Protein 6HJS (pdb70)

Sequence (472 aa):
PERITLYTAKICPFAQRAEIALAEAKAEFTPFQIDLSNKPEWYAPKVNPASKVPAIAYGGPEVPPDQPSPESVKLAESLVLVEFVADLFPNSGILSSDPVTRAQTRFFIEGVSSKLIPAWYAYFLRGASVDDLYTAAEYVQSLLPAEGFAVGKFSAADIAIAPFLARARVSLVNEIGKYPEGDGKKVWAALTSGKFARLGKYAEDLFARESFSSTFDEDYVTKAFSARFADLRSKHPERITLYTAKICPFAQRAEIALAEAKAEFTPFQIDLSNKPEWYAPKVNPASKVPAIAYGGPEVPPDQPSPESVKLAESLVLVEFVADLFPNSGILSSDPVTRAQTRFFIEGVSSKLIPAWYAYFLRGASVDDLYTAAEYVQSLLPAEGFAVGKFSAADIAIAPFLARARVSLVNEIGKYPEGDGKKVWAALTSGKFARLGKYAEDLFARESFSSTFDEDYVTKAFSARFADLRSKH

Nearest PDB structures (foldseek):
  6hjs-assembly1_B  TM=9.969E-01  e=1.569E-36  Trametes versicolor FP-101664 SS1
  6sr8-assembly1_A  TM=9.795E-01  e=1.216E-26  Trametes versicolor FP-101664 SS1
  6sr8-assembly2_B-3  TM=9.660E-01  e=4.775E-26  Trametes versicolor FP-101664 SS1
  6gib-assembly1_A  TM=9.598E-01  e=1.912E-20  Trametes versicolor
  6ht6-assembly1_B  TM=9.623E-01  e=3.789E-20  Trametes versicolor

Secondary structure (DSSP, 8-state):
---EEEEE-TT-HHHHHHHHHHHHHT---EEEE--TTS--TTHHHHT-TT--S-EEEESSS---TTS--TTSEEEE-HHHHHHHHHHH-TTS-SS-SSHHHHHHHHHHHHHIIIIIHHHHHHHHHH---THHHHHHHHHHHHHS-SSSBTTBS--HHHHHHHHHHHHHHHHHHTT-SSSPTTHHHHHHHHTTSGGGHHHHHHHHHHHHSHHHHTT--HHHHHHHHHHHHTTTTT--/---EEEEE-TT-HHHHHHHHHHHHHT---EEEE--TTS--TTHHHHT-TT--S-EEEESSS---TTS--TTSEEEE-HHHHHHHHHHH-TTSSSS-SSHHHHHHHHHHHHHIIIIIHHHHHHHHHH---HHHHHHHHHHHHHTS-SSSBTTBS--HHHHHHHHHHHHHHHHHHTT-SSSPTT-HHHHHHHHTSGGGHHHHHHHHHHHTSHHHHTT--HHHHHHHHHHHTTTSS---

Organism: Trametes versicolor (strain FP-101664) (NCBI:txid717944)

Structure (mmCIF, N/CA/C/O backbone):
data_6HJS
#
_entry.id   6HJS
#
_cell.length_a   62.685
_cell.length_b   86.442
_cell.length_c   92.099
_cell.angle_alpha   90.00
_cell.angle_beta   90.00
_cell.angle_gamma   90.00
#
_symmetry.space_group_name_H-M   'P 21 21 21'
#
loop_
_entity.id
_entity.type
_entity.pdbx_description
1 polymer 'Uncharacterized protein'
2 non-polymer GLUTATHIONE
3 non-polymer '4-(2-HYDROXYETHYL)-1-PIPERAZINE ETHANESULFONIC ACID'
4 water water
#
loop_
_atom_site.group_PDB
_atom_site.id
_atom_site.type_symbol
_atom_site.label_atom_id
_atom_site.label_alt_id
_atom_site.label_comp_id
_atom_site.label_asym_id
_atom_site.label_entity_id
_atom_site.label_seq_id
_atom_site.pdbx_PDB_ins_code
_atom_site.Cartn_x
_atom_site.Cartn_y
_atom_site.Cartn_z
_atom_site.occupancy
_atom_site.B_iso_or_equiv
_atom_site.auth_seq_id
_atom_site.auth_comp_id
_atom_site.auth_asym_id
_atom_site.auth_atom_id
_atom_site.pdbx_PDB_model_num
ATOM 1 N N . PRO A 1 2 ? -3.821 -28.881 44.009 1.00 24.83 2 PRO A N 1
ATOM 2 C CA . PRO A 1 2 ? -4.523 -27.670 43.578 1.00 23.92 2 PRO A CA 1
ATOM 3 C C . PRO A 1 2 ? -5.133 -26.896 44.733 1.00 24.66 2 PRO A C 1
ATOM 4 O O . PRO A 1 2 ? -5.362 -27.451 45.810 1.00 25.01 2 PRO A O 1
ATOM 8 N N . GLU A 1 3 ? -5.395 -25.615 44.497 1.00 22.04 3 GLU A N 1
ATOM 9 C CA . GLU A 1 3 ? -6.091 -24.793 45.472 1.00 23.70 3 GLU A CA 1
ATOM 10 C C . GLU A 1 3 ? -7.573 -25.173 45.495 1.00 21.68 3 GLU A C 1
ATOM 11 O O . GLU A 1 3 ? -8.044 -26.014 44.720 1.00 21.18 3 GLU A O 1
ATOM 17 N N . ARG A 1 4 ? -8.325 -24.560 46.407 1.00 19.62 4 ARG A N 1
ATOM 18 C CA . ARG A 1 4 ? -9.726 -24.917 46.554 1.00 21.38 4 ARG A CA 1
ATOM 19 C C . ARG A 1 4 ? -10.542 -24.447 45.348 1.00 21.24 4 ARG A C 1
ATOM 20 O O . ARG A 1 4 ? -10.184 -23.482 44.661 1.00 21.16 4 ARG A O 1
ATOM 28 N N . ILE A 1 5 ? -11.642 -25.158 45.098 1.00 17.24 5 ILE A N 1
ATOM 29 C CA . ILE A 1 5 ? -12.507 -24.945 43.944 1.00 16.90 5 ILE A CA 1
ATOM 30 C C . ILE A 1 5 ? -13.948 -24.819 44.409 1.00 20.07 5 ILE A C 1
ATOM 31 O O . ILE A 1 5 ? -14.480 -25.717 45.077 1.00 20.07 5 ILE A O 1
ATOM 36 N N . THR A 1 6 ? -14.594 -23.727 44.019 1.00 18.06 6 THR A N 1
ATOM 37 C CA . THR A 1 6 ? -16.034 -23.604 44.124 1.00 16.13 6 THR A CA 1
ATOM 38 C C . THR A 1 6 ? -16.597 -23.456 42.721 1.00 19.94 6 THR A C 1
ATOM 39 O O . THR A 1 6 ? -16.116 -22.624 41.940 1.00 19.94 6 THR A O 1
ATOM 43 N N . LEU A 1 7 ? -17.594 -24.273 42.403 1.00 17.43 7 LEU A N 1
ATOM 44 C CA . LEU A 1 7 ? -18.247 -24.262 41.103 1.00 18.87 7 LEU A CA 1
ATOM 45 C C . LEU A 1 7 ? -19.655 -23.701 41.249 1.00 19.32 7 LEU A C 1
ATOM 46 O O . LEU A 1 7 ? -20.470 -24.244 42.004 1.00 20.91 7 LEU A O 1
ATOM 51 N N . TYR A 1 8 ? -19.941 -22.633 40.509 1.00 15.83 8 TYR A N 1
ATOM 52 C CA . TYR A 1 8 ? -21.289 -22.095 40.390 1.00 18.61 8 TYR A CA 1
ATOM 53 C C . TYR A 1 8 ? -21.921 -22.695 39.140 1.00 19.04 8 TYR A C 1
ATOM 54 O O . TYR A 1 8 ? -21.374 -22.561 38.031 1.00 16.10 8 TYR A O 1
ATOM 63 N N . THR A 1 9 ? -23.054 -23.377 39.319 1.00 17.72 9 THR A N 1
ATOM 64 C CA . THR A 1 9 ? -23.592 -24.255 38.289 1.00 16.74 9 THR A CA 1
ATOM 65 C C . THR A 1 9 ? -25.117 -24.219 38.313 1.00 20.03 9 THR A C 1
ATOM 66 O O . THR A 1 9 ? -25.736 -23.490 39.101 1.00 20.48 9 THR A O 1
ATOM 70 N N . ALA A 1 10 ? -25.722 -25.001 37.414 1.00 15.87 10 ALA A N 1
ATOM 71 C CA . ALA A 1 10 ? -27.175 -25.140 37.316 1.00 18.36 10 ALA A CA 1
ATOM 72 C C . ALA A 1 10 ? -27.492 -26.465 36.636 1.00 17.65 10 ALA A C 1
ATOM 73 O O . ALA A 1 10 ? -26.893 -26.792 35.604 1.00 18.92 10 ALA A O 1
ATOM 75 N N . LYS A 1 11 ? -28.423 -27.233 37.222 1.00 18.64 11 LYS A N 1
ATOM 76 C CA . LYS A 1 11 ? -28.734 -28.560 36.692 1.00 19.49 11 LYS A CA 1
ATOM 77 C C . LYS A 1 11 ? -29.270 -28.500 35.267 1.00 17.17 11 LYS A C 1
ATOM 78 O O . LYS A 1 11 ? -29.005 -29.405 34.460 1.00 18.54 11 LYS A O 1
ATOM 84 N N . ILE A 1 12 ? -30.014 -27.442 34.935 1.00 15.81 12 ILE A N 1
ATOM 85 C CA . ILE A 1 12 ? -30.635 -27.368 33.625 1.00 15.42 12 ILE A CA 1
ATOM 86 C C . ILE A 1 12 ? -29.600 -27.140 32.523 1.00 16.17 12 ILE A C 1
ATOM 87 O O . ILE A 1 12 ? -29.873 -27.432 31.361 1.00 16.26 12 ILE A O 1
ATOM 92 N N . CYS A 1 13 ? -28.421 -26.618 32.861 1.00 17.29 13 CYS A N 1
ATOM 93 C CA . CYS A 1 13 ? -27.567 -25.975 31.872 1.00 15.77 13 CYS A CA 1
ATOM 94 C C . CYS A 1 13 ? -26.501 -26.923 31.325 1.00 15.12 13 CYS A C 1
ATOM 95 O O . CYS A 1 13 ? -25.617 -27.355 32.081 1.00 15.74 13 CYS A O 1
ATOM 98 N N . PRO A 1 14 ? -26.510 -27.229 30.022 1.00 17.37 14 PRO A N 1
ATOM 99 C CA . PRO A 1 14 ? -25.516 -28.183 29.492 1.00 13.75 14 PRO A CA 1
ATOM 100 C C . PRO A 1 14 ? -24.092 -27.660 29.547 1.00 15.41 14 PRO A C 1
ATOM 101 O O . PRO A 1 14 ? -23.152 -28.456 29.719 1.00 13.33 14 PRO A O 1
ATOM 105 N N . PHE A 1 15 ? -23.900 -26.349 29.356 1.00 15.38 15 PHE A N 1
ATOM 106 C CA . PHE A 1 15 ? -22.564 -25.776 29.471 1.00 14.64 15 PHE A CA 1
ATOM 107 C C . PHE A 1 15 ? -22.007 -25.998 30.866 1.00 12.03 15 PHE A C 1
ATOM 108 O O . PHE A 1 15 ? -20.814 -26.276 31.034 1.00 12.45 15 PHE A O 1
ATOM 116 N N . ALA A 1 16 ? -22.869 -25.900 31.886 1.00 15.29 16 ALA A N 1
ATOM 117 C CA . ALA A 1 16 ? -22.434 -26.150 33.256 1.00 13.99 16 ALA A CA 1
ATOM 118 C C . ALA A 1 16 ? -22.141 -27.628 33.491 1.00 13.46 16 ALA A C 1
ATOM 119 O O . ALA A 1 16 ? -21.193 -27.967 34.209 1.00 13.07 16 ALA A O 1
ATOM 121 N N . GLN A 1 17 ? -22.942 -28.520 32.907 1.00 12.37 17 GLN A N 1
ATOM 122 C CA . GLN A 1 17 ? -22.667 -29.938 33.103 1.00 12.62 17 GLN A CA 1
ATOM 123 C C . GLN A 1 17 ? -21.300 -30.312 32.559 1.00 12.86 17 GLN A C 1
ATOM 124 O O . GLN A 1 17 ? -20.685 -31.255 33.059 1.00 14.93 17 GLN A O 1
ATOM 130 N N . ARG A 1 18 ? -20.814 -29.613 31.525 1.00 11.96 18 ARG A N 1
ATOM 131 C CA . ARG A 1 18 ? -19.449 -29.883 31.063 1.00 12.92 18 ARG A CA 1
ATOM 132 C C . ARG A 1 18 ? -18.466 -29.795 32.219 1.00 14.82 18 ARG A C 1
ATOM 133 O O . ARG A 1 18 ? -17.597 -30.660 32.395 1.00 14.86 18 ARG A O 1
ATOM 141 N N . ALA A 1 19 ? -18.570 -28.715 32.990 1.00 12.07 19 ALA A N 1
ATOM 142 C CA . ALA A 1 19 ? -17.659 -28.489 34.103 1.00 12.88 19 ALA A CA 1
ATOM 143 C C . ALA A 1 19 ? -17.842 -29.551 35.175 1.00 13.38 19 ALA A C 1
ATOM 144 O O . ALA A 1 19 ? -16.857 -30.033 35.743 1.00 14.16 19 ALA A O 1
ATOM 146 N N . GLU A 1 20 ? -19.092 -29.937 35.450 1.00 13.91 20 GLU A N 1
ATOM 147 C CA . GLU A 1 20 ? -19.337 -31.000 36.425 1.00 15.19 20 GLU A CA 1
ATOM 148 C C . GLU A 1 20 ? -18.725 -32.327 35.980 1.00 16.43 20 GLU A C 1
ATOM 149 O O . GLU A 1 20 ? -18.109 -33.033 36.793 1.00 16.45 20 GLU A O 1
ATOM 155 N N . ILE A 1 21 ? -18.890 -32.690 34.698 1.00 14.20 21 ILE A N 1
ATOM 156 C CA . ILE A 1 21 ? -18.325 -33.948 34.202 1.00 13.51 21 ILE A CA 1
ATOM 157 C C . ILE A 1 21 ? -16.808 -33.935 34.341 1.00 13.92 21 ILE A C 1
ATOM 158 O O . ILE A 1 21 ? -16.196 -34.916 34.779 1.00 14.21 21 ILE A O 1
ATOM 163 N N . ALA A 1 22 ? -16.174 -32.825 33.969 1.00 12.80 22 ALA A N 1
ATOM 164 C CA . ALA A 1 22 ? -14.727 -32.725 34.098 1.00 13.31 22 ALA A CA 1
ATOM 165 C C . ALA A 1 22 ? -14.270 -32.929 35.546 1.00 14.99 22 ALA A C 1
ATOM 166 O O . ALA A 1 22 ? -13.338 -33.699 35.814 1.00 14.79 22 ALA A O 1
ATOM 168 N N . LEU A 1 23 ? -14.903 -32.233 36.493 1.00 15.96 23 LEU A N 1
ATOM 169 C CA . LEU A 1 23 ? -14.515 -32.370 37.894 1.00 15.45 23 LEU A CA 1
ATOM 170 C C . LEU A 1 23 ? -14.709 -33.799 38.386 1.00 17.81 23 LEU A C 1
ATOM 171 O O . LEU A 1 23 ? -13.896 -34.304 39.171 1.00 15.07 23 LEU A O 1
ATOM 176 N N . ALA A 1 24 ? -15.780 -34.461 37.939 1.00 15.03 24 ALA A N 1
ATOM 177 C CA . ALA A 1 24 ? -16.001 -35.862 38.299 1.00 15.33 24 ALA A CA 1
ATOM 178 C C . ALA A 1 24 ? -14.922 -36.769 37.719 1.00 17.30 24 ALA A C 1
ATOM 179 O O . ALA A 1 24 ? -14.416 -37.660 38.416 1.00 19.61 24 ALA A O 1
ATOM 181 N N . GLU A 1 25 ? -14.570 -36.582 36.435 1.00 17.42 25 GLU A N 1
ATOM 182 C CA . GLU A 1 25 ? -13.495 -37.382 35.845 1.00 14.98 25 GLU A CA 1
ATOM 183 C C . GLU A 1 25 ? -12.209 -37.220 36.636 1.00 18.55 25 GLU A C 1
ATOM 184 O O . GLU A 1 25 ? -11.452 -38.183 36.805 1.00 19.15 25 GLU A O 1
ATOM 190 N N . ALA A 1 26 ? -11.935 -36.003 37.116 1.00 15.06 26 ALA A N 1
ATOM 191 C CA . ALA A 1 26 ? -10.707 -35.732 37.852 1.00 16.63 26 ALA A CA 1
ATOM 192 C C . ALA A 1 26 ? -10.785 -36.139 39.317 1.00 16.46 26 ALA A C 1
ATOM 193 O O . ALA A 1 26 ? -9.761 -36.079 40.001 1.00 19.46 26 ALA A O 1
ATOM 195 N N . LYS A 1 27 ? -11.960 -36.557 39.797 1.00 17.66 27 LYS A N 1
ATOM 196 C CA . LYS A 1 27 ? -12.189 -36.816 41.222 1.00 17.05 27 LYS A CA 1
ATOM 197 C C . LYS A 1 27 ? -11.735 -35.633 42.069 1.00 21.28 27 LYS A C 1
ATOM 198 O O . LYS A 1 27 ? -11.111 -35.783 43.123 1.00 20.50 27 LYS A O 1
ATOM 204 N N . ALA A 1 28 ? -12.054 -34.433 41.601 1.00 17.02 28 ALA A N 1
ATOM 205 C CA . ALA A 1 28 ? -11.652 -33.223 42.303 1.00 20.18 28 ALA A CA 1
ATOM 206 C C . ALA A 1 28 ? -12.558 -32.964 43.500 1.00 19.48 28 ALA A C 1
ATOM 207 O O . ALA A 1 28 ? -13.769 -33.185 43.442 1.00 23.35 28 ALA A O 1
ATOM 209 N N . GLU A 1 29 ? -11.960 -32.469 44.580 1.00 23.71 29 GLU A N 1
ATOM 210 C CA . GLU A 1 29 ? -12.728 -31.914 45.683 1.00 23.59 29 GLU A CA 1
ATOM 211 C C . GLU A 1 29 ? -13.210 -30.527 45.297 1.00 20.85 29 GLU A C 1
ATOM 212 O O . GLU A 1 29 ? -12.398 -29.668 44.947 1.00 23.74 29 GLU A O 1
ATOM 218 N N . PHE A 1 30 ? -14.517 -30.296 45.369 1.00 20.65 30 PHE A N 1
ATOM 219 C CA . PHE A 1 30 ? -14.990 -28.945 45.101 1.00 19.07 30 PHE A CA 1
ATOM 220 C C . PHE A 1 30 ? -16.311 -28.700 45.817 1.00 25.21 30 PHE A C 1
ATOM 221 O O . PHE A 1 30 ? -17.032 -29.632 46.182 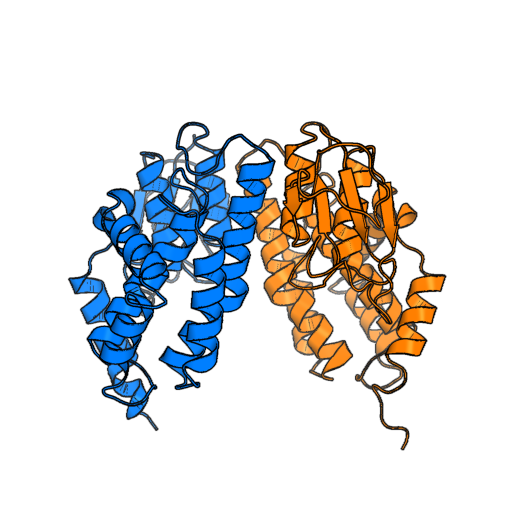1.00 22.72 30 PHE A O 1
ATOM 229 N N . THR A 1 31 ? -16.612 -27.417 46.023 1.00 20.45 31 THR A N 1
ATOM 230 C CA . THR A 1 31 ? -17.859 -26.997 46.634 1.00 23.31 31 THR A CA 1
ATOM 231 C C . THR A 1 31 ? -18.793 -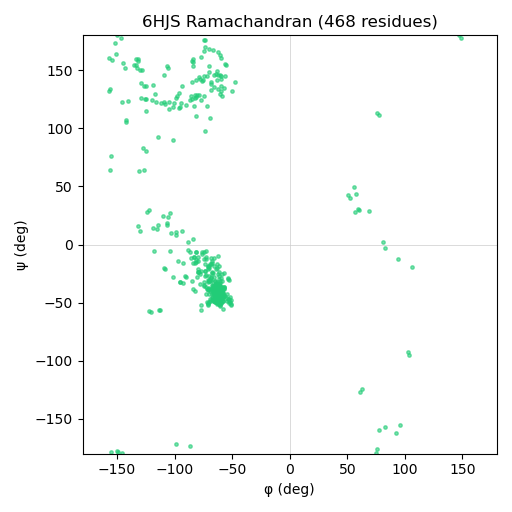26.519 45.541 1.00 24.68 31 THR A C 1
ATOM 232 O O . THR A 1 31 ? -18.462 -25.544 44.848 1.00 19.28 31 THR A O 1
ATOM 236 N N . PRO A 1 32 ? -19.940 -27.156 45.347 1.00 19.18 32 PRO A N 1
ATOM 237 C CA . PRO A 1 32 ? -20.914 -26.668 44.367 1.00 23.17 32 PRO A CA 1
ATOM 238 C C . PRO A 1 32 ? -21.813 -25.587 44.950 1.00 24.32 32 PRO A C 1
ATOM 239 O O . PRO A 1 32 ? -22.008 -25.481 46.161 1.00 22.83 32 PRO A O 1
ATOM 243 N N . PHE A 1 33 ? -22.365 -24.774 44.053 1.00 20.30 33 PHE A N 1
ATOM 244 C CA . PHE A 1 33 ? -23.415 -23.831 44.428 1.00 23.72 33 PHE A CA 1
ATOM 245 C C . PHE A 1 33 ? -24.377 -23.718 43.258 1.00 25.76 33 PHE A C 1
ATOM 246 O O . PHE A 1 33 ? -23.965 -23.360 42.151 1.00 23.03 33 PHE A O 1
ATOM 254 N N . GLN A 1 34 ? -25.648 -24.009 43.496 1.00 23.47 34 GLN A N 1
ATOM 255 C CA . GLN A 1 34 ? -26.644 -23.950 42.434 1.00 22.38 34 GLN A CA 1
ATOM 256 C C . GLN A 1 34 ? -27.128 -22.517 42.246 1.00 25.02 34 GLN A C 1
ATOM 257 O O . GLN A 1 34 ? -27.522 -21.853 43.210 1.00 25.93 34 GLN A O 1
ATOM 263 N N . ILE A 1 35 ? -27.091 -22.040 41.003 1.00 22.77 35 ILE A N 1
ATOM 264 C CA . ILE A 1 35 ? -27.661 -20.750 40.630 1.00 21.34 35 ILE A CA 1
ATOM 265 C C . ILE A 1 35 ? -29.030 -20.994 40.010 1.00 25.21 35 ILE A C 1
ATOM 266 O O . ILE A 1 35 ? -29.167 -21.794 39.077 1.00 24.22 35 ILE A O 1
ATOM 271 N N . ASP A 1 36 ? -30.054 -20.332 40.543 1.00 26.92 36 ASP A N 1
ATOM 272 C CA . ASP A 1 36 ? -31.370 -20.335 39.913 1.00 26.87 36 ASP A CA 1
ATOM 273 C C . ASP A 1 36 ? -31.330 -19.289 38.811 1.00 30.56 36 ASP A C 1
ATOM 274 O O . ASP A 1 36 ? -31.250 -18.091 39.091 1.00 28.27 36 ASP A O 1
ATOM 279 N N . LEU A 1 37 ? -31.368 -19.737 37.557 1.00 28.21 37 LEU A N 1
ATOM 280 C CA . LEU A 1 37 ? -31.225 -18.798 36.454 1.00 30.78 37 LEU A CA 1
ATOM 281 C C . LEU A 1 37 ? -32.433 -17.879 36.306 1.00 31.96 37 LEU A C 1
ATOM 282 O O . LEU A 1 37 ? -32.325 -16.849 35.635 1.00 29.19 37 LEU A O 1
ATOM 287 N N . SER A 1 38 ? -33.576 -18.223 36.909 1.00 32.09 38 SER A N 1
ATOM 288 C CA . SER A 1 38 ? -34.740 -17.345 36.926 1.00 32.55 38 SER A CA 1
ATOM 289 C C . SER A 1 38 ? -34.742 -16.385 38.107 1.00 34.50 38 SER A C 1
ATOM 290 O O . SER A 1 38 ? -35.626 -15.525 38.184 1.00 34.11 38 SER A O 1
ATOM 293 N N . ASN A 1 39 ? -33.777 -16.512 39.019 1.00 28.24 39 ASN A N 1
ATOM 294 C CA . ASN A 1 39 ? -33.751 -15.749 40.260 1.00 31.67 39 ASN A CA 1
ATOM 295 C C . ASN A 1 39 ? -32.312 -15.683 40.752 1.00 29.97 39 ASN A C 1
ATOM 296 O O . ASN A 1 39 ? -31.974 -16.242 41.800 1.00 31.42 39 ASN A O 1
ATOM 301 N N . LYS A 1 40 ? -31.449 -15.031 39.980 1.00 29.71 40 LYS A N 1
ATOM 302 C CA . LYS A 1 40 ? -30.035 -15.034 40.299 1.00 29.71 40 LYS A CA 1
ATOM 303 C C . LYS A 1 40 ? -29.756 -14.173 41.528 1.00 26.97 40 LYS A C 1
ATOM 304 O O . LYS A 1 40 ? -30.405 -13.145 41.740 1.00 28.57 40 LYS A O 1
ATOM 310 N N . PRO A 1 41 ? -28.795 -14.578 42.352 1.00 27.44 41 PRO A N 1
ATOM 311 C CA . PRO A 1 41 ? -28.405 -13.749 43.497 1.00 28.72 41 PRO A CA 1
ATOM 312 C C . PRO A 1 41 ? -27.826 -12.424 43.030 1.00 26.86 41 PRO A C 1
ATOM 313 O O . PRO A 1 41 ? -27.102 -12.362 42.034 1.00 26.43 41 PRO A O 1
ATOM 317 N N . GLU A 1 42 ? -28.149 -11.353 43.759 1.00 26.40 42 GLU A N 1
ATOM 318 C CA . GLU A 1 42 ? -27.635 -10.042 43.386 1.00 26.60 42 GLU A CA 1
ATOM 319 C C . GLU A 1 42 ? -26.115 -9.995 43.428 1.00 28.21 42 GLU A C 1
ATOM 320 O O . GLU A 1 42 ? -25.511 -9.158 42.745 1.00 27.86 42 GLU A O 1
ATOM 326 N N . TRP A 1 43 ? -25.482 -10.874 44.208 1.00 22.21 43 TRP A N 1
ATOM 327 C CA . TRP A 1 43 ? -24.035 -10.815 44.356 1.00 25.47 43 TRP A CA 1
ATOM 328 C C . TRP A 1 43 ? -23.297 -11.528 43.232 1.00 23.44 43 TRP A C 1
ATOM 329 O O . TRP A 1 43 ? -22.074 -11.365 43.112 1.00 25.59 43 TRP A O 1
ATOM 340 N N . TYR A 1 44 ? -24.008 -12.284 42.404 1.00 21.73 44 TYR A N 1
ATOM 341 C CA . TYR A 1 44 ? -23.340 -13.207 41.491 1.00 25.57 44 TYR A CA 1
ATOM 342 C C . TYR A 1 44 ? -22.595 -12.467 40.385 1.00 22.89 44 TYR A C 1
ATOM 343 O O . TYR A 1 44 ? -21.412 -12.729 40.142 1.00 23.15 44 TYR A O 1
ATOM 352 N N . ALA A 1 45 ? -23.260 -11.522 39.715 1.00 24.00 45 ALA A N 1
ATOM 353 C CA . ALA A 1 45 ? -22.585 -10.805 38.634 1.00 22.95 45 ALA A CA 1
ATOM 354 C C . ALA A 1 45 ? -21.440 -9.941 39.147 1.00 26.85 45 ALA A C 1
ATOM 355 O O . ALA A 1 45 ? -20.338 -10.012 38.574 1.00 25.86 45 ALA A O 1
ATOM 357 N N . PRO A 1 46 ? -21.602 -9.122 40.197 1.00 24.11 46 PRO A N 1
ATOM 358 C CA . PRO A 1 46 ? -20.479 -8.266 40.605 1.00 22.40 46 PRO A CA 1
ATOM 359 C C . PRO A 1 46 ? -19.341 -8.998 41.288 1.00 23.42 46 PRO A C 1
ATOM 360 O O . PRO A 1 46 ? -18.200 -8.514 41.238 1.00 26.71 46 PRO A O 1
ATOM 364 N N . LYS A 1 47 ? -19.598 -10.137 41.934 1.00 23.32 47 LYS A N 1
ATOM 365 C CA . LYS A 1 47 ? -18.574 -10.799 42.728 1.00 23.39 47 LYS A CA 1
ATOM 366 C C . LYS A 1 47 ? -17.944 -11.991 42.023 1.00 20.66 47 LYS A C 1
ATOM 367 O O . LYS A 1 47 ? -16.780 -12.301 42.299 1.00 23.16 47 LYS A O 1
ATOM 373 N N . VAL A 1 48 ? -18.677 -12.651 41.121 1.00 20.01 48 VAL A N 1
ATOM 374 C CA . VAL A 1 48 ? -18.219 -13.920 40.548 1.00 21.06 48 VAL A CA 1
ATOM 375 C C . VAL A 1 48 ? -18.071 -13.863 39.029 1.00 20.48 48 VAL A C 1
ATOM 376 O O . VAL A 1 48 ? -16.988 -14.139 38.498 1.00 21.77 48 VAL A O 1
ATOM 380 N N . ASN A 1 49 ? -19.145 -13.532 38.315 1.00 20.96 49 ASN A N 1
ATOM 381 C CA . ASN A 1 49 ? -19.138 -13.552 36.850 1.00 18.98 49 ASN A CA 1
ATOM 382 C C . ASN A 1 49 ? -19.948 -12.385 36.309 1.00 20.82 49 ASN A C 1
ATOM 383 O O . ASN A 1 49 ? -21.186 -12.440 36.289 1.00 19.74 49 ASN A O 1
ATOM 388 N N . PRO A 1 50 ? -19.288 -11.349 35.795 1.00 19.36 50 PRO A N 1
ATOM 389 C CA . PRO A 1 50 ? -20.034 -10.203 35.255 1.00 22.50 50 PRO A CA 1
ATOM 390 C C . PRO A 1 50 ? -20.907 -10.545 34.066 1.00 22.02 50 PRO A C 1
ATOM 391 O O . PRO A 1 50 ? -21.827 -9.780 33.763 1.00 25.20 50 PRO A O 1
ATOM 395 N N . ALA A 1 51 ? -20.644 -11.654 33.366 1.00 18.59 51 ALA A N 1
ATOM 396 C CA . ALA A 1 51 ? -21.548 -12.088 32.308 1.00 17.34 51 ALA A CA 1
ATOM 397 C C . ALA A 1 51 ? -22.850 -12.657 32.848 1.00 20.49 51 ALA A C 1
ATOM 398 O O . ALA A 1 51 ? -23.781 -12.899 32.064 1.00 19.52 51 ALA A O 1
ATOM 400 N N . SER A 1 52 ? -22.925 -12.903 34.154 1.00 19.72 52 SER A N 1
ATOM 401 C CA . SER A 1 52 ? -24.134 -13.417 34.797 1.00 21.51 52 SER A CA 1
ATOM 402 C C . SER A 1 52 ? -24.590 -14.747 34.191 1.00 22.88 52 SER A C 1
ATOM 403 O O . SER A 1 52 ? -25.779 -14.963 33.956 1.00 22.48 52 SER A O 1
ATOM 406 N N . LYS A 1 53 ? -23.642 -15.658 33.951 1.00 17.01 53 LYS A N 1
ATOM 407 C CA . LYS A 1 53 ? -23.956 -16.979 33.416 1.00 17.37 53 LYS A CA 1
ATOM 408 C C . LYS A 1 53 ? -23.254 -18.069 34.224 1.00 16.79 53 LYS A C 1
ATOM 409 O O . LYS A 1 53 ? -22.285 -17.817 34.948 1.00 17.17 53 LYS A O 1
ATOM 415 N N . VAL A 1 54 ? -23.774 -19.287 34.107 1.00 16.71 54 VAL A N 1
ATOM 416 C CA . VAL A 1 54 ? -23.056 -20.467 34.594 1.00 16.35 54 VAL A CA 1
ATOM 417 C C . VAL A 1 54 ? -22.527 -21.252 33.390 1.00 16.18 54 VAL A C 1
ATOM 418 O O . VAL A 1 54 ? -23.103 -21.186 32.294 1.00 15.64 54 VAL A O 1
ATOM 422 N N . PRO A 1 55 ? -21.434 -22.014 33.586 1.00 15.05 55 PRO A N 1
ATOM 423 C CA . PRO A 1 55 ? -20.686 -22.223 34.831 1.00 12.98 55 PRO A CA 1
ATOM 424 C C . PRO A 1 55 ? -19.653 -21.137 35.135 1.00 16.79 55 PRO A C 1
ATOM 425 O O . PRO A 1 55 ? -19.220 -20.410 34.227 1.00 16.08 55 PRO A O 1
ATOM 429 N N . ALA A 1 56 ? -19.253 -21.034 36.404 1.00 13.30 56 ALA A N 1
ATOM 430 C CA . ALA A 1 56 ? -18.084 -20.255 36.793 1.00 15.50 56 ALA A CA 1
ATOM 431 C C . ALA A 1 56 ? -17.389 -20.946 37.955 1.00 14.17 56 ALA A C 1
ATOM 432 O O . ALA A 1 56 ? -18.001 -21.719 38.704 1.00 15.57 56 ALA A O 1
ATOM 434 N N . ILE A 1 57 ? -16.098 -20.662 38.102 1.00 18.01 57 ILE A N 1
ATOM 435 C CA . ILE A 1 57 ? -15.299 -21.210 39.190 1.00 18.16 57 ILE A CA 1
ATOM 436 C C . ILE A 1 57 ? -14.637 -20.076 39.960 1.00 19.16 57 ILE A C 1
ATOM 437 O O . ILE A 1 57 ? -14.126 -19.123 39.364 1.00 16.74 57 ILE A O 1
ATOM 442 N N . ALA A 1 58 ? -14.655 -20.167 41.294 1.00 16.16 58 ALA A N 1
ATOM 443 C CA . ALA A 1 58 ? -13.747 -19.385 42.125 1.00 19.07 58 ALA A CA 1
ATOM 444 C C . ALA A 1 58 ? -12.599 -20.292 42.554 1.00 17.70 58 ALA A C 1
ATOM 445 O O . ALA A 1 58 ? -12.823 -21.325 43.191 1.00 19.53 58 ALA A O 1
ATOM 447 N N . TYR A 1 59 ? -11.374 -19.908 42.211 1.00 17.73 59 TYR A N 1
ATOM 448 C CA . TYR A 1 59 ? -10.214 -20.757 42.441 1.00 18.77 59 TYR A CA 1
ATOM 449 C C . TYR A 1 59 ? -9.324 -20.129 43.505 1.00 19.85 59 TYR A C 1
ATOM 450 O O . TYR A 1 59 ? -8.870 -18.994 43.347 1.00 20.08 59 TYR A O 1
ATOM 459 N N . GLY A 1 60 ? -9.083 -20.869 44.590 1.00 20.91 60 GLY A N 1
ATOM 460 C CA . GLY A 1 60 ? -8.183 -20.403 45.628 1.00 22.67 60 GLY A CA 1
ATOM 461 C C . GLY A 1 60 ? -8.855 -19.454 46.608 1.00 20.24 60 GLY A C 1
ATOM 462 O O . GLY A 1 60 ? -10.074 -19.443 46.790 1.00 21.35 60 GLY A O 1
ATOM 463 N N . GLY A 1 61 ? -8.017 -18.645 47.253 1.00 24.46 61 GLY A N 1
ATOM 464 C CA . GLY A 1 61 ? -8.472 -17.765 48.303 1.00 24.52 61 GLY A CA 1
ATOM 465 C C . GLY A 1 61 ? -8.735 -18.536 49.580 1.00 28.50 61 GLY A C 1
ATOM 466 O O . GLY A 1 61 ? -8.495 -19.745 49.669 1.00 25.34 61 GLY A O 1
ATOM 467 N N . PRO A 1 62 ? -9.233 -17.845 50.597 1.00 27.68 62 PRO A N 1
ATOM 468 C CA . PRO A 1 62 ? -9.558 -18.512 51.860 1.00 28.15 62 PRO A CA 1
ATOM 469 C C . PRO A 1 62 ? -10.859 -19.298 51.764 1.00 26.39 62 PRO A C 1
ATOM 470 O O . PRO A 1 62 ? -11.692 -19.074 50.884 1.00 27.48 62 PRO A O 1
ATOM 474 N N . GLU A 1 63 ? -11.024 -20.228 52.706 1.00 27.48 63 GLU A N 1
ATOM 475 C CA . GLU A 1 63 ? -12.234 -21.047 52.771 1.00 29.59 63 GLU A CA 1
ATOM 476 C C . GLU A 1 63 ? -13.419 -20.183 53.184 1.00 31.87 63 GLU A C 1
ATOM 477 O O . GLU A 1 63 ? -13.510 -19.747 54.336 1.00 32.28 63 GLU A O 1
ATOM 483 N N . VAL A 1 64 ? -14.329 -19.927 52.252 1.00 26.36 64 VAL A N 1
ATOM 484 C CA . VAL A 1 64 ? -15.483 -19.073 52.524 1.00 28.83 64 VAL A CA 1
ATOM 485 C C . VAL A 1 64 ? -16.728 -19.766 51.992 1.00 28.22 64 VAL A C 1
ATOM 486 O O . VAL A 1 64 ? -16.642 -20.656 51.130 1.00 28.29 64 VAL A O 1
ATOM 490 N N . PRO A 1 65 ? -17.906 -19.384 52.488 1.00 29.61 65 PRO A N 1
ATOM 491 C CA . PRO A 1 65 ? -19.140 -19.876 51.883 1.00 27.21 65 PRO A CA 1
ATOM 492 C C . PRO A 1 65 ? -19.256 -19.379 50.460 1.00 28.75 65 PRO A C 1
ATOM 493 O O . PRO A 1 65 ? -18.809 -18.261 50.136 1.00 25.98 65 PRO A O 1
ATOM 497 N N . PRO A 1 66 ? -19.845 -20.174 49.562 1.00 27.24 66 PRO A N 1
ATOM 498 C CA . PRO A 1 66 ? -19.900 -19.760 48.150 1.00 25.52 66 PRO A CA 1
ATOM 499 C C . PRO A 1 66 ? -20.681 -18.493 47.921 1.00 28.10 66 PRO A C 1
ATOM 500 O O . PRO A 1 66 ? -20.443 -17.809 46.918 1.00 28.30 66 PRO A O 1
ATOM 504 N N . ASP A 1 67 ? -21.621 -18.161 48.801 1.00 25.68 67 ASP A N 1
ATOM 505 C CA . ASP A 1 67 ? -22.365 -16.926 48.649 1.00 24.76 67 ASP A CA 1
ATOM 506 C C . ASP A 1 67 ? -21.669 -15.759 49.333 1.00 25.59 67 ASP A C 1
ATOM 507 O O . ASP A 1 67 ? -22.177 -14.634 49.291 1.00 26.04 67 ASP A O 1
ATOM 512 N N . GLN A 1 68 ? -20.498 -15.991 49.917 1.00 22.53 68 GLN A N 1
ATOM 513 C CA . GLN A 1 68 ? -19.628 -14.914 50.389 1.00 25.18 68 GLN A CA 1
ATOM 514 C C . GLN A 1 68 ? -18.232 -15.077 49.795 1.00 24.10 68 GLN A C 1
ATOM 515 O O . GLN A 1 68 ? -17.250 -15.271 50.517 1.00 26.43 68 GLN A O 1
ATOM 521 N N . PRO A 1 69 ? -18.107 -14.972 48.467 1.00 25.42 69 PRO A N 1
ATOM 522 C CA . PRO A 1 69 ? -16.797 -15.162 47.834 1.00 25.87 69 PRO A CA 1
ATOM 523 C C . PRO A 1 69 ? -15.795 -14.109 48.273 1.00 21.03 69 PRO A C 1
ATOM 524 O O . PRO A 1 69 ? -16.147 -12.968 48.586 1.00 24.88 69 PRO A O 1
ATOM 528 N N . SER A 1 70 ? -14.601 -14.493 48.301 1.00 23.62 70 SER A N 1
ATOM 529 C CA . SER A 1 70 ? -13.508 -13.588 48.621 1.00 23.57 70 SER A CA 1
ATOM 530 C C . SER A 1 70 ? -12.917 -12.996 47.344 1.00 25.59 70 SER A C 1
ATOM 531 O O . SER A 1 70 ? -12.697 -13.720 46.370 1.00 24.85 70 SER A O 1
ATOM 534 N N . PRO A 1 71 ? -12.628 -11.695 47.309 1.00 22.95 71 PRO A N 1
ATOM 535 C CA . PRO A 1 71 ? -11.943 -11.131 46.137 1.00 22.07 71 PRO A CA 1
ATOM 536 C C . PRO A 1 71 ? -10.559 -11.725 45.909 1.00 25.16 71 PRO A C 1
ATOM 537 O O . PRO A 1 71 ? -9.963 -11.468 44.853 1.00 23.64 71 PRO A O 1
ATOM 541 N N . GLU A 1 72 ? -10.035 -12.515 46.857 1.00 23.76 72 GLU A N 1
ATOM 542 C CA . GLU A 1 72 ? -8.726 -13.135 46.701 1.00 20.24 72 GLU A CA 1
ATOM 543 C C . GLU A 1 72 ? -8.761 -14.399 45.852 1.00 20.58 72 GLU A C 1
ATOM 544 O O . GLU A 1 72 ? -7.700 -14.864 45.416 1.00 24.21 72 GLU A O 1
ATOM 550 N N . SER A 1 73 ? -9.937 -14.968 45.614 1.00 17.83 73 SER A N 1
ATOM 551 C CA . SER A 1 73 ? -10.023 -16.106 44.699 1.00 20.59 73 SER A CA 1
ATOM 552 C C . SER A 1 73 ? -10.062 -15.622 43.255 1.00 21.93 73 SER A C 1
ATOM 553 O O . SER A 1 73 ? -10.679 -14.600 42.947 1.00 20.50 73 SER A O 1
ATOM 556 N N . VAL A 1 74 ? -9.377 -16.364 42.374 1.00 19.51 74 VAL A N 1
ATOM 557 C CA . VAL A 1 74 ? -9.418 -16.094 40.939 1.00 18.71 74 VAL A CA 1
ATOM 558 C C . VAL A 1 74 ? -10.761 -16.550 40.384 1.00 19.41 74 VAL A C 1
ATOM 559 O O . VAL A 1 74 ? -11.167 -17.699 40.587 1.00 18.10 74 VAL A O 1
ATOM 563 N N . LYS A 1 75 ? -11.461 -15.661 39.667 1.00 18.88 75 LYS A N 1
ATOM 564 C CA . LYS A 1 75 ? -12.753 -16.010 39.071 1.00 16.04 75 LYS A CA 1
ATOM 565 C C . LYS A 1 75 ? -12.562 -16.416 37.610 1.00 14.85 75 LYS A C 1
ATOM 566 O O . LYS A 1 75 ? -11.903 -15.703 36.848 1.00 16.27 75 LYS A O 1
ATOM 572 N N . LEU A 1 76 ? -13.140 -17.562 37.229 1.00 16.20 76 LEU A N 1
ATOM 573 C CA . LEU A 1 76 ? -13.009 -18.118 35.887 1.00 16.67 76 LEU A CA 1
ATOM 574 C C . LEU A 1 76 ? -14.384 -18.470 35.337 1.00 16.50 76 LEU A C 1
ATOM 575 O O . LEU A 1 76 ? -15.310 -18.805 36.085 1.00 18.28 76 LEU A O 1
ATOM 580 N N . ALA A 1 77 ? -14.519 -18.384 34.017 1.00 16.19 77 ALA A N 1
ATOM 581 C CA . ALA A 1 77 ? -15.759 -18.722 33.346 1.00 14.28 77 ALA A CA 1
ATOM 582 C C . ALA A 1 77 ? -15.435 -19.234 31.942 1.00 15.83 77 ALA A C 1
ATOM 583 O O . ALA A 1 77 ? -14.268 -19.314 31.542 1.00 14.67 77 ALA A O 1
ATOM 585 N N . GLU A 1 78 ? -16.501 -19.534 31.197 1.00 15.80 78 GLU A N 1
ATOM 586 C CA . GLU A 1 78 ? -16.539 -20.210 29.901 1.00 13.05 78 GLU A CA 1
ATOM 587 C C . GLU A 1 78 ? -16.314 -21.713 30.054 1.00 12.00 78 GLU A C 1
ATOM 588 O O . GLU A 1 78 ? -15.215 -22.164 30.400 1.00 11.27 78 GLU A O 1
ATOM 594 N N . SER A 1 79 ? -17.362 -22.484 29.752 1.00 11.68 79 SER A N 1
ATOM 595 C CA . SER A 1 79 ? -17.368 -23.926 30.011 1.00 10.82 79 SER A CA 1
ATOM 596 C C . SER A 1 79 ? -16.145 -24.641 29.415 1.00 12.22 79 SER A C 1
ATOM 597 O O . SER A 1 79 ? -15.531 -25.480 30.078 1.00 11.89 79 SER A O 1
ATOM 600 N N . LEU A 1 80 ? -15.795 -24.356 28.150 1.00 11.39 80 LEU A N 1
ATOM 601 C CA . LEU A 1 80 ? -14.670 -25.074 27.541 1.00 12.13 80 LEU A CA 1
ATOM 602 C C . LEU A 1 80 ? -13.341 -24.671 28.159 1.00 11.57 80 LEU A C 1
ATOM 603 O O . LEU A 1 80 ? -12.414 -25.493 28.214 1.00 12.75 80 LEU A O 1
ATOM 608 N N . VAL A 1 81 ? -13.228 -23.418 28.624 1.00 10.59 81 VAL A N 1
ATOM 609 C CA . VAL A 1 81 ? -12.054 -22.991 29.372 1.00 11.05 81 VAL A CA 1
ATOM 610 C C . VAL A 1 81 ? -11.972 -23.738 30.695 1.00 11.62 81 VAL A C 1
ATOM 611 O O . VAL A 1 81 ? -10.895 -24.181 31.105 1.00 12.09 81 VAL A O 1
ATOM 615 N N . LEU A 1 82 ? -13.111 -23.902 31.372 1.00 12.14 82 LEU A N 1
ATOM 616 C CA . LEU A 1 82 ? -13.115 -24.572 32.672 1.00 12.25 82 LEU A CA 1
ATOM 617 C C . LEU A 1 82 ? -12.729 -26.039 32.553 1.00 10.97 82 LEU A C 1
ATOM 618 O O . LEU A 1 82 ? -12.040 -26.562 33.434 1.00 12.35 82 LEU A O 1
ATOM 623 N N . VAL A 1 83 ? -13.189 -26.724 31.495 1.00 10.90 83 VAL A N 1
ATOM 624 C CA . VAL A 1 83 ? -12.859 -28.141 31.325 1.00 11.15 83 VAL A CA 1
ATOM 625 C C . VAL A 1 83 ? -11.358 -28.306 31.139 1.00 11.26 83 VAL A C 1
ATOM 626 O O . VAL A 1 83 ? -10.733 -29.169 31.765 1.00 12.00 83 VAL A O 1
ATOM 630 N N . GLU A 1 84 ? -10.748 -27.469 30.286 1.00 12.43 84 GLU A N 1
ATOM 631 C CA . GLU A 1 84 ? -9.297 -27.573 30.125 1.00 9.54 84 GLU A CA 1
ATOM 632 C C . GLU A 1 84 ? -8.564 -27.090 31.371 1.00 10.00 84 GLU A C 1
ATOM 633 O O . GLU A 1 84 ? -7.454 -27.546 31.644 1.00 12.30 84 GLU A O 1
ATOM 639 N N . PHE A 1 85 ? -9.166 -26.182 32.140 1.00 11.46 85 PHE A N 1
ATOM 640 C CA . PHE A 1 85 ? -8.586 -25.802 33.428 1.00 12.70 85 PHE A CA 1
ATOM 641 C C . PHE A 1 85 ? -8.527 -26.995 34.380 1.00 12.52 85 PHE A C 1
ATOM 642 O O . PHE A 1 85 ? -7.497 -27.244 35.015 1.00 13.05 85 PHE A O 1
ATOM 650 N N . VAL A 1 86 ? -9.619 -27.752 34.485 1.00 12.24 86 VAL A N 1
ATOM 651 C CA . VAL A 1 86 ? -9.576 -28.959 35.318 1.00 13.21 86 VAL A CA 1
ATOM 652 C C . VAL A 1 86 ? -8.550 -29.950 34.776 1.00 15.43 86 VAL A C 1
ATOM 653 O O . VAL A 1 86 ? -7.809 -30.575 35.544 1.00 13.55 86 VAL A O 1
ATOM 657 N N . ALA A 1 87 ? -8.478 -30.097 33.445 1.00 13.31 87 ALA A N 1
ATOM 658 C CA . ALA A 1 87 ? -7.477 -30.985 32.855 1.00 13.25 87 ALA A CA 1
ATOM 659 C C . ALA A 1 87 ? -6.058 -30.544 33.204 1.00 12.81 87 ALA A C 1
ATOM 660 O O . ALA A 1 87 ? -5.186 -31.381 33.458 1.00 15.65 87 ALA A O 1
ATOM 662 N N . ASP A 1 88 ? -5.805 -29.232 33.219 1.00 11.84 88 ASP A N 1
ATOM 663 C CA . ASP A 1 88 ? -4.465 -28.746 33.534 1.00 13.40 88 ASP A CA 1
ATOM 664 C C . ASP A 1 88 ? -4.154 -28.872 35.023 1.00 15.08 88 ASP A C 1
ATOM 665 O O . ASP A 1 88 ? -2.990 -29.064 35.391 1.00 14.79 88 ASP A O 1
ATOM 670 N N . LEU A 1 89 ? -5.165 -28.741 35.889 1.00 14.90 89 LEU A N 1
ATOM 671 C CA . LEU A 1 89 ? -4.940 -28.928 37.324 1.00 16.48 89 LEU A CA 1
ATOM 672 C C . LEU A 1 89 ? -4.657 -30.387 37.668 1.00 18.99 89 LEU A C 1
ATOM 673 O O . LEU A 1 89 ? -3.930 -30.665 38.635 1.00 21.84 89 LEU A O 1
ATOM 678 N N . PHE A 1 90 ? -5.232 -31.324 36.909 1.00 17.85 90 PHE A N 1
ATOM 679 C CA . PHE A 1 90 ? -5.181 -32.759 37.202 1.00 19.47 90 PHE A CA 1
ATOM 680 C C . PHE A 1 90 ? -4.611 -33.483 35.986 1.00 19.18 90 PHE A C 1
ATOM 681 O O . PHE A 1 90 ? -5.360 -34.046 35.171 1.00 20.65 90 PHE A O 1
ATOM 689 N N . PRO A 1 91 ? -3.289 -33.478 35.822 1.00 22.04 91 PRO A N 1
ATOM 690 C CA . PRO A 1 91 ? -2.693 -34.054 34.606 1.00 24.09 91 PRO A CA 1
ATOM 691 C C . PRO A 1 91 ? -2.854 -35.558 34.502 1.00 23.31 91 PRO A C 1
ATOM 692 O O . PRO A 1 91 ? -2.648 -36.105 33.408 1.00 28.54 91 PRO A O 1
ATOM 696 N N . ASN A 1 92 ? -3.223 -36.238 35.586 1.00 24.35 92 ASN A N 1
ATOM 697 C CA . ASN A 1 92 ? -3.506 -37.667 35.541 1.00 25.61 92 ASN A CA 1
ATOM 698 C C . ASN A 1 92 ? -4.991 -37.978 35.455 1.00 25.16 92 ASN A C 1
ATOM 699 O O . ASN A 1 92 ? -5.371 -39.140 35.611 1.00 25.95 92 ASN A O 1
ATOM 704 N N . SER A 1 93 ? -5.838 -36.970 35.216 1.00 19.35 93 SER A N 1
ATOM 705 C CA . SER A 1 93 ? -7.277 -37.190 35.133 1.00 17.35 93 SER A CA 1
ATOM 706 C C . SER A 1 93 ? -7.705 -37.886 33.847 1.00 17.38 93 SER A C 1
ATOM 707 O O . SER A 1 93 ? -8.794 -38.465 33.810 1.00 18.49 93 SER A O 1
ATOM 710 N N . GLY A 1 94 ? -6.910 -37.802 32.783 1.00 15.15 94 GLY A N 1
ATOM 711 C CA . GLY A 1 94 ? -7.328 -38.280 31.482 1.00 15.99 94 GLY A CA 1
ATOM 712 C C . GLY A 1 94 ? -8.220 -37.340 30.694 1.00 13.69 94 GLY A C 1
ATOM 713 O O . GLY A 1 94 ? -8.636 -37.695 29.584 1.00 14.13 94 GLY A O 1
ATOM 714 N N . ILE A 1 95 ? -8.522 -36.141 31.209 1.00 13.36 95 ILE A N 1
ATOM 715 C CA . ILE A 1 95 ? -9.401 -35.244 30.448 1.00 12.83 95 ILE A CA 1
ATOM 716 C C . ILE A 1 95 ? -8.759 -34.846 29.125 1.00 12.22 95 ILE A C 1
ATOM 717 O O . ILE A 1 95 ? -9.445 -34.709 28.101 1.00 12.43 95 ILE A O 1
ATOM 722 N N . LEU A 1 96 ? -7.440 -34.704 29.104 1.00 12.65 96 LEU A N 1
ATOM 723 C CA . LEU A 1 96 ? -6.718 -34.535 27.854 1.00 11.99 96 LEU A CA 1
ATOM 724 C C . LEU A 1 96 ? -5.565 -35.520 27.794 1.00 11.72 96 LEU A C 1
ATOM 725 O O . LEU A 1 96 ? -4.874 -35.732 28.793 1.00 13.14 96 LEU A O 1
ATOM 730 N N . SER A 1 97 ? -5.370 -36.097 26.608 1.00 10.72 97 SER A N 1
ATOM 731 C CA . SER A 1 97 ? -4.156 -36.842 26.306 1.00 10.91 97 SER A CA 1
ATOM 732 C C . SER A 1 97 ? -2.936 -35.963 26.543 1.00 13.66 97 SER A C 1
ATOM 733 O O . SER A 1 97 ? -2.997 -34.731 26.445 1.00 13.03 97 SER A O 1
ATOM 736 N N . SER A 1 98 ? -1.808 -36.606 26.829 1.00 10.71 98 SER A N 1
ATOM 737 C CA . SER A 1 98 ? -0.541 -35.888 26.847 1.00 14.33 98 SER A CA 1
ATOM 738 C C . SER A 1 98 ? 0.040 -35.673 25.451 1.00 14.81 98 SER A C 1
ATOM 739 O O . SER A 1 98 ? 1.011 -34.915 25.314 1.00 14.61 98 SER A O 1
ATOM 742 N N . ASP A 1 99 ? -0.521 -36.328 24.431 1.00 11.84 99 ASP A N 1
ATOM 743 C CA . ASP A 1 99 ? 0.055 -36.376 23.093 1.00 9.95 99 ASP A CA 1
ATOM 744 C C . ASP A 1 99 ? -0.394 -35.164 22.284 1.00 10.31 99 ASP A C 1
ATOM 745 O O . ASP A 1 99 ? -1.602 -34.960 22.118 1.00 10.87 99 ASP A O 1
ATOM 750 N N . PRO A 1 100 ? 0.527 -34.365 21.733 1.00 11.40 100 PRO A N 1
ATOM 751 C CA . PRO A 1 100 ? 0.104 -33.167 20.977 1.00 10.49 100 PRO A CA 1
ATOM 752 C C . PRO A 1 100 ? -0.898 -33.409 19.849 1.00 13.41 100 PRO A C 1
ATOM 753 O O . PRO A 1 100 ? -1.888 -32.671 19.764 1.00 10.48 100 PRO A O 1
ATOM 757 N N . VAL A 1 101 ? -0.682 -34.413 18.988 1.00 11.24 101 VAL A N 1
ATOM 758 C CA . VAL A 1 101 ? -1.630 -34.685 17.907 1.00 8.43 101 VAL A CA 1
ATOM 759 C C . VAL A 1 101 ? -3.002 -35.051 18.469 1.00 9.52 101 VAL A C 1
ATOM 760 O O . VAL A 1 101 ? -4.034 -34.560 17.995 1.00 10.59 101 VAL A O 1
ATOM 764 N N . THR A 1 102 ? -3.039 -35.906 19.500 1.00 8.00 102 THR A N 1
ATOM 765 C CA . THR A 1 102 ? -4.328 -36.311 20.050 1.00 10.14 102 THR A CA 1
ATOM 766 C C . THR A 1 102 ? -5.058 -35.113 20.664 1.00 9.63 102 THR A C 1
ATOM 767 O O . THR A 1 102 ? -6.276 -34.966 20.502 1.00 9.36 102 THR A O 1
ATOM 771 N N . ARG A 1 103 ? -4.320 -34.232 21.336 1.00 10.76 103 ARG A N 1
ATOM 772 C CA . ARG A 1 103 ? -4.929 -33.026 21.892 1.00 9.78 103 ARG A CA 1
ATOM 773 C C . ARG A 1 103 ? -5.508 -32.151 20.788 1.00 9.60 103 ARG A C 1
ATOM 774 O O . ARG A 1 103 ? -6.597 -31.577 20.941 1.00 8.92 103 ARG A O 1
ATOM 782 N N . ALA A 1 104 ? -4.805 -32.054 19.657 1.00 10.22 104 ALA A N 1
ATOM 783 C CA . ALA A 1 104 ? -5.338 -31.255 18.551 1.00 9.43 104 ALA A CA 1
ATOM 784 C C . ALA A 1 104 ? -6.598 -31.891 17.986 1.00 10.80 104 ALA A C 1
ATOM 785 O O . ALA A 1 104 ? -7.578 -31.199 17.713 1.00 9.38 104 ALA A O 1
ATOM 787 N N . GLN A 1 105 ? -6.602 -33.226 17.835 1.00 9.51 105 GLN A N 1
ATOM 788 C CA . GLN A 1 105 ? -7.796 -33.906 17.347 1.00 10.32 105 GLN A CA 1
ATOM 789 C C . GLN A 1 105 ? -8.949 -33.756 18.319 1.00 10.90 105 GLN A C 1
ATOM 790 O O . GLN A 1 105 ? -10.102 -33.626 17.882 1.00 8.98 105 GLN A O 1
ATOM 796 N N . THR A 1 106 ? -8.651 -33.731 19.632 1.00 9.34 106 THR A N 1
ATOM 797 C CA . THR A 1 106 ? -9.678 -33.482 20.645 1.00 9.30 106 THR A CA 1
ATOM 798 C C . THR A 1 106 ? -10.336 -32.125 20.435 1.00 9.46 106 THR A C 1
ATOM 799 O O . THR A 1 106 ? -11.565 -32.017 20.375 1.00 9.27 106 THR A O 1
ATOM 803 N N . ARG A 1 107 ? -9.524 -31.082 20.295 1.00 9.35 107 ARG A N 1
ATOM 804 C CA . ARG A 1 107 ? -10.060 -29.732 20.119 1.00 9.76 107 ARG A CA 1
ATOM 805 C C . ARG A 1 107 ? -10.726 -29.549 18.761 1.00 9.36 107 ARG A C 1
ATOM 806 O O . ARG A 1 107 ? -11.703 -28.789 18.642 1.00 9.49 107 ARG A O 1
ATOM 814 N N . PHE A 1 108 ? -10.238 -30.249 17.737 1.00 9.52 108 PHE A N 1
ATOM 815 C CA . PHE A 1 108 ? -10.879 -30.213 16.428 1.00 7.99 108 PHE A CA 1
ATOM 816 C C . PHE A 1 108 ? -12.292 -30.778 16.487 1.00 8.78 108 PHE A C 1
ATOM 817 O O . PHE A 1 108 ? -13.213 -30.246 15.852 1.00 10.57 108 PHE A O 1
ATOM 825 N N . PHE A 1 109 ? -12.480 -31.870 17.232 1.00 10.08 109 PHE A N 1
ATOM 826 C CA . PHE A 1 109 ? -13.821 -32.411 17.424 1.00 9.67 109 PHE A CA 1
ATOM 827 C C . PHE A 1 109 ? -14.717 -31.382 18.107 1.00 10.31 109 PHE A C 1
ATOM 828 O O . PHE A 1 109 ? -15.859 -31.155 17.687 1.00 10.30 109 PHE A O 1
ATOM 836 N N . ILE A 1 110 ? -14.196 -30.725 19.148 1.00 10.14 110 ILE A N 1
ATOM 837 C CA . ILE A 1 110 ? -14.981 -29.728 1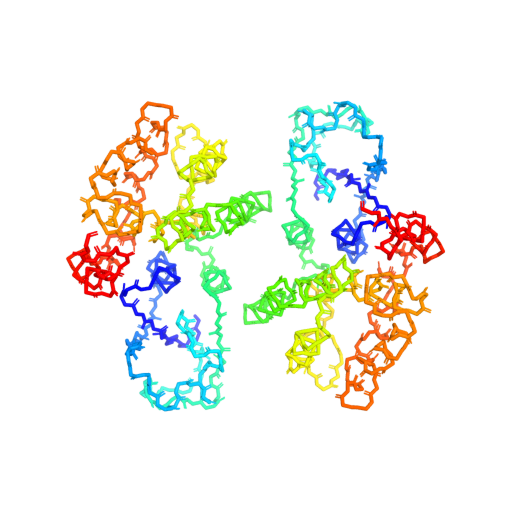9.878 1.00 10.70 110 ILE A CA 1
ATOM 838 C C . ILE A 1 110 ? -15.376 -28.584 18.953 1.00 11.20 110 ILE A C 1
ATOM 839 O O . ILE A 1 110 ? -16.476 -28.030 19.062 1.00 11.44 110 ILE A O 1
ATOM 844 N N . GLU A 1 111 ? -14.502 -28.229 18.009 1.00 11.47 111 GLU A N 1
ATOM 845 C CA . GLU A 1 111 ? -14.863 -27.178 17.062 1.00 10.43 111 GLU A CA 1
ATOM 846 C C . GLU A 1 111 ? -16.023 -27.604 16.167 1.00 12.13 111 GLU A C 1
ATOM 847 O O . GLU A 1 111 ? -16.886 -26.784 15.827 1.00 12.45 111 GLU A O 1
ATOM 853 N N . GLY A 1 112 ? -16.060 -28.875 15.753 1.00 11.33 112 GLY A N 1
ATOM 854 C CA . GLY A 1 112 ? -17.206 -29.336 14.982 1.00 14.27 112 GLY A CA 1
ATOM 855 C C . GLY A 1 112 ? -18.485 -29.271 15.793 1.00 13.35 112 GLY A C 1
ATOM 856 O O . GLY A 1 112 ? -19.542 -28.874 15.289 1.00 12.98 112 GLY A O 1
ATOM 857 N N . VAL A 1 113 ? -18.390 -29.611 17.077 1.00 12.13 113 VAL A N 1
ATOM 858 C CA . VAL A 1 113 ? -19.546 -29.590 17.959 1.00 12.05 113 VAL A CA 1
ATOM 859 C C . VAL A 1 113 ? -20.053 -28.170 18.144 1.00 13.73 113 VAL A C 1
ATOM 860 O O . VAL A 1 113 ? -21.260 -27.905 18.038 1.00 13.37 113 VAL A O 1
ATOM 864 N N . SER A 1 114 ? -19.134 -27.237 18.407 1.00 11.95 114 SER A N 1
ATOM 865 C CA . SER A 1 114 ? -19.526 -25.879 18.759 1.00 10.92 114 SER A CA 1
ATOM 866 C C . SER A 1 114 ? -19.947 -25.073 17.543 1.00 13.16 114 SER A C 1
ATOM 867 O O . SER A 1 114 ? -20.864 -24.245 17.649 1.00 14.73 114 SER A O 1
ATOM 870 N N . SER A 1 115 ? -19.326 -25.307 16.387 1.00 12.20 115 SER A N 1
ATOM 871 C CA . SER A 1 115 ? -19.618 -24.501 15.205 1.00 12.14 115 SER A CA 1
ATOM 872 C C . SER A 1 115 ? -20.731 -25.065 14.338 1.00 14.66 115 SER A C 1
ATOM 873 O O . SER A 1 115 ? -21.386 -24.294 13.629 1.00 14.65 115 SER A O 1
ATOM 876 N N . LYS A 1 116 ? -20.953 -26.384 14.344 1.00 12.89 116 LYS A N 1
ATOM 877 C CA . LYS A 1 116 ? -21.954 -26.996 13.483 1.00 15.20 116 LYS A CA 1
ATOM 878 C C . LYS A 1 116 ? -23.104 -27.582 14.290 1.00 13.12 116 LYS A C 1
ATOM 879 O O . LYS A 1 116 ? -24.253 -27.216 14.064 1.00 13.17 116 LYS A O 1
ATOM 885 N N . LEU A 1 117 ? -22.820 -28.491 15.228 1.00 12.77 117 LEU A N 1
ATOM 886 C CA . LEU A 1 117 ? -23.903 -29.254 15.838 1.00 12.40 117 LEU A CA 1
ATOM 887 C C . LEU A 1 117 ? -24.754 -28.395 16.763 1.00 13.12 117 LEU A C 1
ATOM 888 O O . LEU A 1 117 ? -25.988 -28.412 16.671 1.00 13.02 117 LEU A O 1
ATOM 893 N N . ILE A 1 118 ? -24.127 -27.668 17.689 1.00 11.96 118 ILE A N 1
ATOM 894 C CA . ILE A 1 118 ? -24.901 -26.899 18.661 1.00 12.16 118 ILE A CA 1
ATOM 895 C C . ILE A 1 118 ? -25.725 -25.819 17.975 1.00 13.00 118 ILE A C 1
ATOM 896 O O . ILE A 1 118 ? -26.927 -25.715 18.267 1.00 13.12 118 ILE A O 1
ATOM 901 N N . PRO A 1 119 ? -25.204 -25.034 17.020 1.00 12.81 119 PRO A N 1
ATOM 902 C CA . PRO A 1 119 ? -26.082 -24.034 16.385 1.00 13.08 119 PRO A CA 1
ATOM 903 C C . PRO A 1 119 ? -27.234 -24.658 15.617 1.00 14.99 119 PRO A C 1
ATOM 904 O O . PRO A 1 119 ? -28.344 -24.100 15.611 1.00 15.03 119 PRO A O 1
ATOM 908 N N . ALA A 1 120 ? -26.998 -25.800 14.961 1.00 13.51 120 ALA A N 1
ATOM 909 C CA . ALA A 1 120 ? -28.059 -26.469 14.215 1.00 12.27 120 ALA A CA 1
ATOM 910 C C . ALA A 1 120 ? -29.139 -26.987 15.159 1.00 15.67 120 ALA A C 1
ATOM 911 O O . ALA A 1 120 ? -30.333 -26.919 14.837 1.00 15.38 120 ALA A O 1
ATOM 913 N N . TRP A 1 121 ? -28.741 -27.500 16.333 1.00 13.08 121 TRP A N 1
ATOM 914 C CA . TRP A 1 121 ? -29.728 -27.956 17.310 1.00 12.86 121 TRP A CA 1
ATOM 915 C C . TRP A 1 121 ? -30.602 -26.800 17.793 1.00 11.69 121 TRP A C 1
ATOM 916 O O . TRP A 1 121 ? -31.840 -26.898 17.802 1.00 13.57 121 TRP A O 1
ATOM 927 N N . TYR A 1 122 ? -29.990 -25.690 18.193 1.00 14.28 122 TYR A N 1
ATOM 928 C CA . TYR A 1 122 ? -30.814 -24.616 18.735 1.00 15.71 122 TYR A CA 1
ATOM 929 C C . TYR A 1 122 ? -31.684 -23.974 17.663 1.00 16.78 122 TYR A C 1
ATOM 930 O O . TYR A 1 122 ? -32.790 -23.517 17.968 1.00 15.87 122 TYR A O 1
ATOM 939 N N . ALA A 1 123 ? -31.224 -23.939 16.414 1.00 15.28 123 ALA A N 1
ATOM 940 C CA . ALA A 1 123 ? -32.077 -23.445 15.333 1.00 18.40 123 ALA A CA 1
ATOM 941 C C . ALA A 1 123 ? -33.321 -24.307 15.177 1.00 17.21 123 ALA A C 1
ATOM 942 O O . ALA A 1 123 ? -34.438 -23.793 15.011 1.00 16.03 123 ALA A O 1
ATOM 944 N N . TYR A 1 124 ? -33.136 -25.628 15.193 1.00 15.44 124 TYR A N 1
ATOM 945 C CA . TYR A 1 124 ? -34.256 -26.548 15.060 1.00 13.47 124 TYR A CA 1
ATOM 946 C C . TYR A 1 124 ? -35.163 -26.469 16.283 1.00 13.38 124 TYR A C 1
ATOM 947 O O . TYR A 1 124 ? -36.386 -26.330 16.156 1.00 15.12 124 TYR A O 1
ATOM 956 N N . PHE A 1 125 ? -34.561 -26.491 17.476 1.00 15.20 125 PHE A N 1
ATOM 957 C CA . PHE A 1 125 ? -35.305 -26.583 18.730 1.00 14.31 125 PHE A CA 1
ATOM 958 C C . PHE A 1 125 ? -36.058 -25.296 19.038 1.00 14.49 125 PHE A C 1
ATOM 959 O O . PHE A 1 125 ? -37.260 -25.323 19.325 1.00 15.17 125 PHE A O 1
ATOM 967 N N . LEU A 1 126 ? -35.374 -24.161 18.986 1.00 15.71 126 LEU A N 1
ATOM 968 C CA . LEU A 1 126 ? -35.997 -22.912 19.399 1.00 17.73 126 LEU A CA 1
ATOM 969 C C . LEU A 1 126 ? -36.806 -22.255 18.294 1.00 18.96 126 LEU A C 1
ATOM 970 O O . LEU A 1 126 ? -37.805 -21.581 18.582 1.00 19.12 126 LEU A O 1
ATOM 975 N N . ARG A 1 127 ? -36.411 -22.427 17.033 1.00 17.93 127 ARG A N 1
ATOM 976 C CA . ARG A 1 127 ? -37.010 -21.649 15.959 1.00 20.84 127 ARG A CA 1
ATOM 977 C C . ARG A 1 127 ? -37.736 -22.477 14.914 1.00 21.93 127 ARG A C 1
ATOM 978 O O . ARG A 1 127 ? -38.393 -21.897 14.039 1.00 22.34 127 ARG A O 1
ATOM 986 N N . GLY A 1 128 ? -37.678 -23.801 14.992 1.00 16.93 128 GLY A N 1
ATOM 987 C CA . GLY A 1 128 ? -38.319 -24.599 13.969 1.00 17.35 128 GLY A CA 1
ATOM 988 C C . GLY A 1 128 ? -37.626 -24.487 12.632 1.00 20.93 128 GLY A C 1
ATOM 989 O O . GLY A 1 128 ? -38.279 -24.593 11.586 1.00 21.41 128 GLY A O 1
ATOM 990 N N . ALA A 1 129 ? -36.320 -24.236 12.638 1.00 18.97 129 ALA A N 1
ATOM 991 C CA . ALA A 1 129 ? -35.559 -24.336 11.402 1.00 20.20 129 ALA A CA 1
ATOM 992 C C . ALA A 1 129 ? -35.674 -25.750 10.849 1.00 19.50 129 ALA A C 1
ATOM 993 O O . ALA A 1 129 ? -36.036 -26.699 11.556 1.00 20.33 129 ALA A O 1
ATOM 995 N N . SER A 1 130 ? -35.379 -25.890 9.562 1.00 18.63 130 SER A N 1
ATOM 996 C CA . SER A 1 130 ? -35.336 -27.222 8.979 1.00 16.06 130 SER A CA 1
ATOM 997 C C . SER A 1 130 ? -34.354 -28.101 9.742 1.00 18.52 130 SER A C 1
ATOM 998 O O . SER A 1 130 ? -33.294 -27.652 10.195 1.00 17.63 130 SER A O 1
ATOM 1001 N N . VAL A 1 131 ? -34.710 -29.381 9.842 1.00 18.96 131 VAL A N 1
ATOM 1002 C CA . VAL A 1 131 ? -33.816 -30.390 10.391 1.00 14.92 131 VAL A CA 1
ATOM 1003 C C . VAL A 1 131 ? -32.585 -30.617 9.516 1.00 16.20 131 VAL A C 1
ATOM 1004 O O . VAL A 1 131 ? -31.629 -31.264 9.961 1.00 15.21 131 VAL A O 1
ATOM 1008 N N . ASP A 1 132 ? -32.573 -30.084 8.290 1.00 16.30 132 ASP A N 1
ATOM 1009 C CA . ASP A 1 132 ? -31.483 -30.364 7.349 1.00 16.77 132 ASP A CA 1
ATOM 1010 C C . ASP A 1 132 ? -30.110 -30.124 7.971 1.00 16.11 132 ASP A C 1
ATOM 1011 O O . ASP A 1 132 ? -29.224 -30.987 7.903 1.00 17.61 132 ASP A O 1
ATOM 1016 N N . ASP A 1 133 ? -29.908 -28.943 8.560 1.00 14.16 133 ASP A N 1
ATOM 1017 C CA . ASP A 1 133 ? -28.595 -28.607 9.104 1.00 15.10 133 ASP A CA 1
ATOM 1018 C C . ASP A 1 133 ? -28.255 -29.460 10.312 1.00 13.37 133 ASP A C 1
ATOM 1019 O O . ASP A 1 133 ? -27.073 -29.710 10.575 1.00 15.05 133 ASP A O 1
ATOM 1024 N N . LEU A 1 134 ? -29.268 -29.910 11.061 1.00 15.81 134 LEU A N 1
ATOM 1025 C CA . LEU A 1 134 ? -29.007 -30.808 12.181 1.00 13.71 134 LEU A CA 1
ATOM 1026 C C . LEU A 1 134 ? -28.456 -32.147 11.694 1.00 14.07 134 LEU A C 1
ATOM 1027 O O . LEU A 1 134 ? -27.461 -32.649 12.226 1.00 14.39 134 LEU A O 1
ATOM 1032 N N . TYR A 1 135 ? -29.057 -32.729 10.653 1.00 13.50 135 TYR A N 1
ATOM 1033 C CA . TYR A 1 135 ? -28.508 -33.967 10.106 1.00 14.78 135 TYR A CA 1
ATOM 1034 C C . TYR A 1 135 ? -27.107 -33.751 9.546 1.00 13.77 135 TYR A C 1
ATOM 1035 O O . TYR A 1 135 ? -26.216 -34.580 9.754 1.00 17.62 135 TYR A O 1
ATOM 1044 N N . THR A 1 136 ? -26.897 -32.640 8.835 1.00 13.89 136 THR A N 1
ATOM 1045 C CA . THR A 1 136 ? -25.585 -32.375 8.248 1.00 14.36 136 THR A CA 1
ATOM 1046 C C . THR A 1 136 ? -24.527 -32.277 9.331 1.00 14.71 136 THR A C 1
ATOM 1047 O O . THR A 1 136 ? -23.429 -32.835 9.194 1.00 14.92 136 THR A O 1
ATOM 1051 N N . ALA A 1 137 ? -24.856 -31.596 10.430 1.00 14.79 137 ALA A N 1
ATOM 1052 C CA . ALA A 1 137 ? -23.884 -31.436 11.508 1.00 15.87 137 ALA A CA 1
ATOM 1053 C C . ALA A 1 137 ? -23.671 -32.744 12.253 1.00 13.95 137 ALA A C 1
ATOM 1054 O O . ALA A 1 137 ? -22.538 -33.083 12.616 1.00 14.62 137 ALA A O 1
ATOM 1056 N N . ALA A 1 138 ? -24.742 -33.514 12.464 1.00 14.26 138 ALA A N 1
ATOM 1057 C CA . ALA A 1 138 ? -24.581 -34.795 13.143 1.00 14.39 138 ALA A CA 1
ATOM 1058 C C . ALA A 1 138 ? -23.789 -35.772 12.291 1.00 15.19 138 ALA A C 1
ATOM 1059 O O . ALA A 1 138 ? -23.003 -36.561 12.822 1.00 16.61 138 ALA A O 1
ATOM 1061 N N . GLU A 1 139 ? -23.995 -35.747 10.971 1.00 13.89 139 GLU A N 1
ATOM 1062 C CA . GLU A 1 139 ? -23.221 -36.619 10.090 1.00 16.99 139 GLU A CA 1
ATOM 1063 C C . GLU A 1 139 ? -21.740 -36.249 10.129 1.00 15.70 139 GLU A C 1
ATOM 1064 O O . GLU A 1 139 ? -20.866 -37.131 10.150 1.00 15.99 139 GLU A O 1
ATOM 1070 N N . TYR A 1 140 ? -21.444 -34.945 10.146 1.00 15.19 140 TYR A N 1
ATOM 1071 C CA . TYR A 1 140 ? -20.060 -34.495 10.239 1.00 14.78 140 TYR A CA 1
ATOM 1072 C C . TYR A 1 140 ? -19.422 -34.972 11.536 1.00 15.29 140 TYR A C 1
ATOM 1073 O O . TYR A 1 140 ? -18.325 -35.548 11.531 1.00 17.28 140 TYR A O 1
ATOM 1082 N N . VAL A 1 141 ? -20.093 -34.735 12.666 1.00 13.57 141 VAL A N 1
ATOM 1083 C CA . VAL A 1 141 ? -19.525 -35.158 13.941 1.00 13.66 141 VAL A CA 1
ATOM 1084 C C . VAL A 1 141 ? -19.370 -36.675 13.966 1.00 14.95 141 VAL A C 1
ATOM 1085 O O . VAL A 1 141 ? -18.344 -37.209 14.421 1.00 13.32 141 VAL A O 1
ATOM 1089 N N . GLN A 1 142 ? -20.363 -37.394 13.439 1.00 15.40 142 GLN A N 1
ATOM 1090 C CA . GLN A 1 142 ? -20.264 -38.848 13.384 1.00 18.05 142 GLN A CA 1
ATOM 1091 C C . GLN A 1 142 ? -19.036 -39.286 12.594 1.00 15.44 142 GLN A C 1
ATOM 1092 O O . GLN A 1 142 ? -18.368 -40.252 12.974 1.00 15.12 142 GLN A O 1
ATOM 1098 N N . SER A 1 143 ? -18.697 -38.557 11.519 1.00 14.48 143 SER A N 1
ATOM 1099 C CA . SER A 1 143 ? -17.596 -38.973 10.653 1.00 15.70 143 SER A CA 1
ATOM 1100 C C . SER A 1 143 ? -16.240 -38.822 11.329 1.00 16.48 143 SER A C 1
ATOM 1101 O O . SER A 1 143 ? -15.262 -39.418 10.869 1.00 18.39 143 SER A O 1
ATOM 1104 N N . LEU A 1 144 ? -16.152 -38.023 12.397 1.00 14.64 144 LEU A N 1
ATOM 1105 C CA . LEU A 1 144 ? -14.898 -37.889 13.132 1.00 14.17 144 LEU A CA 1
ATOM 1106 C C . LEU A 1 144 ? -14.666 -39.028 14.112 1.00 14.08 144 LEU A C 1
ATOM 1107 O O . LEU A 1 144 ? -13.540 -39.177 14.607 1.00 14.59 144 LEU A O 1
ATOM 1112 N N . LEU A 1 145 ? -15.695 -39.843 14.394 1.00 15.22 145 LEU A N 1
ATOM 1113 C CA . LEU A 1 145 ? -15.558 -40.875 15.406 1.00 14.00 145 LEU A CA 1
ATOM 1114 C C . LEU A 1 145 ? -14.713 -42.030 14.879 1.00 15.62 145 LEU A C 1
ATOM 1115 O O . LEU A 1 145 ? -14.793 -42.379 13.700 1.00 16.97 145 LEU A O 1
ATOM 1120 N N . PRO A 1 146 ? -13.918 -42.658 15.740 1.00 15.84 146 PRO A N 1
ATOM 1121 C CA . PRO A 1 146 ? -13.271 -43.915 15.359 1.00 15.74 146 PRO A CA 1
ATOM 1122 C C . PRO A 1 146 ? -14.299 -45.032 15.358 1.00 17.19 146 PRO A C 1
ATOM 1123 O O . PRO A 1 146 ? -15.435 -44.871 15.815 1.00 17.95 146 PRO A O 1
ATOM 1127 N N . ALA A 1 147 ? -13.881 -46.188 14.832 1.00 19.30 147 ALA A N 1
ATOM 1128 C CA . ALA A 1 147 ? -14.802 -47.319 14.726 1.00 20.88 147 ALA A CA 1
ATOM 1129 C C . ALA A 1 147 ? -15.369 -47.715 16.081 1.00 20.85 147 ALA A C 1
ATOM 1130 O O . ALA A 1 147 ? -16.550 -48.066 16.190 1.00 22.18 147 ALA A O 1
ATOM 1132 N N . GLU A 1 148 ? -14.548 -47.668 17.122 1.00 18.95 148 GLU A N 1
ATOM 1133 C CA . GLU A 1 148 ? -14.977 -47.991 18.473 1.00 23.57 148 GLU A CA 1
ATOM 1134 C C . GLU A 1 148 ? -14.488 -46.924 19.441 1.00 20.66 148 GLU A C 1
ATOM 1135 O O . GLU A 1 148 ? -13.463 -46.271 19.213 1.00 22.20 148 GLU A O 1
ATOM 1141 N N . GLY A 1 149 ? -15.231 -46.747 20.523 1.00 20.95 149 GLY A N 1
ATOM 1142 C CA . GLY A 1 149 ? -14.779 -45.905 21.608 1.00 18.90 149 GLY A CA 1
ATOM 1143 C C . GLY A 1 149 ? -15.326 -44.495 21.526 1.00 16.04 149 GLY A C 1
ATOM 1144 O O . GLY A 1 149 ? -16.372 -44.229 20.928 1.00 16.86 149 GLY A O 1
ATOM 1145 N N . PHE A 1 150 ? -14.588 -43.581 22.146 1.00 13.36 150 PHE A N 1
ATOM 1146 C CA . PHE A 1 150 ? -15.006 -42.198 22.315 1.00 13.99 150 PHE A CA 1
ATOM 1147 C C . PHE A 1 150 ? -14.348 -41.338 21.233 1.00 12.53 150 PHE A C 1
ATOM 1148 O O . PHE A 1 150 ? -13.714 -41.849 20.310 1.00 13.47 150 PHE A O 1
ATOM 1156 N N . ALA A 1 151 ? -14.495 -40.010 21.350 1.00 11.95 151 ALA A N 1
ATOM 1157 C CA . ALA A 1 151 ? -14.208 -39.113 20.229 1.00 12.06 151 ALA A CA 1
ATOM 1158 C C . ALA A 1 151 ? -12.805 -39.302 19.650 1.00 12.69 151 ALA A C 1
ATOM 1159 O O . ALA A 1 151 ? -12.628 -39.284 18.422 1.00 14.61 151 ALA A O 1
ATOM 1161 N N . VAL A 1 152 ? -11.793 -39.462 20.507 1.00 11.96 152 VAL A N 1
ATOM 1162 C CA . VAL A 1 152 ? -10.440 -39.750 20.038 1.00 14.13 152 VAL A CA 1
ATOM 1163 C C . VAL A 1 152 ? -9.944 -41.033 20.695 1.00 15.44 152 VAL A C 1
ATOM 1164 O O . VAL A 1 152 ? -8.741 -41.226 20.892 1.00 18.18 152 VAL A O 1
ATOM 1168 N N . GLY A 1 153 ? -10.881 -41.913 21.030 1.00 16.29 153 GLY A N 1
ATOM 1169 C CA . GLY A 1 153 ? -10.579 -43.200 21.633 1.00 18.98 153 GLY A CA 1
ATOM 1170 C C . GLY A 1 153 ? -10.847 -43.170 23.119 1.00 13.59 153 GLY A C 1
ATOM 1171 O O . GLY A 1 153 ? -11.969 -43.427 23.572 1.00 15.94 153 GLY A O 1
ATOM 1172 N N . LYS A 1 154 ? -9.806 -42.858 23.879 1.00 14.24 154 LYS A N 1
ATOM 1173 C CA . LYS A 1 154 ? -9.935 -42.674 25.313 1.00 16.21 154 LYS A CA 1
ATOM 1174 C C . LYS A 1 154 ? -10.799 -41.449 25.605 1.00 13.56 154 LYS A C 1
ATOM 1175 O O . LYS A 1 154 ? -10.661 -40.415 24.951 1.00 14.94 154 LYS A O 1
ATOM 1181 N N . PHE A 1 155 ? -11.722 -41.588 26.562 1.00 14.60 155 PHE A N 1
ATOM 1182 C CA . PHE A 1 155 ? -12.612 -40.502 26.969 1.00 15.69 155 PHE A CA 1
ATOM 1183 C C . PHE A 1 155 ? -11.816 -39.221 27.192 1.00 14.28 155 PHE A C 1
ATOM 1184 O O . PHE A 1 155 ? -10.700 -39.255 27.723 1.00 16.40 155 PHE A O 1
ATOM 1192 N N . SER A 1 156 ? -12.380 -38.087 26.769 1.00 11.32 156 SER A N 1
ATOM 1193 C CA . SER A 1 156 ? -11.630 -36.834 26.815 1.00 11.89 156 SER A CA 1
ATOM 1194 C C . SER A 1 156 ? -12.577 -35.644 26.874 1.00 12.36 156 SER A C 1
ATOM 1195 O O . SER A 1 156 ? -13.801 -35.782 26.836 1.00 11.47 156 SER A O 1
ATOM 1198 N N . ALA A 1 157 ? -11.972 -34.451 26.894 1.00 12.28 157 ALA A N 1
ATOM 1199 C CA . ALA A 1 157 ? -12.720 -33.200 26.827 1.00 11.58 157 ALA A CA 1
ATOM 1200 C C . ALA A 1 157 ? -13.675 -33.133 25.637 1.00 11.23 157 ALA A C 1
ATOM 1201 O O . ALA A 1 157 ? -14.677 -32.414 25.694 1.00 10.70 157 ALA A O 1
ATOM 1203 N N . ALA A 1 158 ? -13.361 -33.824 24.539 1.00 11.86 158 ALA A N 1
ATOM 1204 C CA . ALA A 1 158 ? -14.252 -33.829 23.380 1.00 11.34 158 ALA A CA 1
ATOM 1205 C C . ALA A 1 158 ? -15.604 -34.438 23.737 1.00 11.26 158 ALA A C 1
ATOM 1206 O O . ALA A 1 158 ? -16.657 -33.913 23.350 1.00 11.75 158 ALA A O 1
ATOM 1208 N N . ASP A 1 159 ? -15.588 -35.553 24.477 1.00 10.04 159 ASP A N 1
ATOM 1209 C CA . ASP A 1 159 ? -16.821 -36.198 24.908 1.00 12.17 159 ASP A CA 1
ATOM 1210 C C . ASP A 1 159 ? -17.530 -35.359 25.953 1.00 12.01 159 ASP A C 1
ATOM 1211 O O . ASP A 1 159 ? -18.769 -35.297 25.979 1.00 11.45 159 ASP A O 1
ATOM 1216 N N . ILE A 1 160 ? -16.755 -34.731 26.833 1.00 11.83 160 ILE A N 1
ATOM 1217 C CA . ILE A 1 160 ? -17.328 -33.829 27.826 1.00 11.44 160 ILE A CA 1
ATOM 1218 C C . ILE A 1 160 ? -18.081 -32.693 27.146 1.00 14.15 160 ILE A C 1
ATOM 1219 O O . ILE A 1 160 ? -19.160 -32.278 27.593 1.00 12.46 160 ILE A O 1
ATOM 1224 N N . ALA A 1 161 ? -17.531 -32.183 26.046 1.00 11.74 161 ALA A N 1
ATOM 1225 C CA . ALA A 1 161 ? -18.128 -31.024 25.398 1.00 10.80 161 ALA A CA 1
ATOM 1226 C C . ALA A 1 161 ? -19.509 -31.341 24.832 1.00 12.15 161 ALA A C 1
ATOM 1227 O O . ALA A 1 161 ? -20.415 -30.498 24.884 1.00 14.91 161 ALA A O 1
ATOM 1229 N N . ILE A 1 162 ? -19.692 -32.545 24.289 1.00 10.89 162 ILE A N 1
ATOM 1230 C CA . ILE A 1 162 ? -20.885 -32.875 23.513 1.00 13.73 162 ILE A CA 1
ATOM 1231 C C . ILE A 1 162 ? -21.956 -33.560 24.365 1.00 12.16 162 ILE A C 1
ATOM 1232 O O . ILE A 1 162 ? -23.152 -33.378 24.118 1.00 12.25 162 ILE A O 1
ATOM 1237 N N . ALA A 1 163 ? -21.556 -34.334 25.376 1.00 11.99 163 ALA A N 1
ATOM 1238 C CA . ALA A 1 163 ? -22.539 -35.189 26.045 1.00 12.26 163 ALA A CA 1
ATOM 1239 C C . ALA A 1 163 ? -23.727 -34.428 26.635 1.00 12.55 163 ALA A C 1
ATOM 1240 O O . ALA A 1 163 ? -24.869 -34.908 26.469 1.00 14.36 163 ALA A O 1
ATOM 1242 N N . PRO A 1 164 ? -23.556 -33.293 27.325 1.00 11.92 164 PRO A N 1
ATOM 1243 C CA . PRO A 1 164 ? -24.735 -32.589 27.863 1.00 13.95 164 PRO A CA 1
ATOM 1244 C C . PRO A 1 164 ? -25.690 -32.135 26.786 1.00 16.05 164 PRO A C 1
ATOM 1245 O O . PRO A 1 164 ? -26.895 -32.012 27.045 1.00 15.02 164 PRO A O 1
ATOM 1249 N N . PHE A 1 165 ? -25.190 -31.894 25.571 1.00 13.76 165 PHE A N 1
ATOM 1250 C CA . PHE A 1 165 ? -26.069 -31.431 24.502 1.00 14.02 165 PHE A CA 1
ATOM 1251 C C . PHE A 1 165 ? -26.817 -32.586 23.841 1.00 13.39 165 PHE A C 1
ATOM 1252 O O . PHE A 1 165 ? -28.008 -32.450 23.532 1.00 15.87 165 PHE A O 1
ATOM 1260 N N . LEU A 1 166 ? -26.154 -33.733 23.628 1.00 15.06 166 LEU A N 1
ATOM 1261 C CA . LEU A 1 166 ? -26.880 -34.905 23.150 1.00 12.52 166 LEU A CA 1
ATOM 1262 C C . LEU A 1 166 ? -27.949 -35.328 24.152 1.00 14.52 166 LEU A C 1
ATOM 1263 O O . LEU A 1 166 ? -29.055 -35.720 23.757 1.00 14.86 166 LEU A O 1
ATOM 1268 N N . ALA A 1 167 ? -27.646 -35.242 25.455 1.00 14.78 167 ALA A N 1
ATOM 1269 C CA . ALA A 1 167 ? -28.631 -35.635 26.469 1.00 14.59 167 ALA A CA 1
ATOM 1270 C C . ALA A 1 167 ? -29.879 -34.749 26.424 1.00 16.13 167 ALA A C 1
ATOM 1271 O O . ALA A 1 167 ? -31.010 -35.245 26.491 1.00 14.80 167 ALA A O 1
ATOM 1273 N N . ARG A 1 168 ? -29.697 -33.438 26.313 1.00 13.89 168 ARG A N 1
ATOM 1274 C CA . ARG A 1 168 ? -30.852 -32.546 26.301 1.00 12.79 168 ARG A CA 1
ATOM 1275 C C . ARG A 1 168 ? -31.556 -32.520 24.952 1.00 14.80 168 ARG A C 1
ATOM 1276 O O . ARG A 1 168 ? -32.761 -32.242 24.893 1.00 15.32 168 ARG A O 1
ATOM 1284 N N . ALA A 1 169 ? -30.844 -32.831 23.872 1.00 13.65 169 ALA A N 1
ATOM 1285 C CA . ALA A 1 169 ? -31.523 -33.062 22.605 1.00 13.39 169 ALA A CA 1
ATOM 1286 C C . ALA A 1 169 ? -32.469 -34.247 22.713 1.00 14.78 169 ALA A C 1
ATOM 1287 O O . ALA A 1 169 ? -33.614 -34.174 22.259 1.00 17.56 169 ALA A O 1
ATOM 1289 N N . ARG A 1 170 ? -32.020 -35.344 23.333 1.00 15.89 170 ARG A N 1
ATOM 1290 C CA . ARG A 1 170 ? -32.898 -36.506 23.482 1.00 16.39 170 ARG A CA 1
ATOM 1291 C C . ARG A 1 170 ? -34.111 -36.165 24.338 1.00 12.94 170 ARG A C 1
ATOM 1292 O O . ARG A 1 170 ? -35.249 -36.467 23.962 1.00 17.82 170 ARG A O 1
ATOM 1300 N N . VAL A 1 171 ? -33.878 -35.533 25.493 1.00 16.05 171 VAL A N 1
ATOM 1301 C CA . VAL A 1 171 ? -34.967 -35.122 26.383 1.00 16.52 171 VAL A CA 1
ATOM 1302 C C . VAL A 1 171 ? -36.011 -34.326 25.615 1.00 18.94 171 VAL A C 1
ATOM 1303 O O . VAL A 1 171 ? -37.218 -34.592 25.703 1.00 16.57 171 VAL A O 1
ATOM 1307 N N . SER A 1 172 ? -35.556 -33.330 24.850 1.00 13.53 172 SER A N 1
ATOM 1308 C CA . SER A 1 172 ? -36.483 -32.487 24.093 1.00 17.23 172 SER A CA 1
ATOM 1309 C C . SER A 1 172 ? -37.220 -33.285 23.024 1.00 14.62 172 SER A C 1
ATOM 1310 O O . SER A 1 172 ? -38.455 -33.206 22.903 1.00 16.29 172 SER A O 1
ATOM 1313 N N . LEU A 1 173 ? -36.473 -34.050 22.223 1.00 13.71 173 LEU A N 1
ATOM 1314 C CA . LEU A 1 173 ? -37.061 -34.682 21.052 1.00 13.12 173 LEU A CA 1
ATOM 1315 C C . LEU A 1 173 ? -38.078 -35.740 21.450 1.00 17.71 173 LEU A C 1
ATOM 1316 O O . LEU A 1 173 ? -39.195 -35.761 20.924 1.00 15.84 173 LEU A O 1
ATOM 1321 N N . VAL A 1 174 ? -37.712 -36.634 22.373 1.00 15.12 174 VAL A N 1
ATOM 1322 C CA . VAL A 1 174 ? -38.619 -37.731 22.698 1.00 17.05 174 VAL A CA 1
ATOM 1323 C C . VAL A 1 174 ? -39.867 -37.228 23.421 1.00 18.81 174 VAL A C 1
ATOM 1324 O O . VAL A 1 174 ? -40.871 -37.951 23.489 1.00 19.53 174 VAL A O 1
ATOM 1328 N N . ASN A 1 175 ? -39.839 -36.008 23.955 1.00 17.10 175 ASN A N 1
ATOM 1329 C CA . ASN A 1 175 ? -41.016 -35.408 24.578 1.00 17.55 175 ASN A CA 1
ATOM 1330 C C . ASN A 1 175 ? -41.689 -34.364 23.704 1.00 21.13 175 ASN A C 1
ATOM 1331 O O . ASN A 1 175 ? -42.593 -33.664 24.181 1.00 18.10 175 ASN A O 1
ATOM 1336 N N . GLU A 1 176 ? -41.276 -34.255 22.435 1.00 18.52 176 GLU A N 1
ATOM 1337 C CA . GLU A 1 176 ? -41.844 -33.313 21.465 1.00 16.70 176 GLU A CA 1
ATOM 1338 C C . GLU A 1 176 ? -41.768 -31.863 21.950 1.00 14.21 176 GLU A C 1
ATOM 1339 O O . GLU A 1 176 ? -42.592 -31.028 21.570 1.00 18.10 176 GLU A O 1
ATOM 1345 N N . ILE A 1 177 ? -40.785 -31.550 22.792 1.00 12.84 177 ILE A N 1
ATOM 1346 C CA . ILE A 1 177 ? -40.560 -30.175 23.214 1.00 12.35 177 ILE A CA 1
ATOM 1347 C C . ILE A 1 177 ? -39.746 -29.460 22.141 1.00 14.14 177 ILE A C 1
ATOM 1348 O O . ILE A 1 177 ? -38.674 -29.939 21.747 1.00 13.24 177 ILE A O 1
ATOM 1353 N N . GLY A 1 178 ? -40.247 -28.326 21.673 1.00 16.02 178 GLY A N 1
ATOM 1354 C CA . GLY A 1 178 ? -39.567 -27.547 20.652 1.00 17.29 178 GLY A CA 1
ATOM 1355 C C . GLY A 1 178 ? -40.548 -26.842 19.732 1.00 16.96 178 GLY A C 1
ATOM 1356 O O . GLY A 1 178 ? -41.770 -26.951 19.864 1.00 14.08 178 GLY A O 1
ATOM 1357 N N . LYS A 1 179 ? -39.975 -26.110 18.774 1.00 13.99 179 LYS A N 1
ATOM 1358 C CA . LYS A 1 179 ? -40.727 -25.321 17.803 1.00 14.77 179 LYS A CA 1
ATOM 1359 C C . LYS A 1 179 ? -40.927 -26.050 16.474 1.00 16.06 179 LYS A C 1
ATOM 1360 O O . LYS A 1 179 ? -41.768 -25.625 15.658 1.00 15.83 179 LYS A O 1
ATOM 1366 N N . TYR A 1 180 ? -40.179 -27.139 16.252 1.00 14.32 180 TYR A N 1
ATOM 1367 C CA . TYR A 1 180 ? -40.351 -28.002 15.091 1.00 14.12 180 TYR A CA 1
ATOM 1368 C C . TYR A 1 180 ? -41.750 -28.628 15.125 1.00 18.61 180 TYR A C 1
ATOM 1369 O O . TYR A 1 180 ? -42.422 -28.594 16.162 1.00 16.93 180 TYR A O 1
ATOM 1378 N N . PRO A 1 181 ? -42.210 -29.206 14.009 1.00 18.72 181 PRO A N 1
ATOM 1379 C CA . PRO A 1 181 ? -43.581 -29.739 13.967 1.00 17.55 181 PRO A CA 1
ATOM 1380 C C . PRO A 1 181 ? -43.794 -30.839 14.994 1.00 19.08 181 PRO A C 1
ATOM 1381 O O . PRO A 1 181 ? -43.025 -31.805 15.081 1.00 18.53 181 PRO A O 1
ATOM 1385 N N . GLU A 1 182 ? -44.865 -30.691 15.763 1.00 17.41 182 GLU A N 1
ATOM 1386 C CA . GLU A 1 182 ? -45.165 -31.643 16.816 1.00 17.95 182 GLU A CA 1
ATOM 1387 C C . GLU A 1 182 ? -45.337 -33.037 16.229 1.00 22.49 182 GLU A C 1
ATOM 1388 O O . GLU A 1 182 ? -46.101 -33.233 15.277 1.00 25.35 182 GLU A O 1
ATOM 1394 N N . GLY A 1 183 ? -44.608 -34.002 16.785 1.00 19.66 183 GLY A N 1
ATOM 1395 C CA . GLY A 1 183 ? -44.608 -35.360 16.290 1.00 18.87 183 GLY A CA 1
ATOM 1396 C C . GLY A 1 183 ? -43.351 -35.746 15.547 1.00 23.03 183 GLY A C 1
ATOM 1397 O O . GLY A 1 183 ? -43.083 -36.943 15.399 1.00 24.72 183 GLY A O 1
ATOM 1398 N N . ASP A 1 184 ? -42.567 -34.768 15.079 1.00 20.18 184 ASP A N 1
ATOM 1399 C CA . ASP A 1 184 ? -41.303 -35.053 14.412 1.00 20.06 184 ASP A CA 1
ATOM 1400 C C . ASP A 1 184 ? -40.199 -35.419 15.391 1.00 21.44 184 ASP A C 1
ATOM 1401 O O . ASP A 1 184 ? -39.221 -36.056 14.983 1.00 19.97 184 ASP A O 1
ATOM 1406 N N . GLY A 1 185 ? -40.320 -35.004 16.655 1.00 18.69 185 GLY A N 1
ATOM 1407 C CA . GLY A 1 185 ? -39.236 -35.152 17.609 1.00 15.88 185 GLY A CA 1
ATOM 1408 C C . GLY A 1 185 ? -38.780 -36.585 17.790 1.00 17.98 185 GLY A C 1
ATOM 1409 O O . GLY A 1 185 ? -37.590 -36.891 17.631 1.00 18.92 185 GLY A O 1
ATOM 1410 N N . LYS A 1 186 ? -39.708 -37.479 18.137 1.00 20.16 186 LYS A N 1
ATOM 1411 C CA . LYS A 1 186 ? -39.318 -38.872 18.340 1.00 21.68 186 LYS A CA 1
ATOM 1412 C C . LYS A 1 186 ? -38.726 -39.456 17.069 1.00 18.85 186 LYS A C 1
ATOM 1413 O O . LYS A 1 186 ? -37.774 -40.241 17.125 1.00 23.41 186 LYS A O 1
ATOM 1419 N N . LYS A 1 187 ? -39.255 -39.057 15.913 1.00 19.51 187 LYS A N 1
ATOM 1420 C CA . LYS A 1 187 ? -38.724 -39.555 14.650 1.00 21.96 187 LYS A CA 1
ATOM 1421 C C . LYS A 1 187 ? -37.281 -39.109 14.455 1.00 22.00 187 LYS A C 1
ATOM 1422 O O . LYS A 1 187 ? -36.443 -39.882 13.972 1.00 22.91 187 LYS A O 1
ATOM 1428 N N . VAL A 1 188 ? -36.970 -37.868 14.840 1.00 16.63 188 VAL A N 1
ATOM 1429 C CA . VAL A 1 188 ? -35.636 -37.327 14.592 1.00 17.14 188 VAL A CA 1
ATOM 1430 C C . VAL A 1 188 ? -34.614 -37.963 15.522 1.00 16.24 188 VAL A C 1
ATOM 1431 O O . VAL A 1 188 ? -33.510 -38.316 15.093 1.00 16.70 188 VAL A O 1
ATOM 1435 N N . TRP A 1 189 ? -34.952 -38.140 16.800 1.00 16.08 189 TRP A N 1
ATOM 1436 C CA . TRP A 1 189 ? -33.993 -38.803 17.686 1.00 15.00 189 TRP A CA 1
ATOM 1437 C C . TRP A 1 189 ? -33.724 -40.236 17.235 1.00 19.78 189 TRP A C 1
ATOM 1438 O O . TRP A 1 189 ? -32.582 -40.707 17.290 1.00 18.30 189 TRP A O 1
ATOM 1449 N N . ALA A 1 190 ? -34.765 -40.951 16.805 1.00 18.14 190 ALA A N 1
ATOM 1450 C CA . ALA A 1 190 ? -34.562 -42.296 16.281 1.00 20.01 190 ALA A CA 1
ATOM 1451 C C . ALA A 1 190 ? -33.672 -42.272 15.045 1.00 21.74 190 ALA A C 1
ATOM 1452 O O . ALA A 1 190 ? -32.756 -43.092 14.915 1.00 21.67 190 ALA A O 1
ATOM 1454 N N . ALA A 1 191 ? -33.921 -41.330 14.131 1.00 20.05 191 ALA A N 1
ATOM 1455 C CA . ALA A 1 191 ? -33.100 -41.221 12.924 1.00 17.47 191 ALA A CA 1
ATOM 1456 C C . ALA A 1 191 ? -31.648 -40.873 13.244 1.00 20.26 191 ALA A C 1
ATOM 1457 O O . ALA A 1 191 ? -30.734 -41.320 12.541 1.00 20.21 191 ALA A O 1
ATOM 1459 N N . LEU A 1 192 ? -31.417 -40.074 14.285 1.00 18.01 192 LEU A N 1
ATOM 1460 C CA . LEU A 1 192 ? -30.067 -39.673 14.680 1.00 17.57 192 LEU A CA 1
ATOM 1461 C C . LEU A 1 192 ? -29.294 -40.766 15.399 1.00 17.83 192 LEU A C 1
ATOM 1462 O O . LEU A 1 192 ? -28.106 -40.570 15.689 1.00 18.06 192 LEU A O 1
ATOM 1467 N N . THR A 1 193 ? -29.926 -41.903 15.710 1.00 17.61 193 THR A N 1
ATOM 1468 C CA . THR A 1 193 ? -29.296 -42.924 16.534 1.00 18.12 193 THR A CA 1
ATOM 1469 C C . THR A 1 193 ? -29.385 -44.316 15.917 1.00 18.30 193 THR A C 1
ATOM 1470 O O . THR A 1 193 ? -29.067 -45.298 16.596 1.00 18.32 193 THR A O 1
ATOM 1474 N N . SER A 1 194 ? -29.776 -44.416 14.649 1.00 18.14 194 SER A N 1
ATOM 1475 C CA . SER A 1 194 ? -30.015 -45.708 14.020 1.00 20.57 194 SER A CA 1
ATOM 1476 C C . SER A 1 194 ? -29.734 -45.615 12.526 1.00 22.14 194 SER A C 1
ATOM 1477 O O . SER A 1 194 ? -29.636 -44.526 11.949 1.00 22.40 194 SER A O 1
ATOM 1480 N N . GLY A 1 195 ? -29.584 -46.782 11.905 1.00 24.48 195 GLY A N 1
ATOM 1481 C CA . GLY A 1 195 ? -29.366 -46.826 10.468 1.00 24.52 195 GLY A CA 1
ATOM 1482 C C . GLY A 1 195 ? -28.074 -46.140 10.074 1.00 22.45 195 GLY A C 1
ATOM 1483 O O . GLY A 1 195 ? -26.986 -46.487 10.550 1.00 24.02 195 GLY A O 1
ATOM 1484 N N . LYS A 1 196 ? -28.202 -45.160 9.178 1.00 23.10 196 LYS A N 1
ATOM 1485 C CA . LYS A 1 196 ? -27.073 -44.329 8.775 1.00 24.98 196 LYS A CA 1
ATOM 1486 C C . LYS A 1 196 ? -26.366 -43.714 9.977 1.00 24.26 196 LYS A C 1
ATOM 1487 O O . LYS A 1 196 ? -25.155 -43.475 9.935 1.00 20.56 196 LYS A O 1
ATOM 1493 N N . PHE A 1 197 ? -27.102 -43.456 11.055 1.00 22.45 197 PHE A N 1
ATOM 1494 C CA . PHE A 1 197 ? -26.541 -42.879 12.269 1.00 19.84 197 PHE A CA 1
ATOM 1495 C C . PHE A 1 197 ? -26.369 -43.903 13.385 1.00 20.11 197 PHE A C 1
ATOM 1496 O O . PHE A 1 197 ? -26.382 -43.539 14.568 1.00 17.50 197 PHE A O 1
ATOM 1504 N N . ALA A 1 198 ? -26.184 -45.179 13.046 1.00 17.83 198 ALA A N 1
ATOM 1505 C CA . ALA A 1 198 ? -25.997 -46.163 14.102 1.00 20.67 198 ALA A CA 1
ATOM 1506 C C . ALA A 1 198 ? -24.726 -45.896 14.907 1.00 17.85 198 ALA A C 1
ATOM 1507 O O . ALA A 1 198 ? -24.698 -46.150 16.117 1.00 20.32 198 ALA A O 1
ATOM 1509 N N . ARG A 1 199 ? -23.665 -45.397 14.263 1.00 18.10 199 ARG A N 1
ATOM 1510 C CA . ARG A 1 199 ? -22.437 -45.105 15.000 1.00 19.05 199 ARG A CA 1
ATOM 1511 C C . ARG A 1 199 ? -22.673 -44.007 16.026 1.00 15.63 199 ARG A C 1
ATOM 1512 O O . ARG A 1 199 ? -22.206 -44.104 17.169 1.00 17.17 199 ARG A O 1
ATOM 1520 N N . LEU A 1 200 ? -23.412 -42.965 15.636 1.00 17.09 200 LEU A N 1
ATOM 1521 C CA . LEU A 1 200 ? -23.759 -41.892 16.571 1.00 16.65 200 LEU A CA 1
ATOM 1522 C C . LEU A 1 200 ? -24.639 -42.410 17.700 1.00 18.37 200 LEU A C 1
ATOM 1523 O O . LEU A 1 200 ? -24.481 -42.001 18.858 1.00 16.41 200 LEU A O 1
ATOM 1528 N N . GLY A 1 201 ? -25.568 -43.322 17.383 1.00 18.65 201 GLY A N 1
ATOM 1529 C CA . GLY A 1 201 ? -26.383 -43.931 18.427 1.00 17.06 201 GLY A CA 1
ATOM 1530 C C . GLY A 1 201 ? -25.562 -44.714 19.435 1.00 17.57 201 GLY A C 1
ATOM 1531 O O . GLY A 1 201 ? -25.837 -44.674 20.637 1.00 18.66 201 GLY A O 1
ATOM 1532 N N . LYS A 1 202 ? -24.553 -45.448 18.955 1.00 18.57 202 LYS A N 1
ATOM 1533 C CA . LYS A 1 202 ? -23.646 -46.161 19.850 1.00 20.83 202 LYS A CA 1
ATOM 1534 C C . LYS A 1 202 ? -22.832 -45.183 20.688 1.00 18.26 202 LYS A C 1
ATOM 1535 O O . LYS A 1 202 ? -22.632 -45.391 21.894 1.00 17.03 202 LYS A O 1
ATOM 1541 N N . TYR A 1 203 ? -22.389 -44.088 20.066 1.00 16.06 203 TYR A N 1
ATOM 1542 C CA . TYR A 1 203 ? -21.642 -43.059 20.774 1.00 17.85 203 TYR A CA 1
ATOM 1543 C C . TYR A 1 203 ? -22.473 -42.465 21.906 1.00 14.72 203 TYR A C 1
ATOM 1544 O O . TYR A 1 203 ? -21.992 -42.324 23.040 1.00 14.81 203 TYR A O 1
ATOM 1553 N N . ALA A 1 204 ? -23.733 -42.120 21.617 1.00 14.44 204 ALA A N 1
ATOM 1554 C CA . ALA A 1 204 ? -24.597 -41.554 22.644 1.00 14.45 204 ALA A CA 1
ATOM 1555 C C . ALA A 1 204 ? -24.794 -42.527 23.796 1.00 16.05 204 ALA A C 1
ATOM 1556 O O . ALA A 1 204 ? -24.732 -42.133 24.968 1.00 16.70 204 ALA A O 1
ATOM 1558 N N . GLU A 1 205 ? -25.051 -43.799 23.481 1.00 18.16 205 GLU A N 1
ATOM 1559 C CA . GLU A 1 205 ? -25.172 -44.816 24.524 1.00 18.27 205 GLU A CA 1
ATOM 1560 C C . GLU A 1 205 ? -23.963 -44.805 25.448 1.00 16.84 205 GLU A C 1
ATOM 1561 O O . GLU A 1 205 ? -24.102 -44.797 26.677 1.00 18.88 205 GLU A O 1
ATOM 1567 N N . ASP A 1 206 ? -22.761 -44.836 24.865 1.00 18.85 206 ASP A N 1
ATOM 1568 C CA . ASP A 1 206 ? -21.545 -44.886 25.666 1.00 16.64 206 ASP A CA 1
ATOM 1569 C C . ASP A 1 206 ? -21.360 -43.615 26.487 1.00 17.31 206 ASP A C 1
ATOM 1570 O O . ASP A 1 206 ? -20.913 -43.678 27.637 1.00 19.94 206 ASP A O 1
ATOM 1575 N N . LEU A 1 207 ? -21.679 -42.448 25.912 1.00 16.19 207 LEU A N 1
ATOM 1576 C CA . LEU A 1 207 ? -21.611 -41.209 26.681 1.00 14.37 207 LEU A CA 1
ATOM 1577 C C . LEU A 1 207 ? -22.534 -41.265 27.886 1.00 12.42 207 LEU A C 1
ATOM 1578 O O . LEU A 1 207 ? -22.127 -40.957 29.009 1.00 16.87 207 LEU A O 1
ATOM 1583 N N . PHE A 1 208 ? -23.796 -41.641 27.663 1.00 15.99 208 PHE A N 1
ATOM 1584 C CA . PHE A 1 208 ? -24.788 -41.608 28.727 1.00 16.47 208 PHE A CA 1
ATOM 1585 C C . PHE A 1 208 ? -24.485 -42.617 29.831 1.00 17.84 208 PHE A C 1
ATOM 1586 O O . PHE A 1 208 ? -24.905 -42.408 30.977 1.00 17.91 208 PHE A O 1
ATOM 1594 N N . ALA A 1 209 ? -23.752 -43.684 29.511 1.00 15.82 209 ALA A N 1
ATOM 1595 C CA . ALA A 1 209 ? -23.358 -44.690 30.491 1.00 19.55 209 ALA A CA 1
ATOM 1596 C C . ALA A 1 209 ? -22.135 -44.290 31.301 1.00 19.01 209 ALA A C 1
ATOM 1597 O O . ALA A 1 209 ? -21.868 -44.902 32.341 1.00 20.06 209 ALA A O 1
ATOM 1599 N N . ARG A 1 210 ? -21.378 -43.288 30.853 1.00 17.09 210 ARG A N 1
ATOM 1600 C CA . ARG A 1 210 ? -20.202 -42.863 31.595 1.00 16.46 210 ARG A CA 1
ATOM 1601 C C . ARG A 1 210 ? -20.601 -42.349 32.971 1.00 16.64 210 ARG A C 1
ATOM 1602 O O . ARG A 1 210 ? -21.538 -41.555 33.105 1.00 17.25 210 ARG A O 1
ATOM 1610 N N . GLU A 1 211 ? -19.877 -42.802 33.997 1.00 16.85 211 GLU A N 1
ATOM 1611 C CA . GLU A 1 211 ? -20.258 -42.489 35.369 1.00 16.95 211 GLU A CA 1
ATOM 1612 C C . GLU A 1 211 ? -20.232 -40.989 35.628 1.00 19.04 211 GLU A C 1
ATOM 1613 O O . GLU A 1 211 ? -21.091 -40.459 36.339 1.00 18.85 211 GLU A O 1
ATOM 1619 N N . SER A 1 212 ? -19.257 -40.280 35.051 1.00 17.38 212 SER A N 1
ATOM 1620 C CA . SER A 1 212 ? -19.205 -38.837 35.258 1.00 17.20 212 SER A CA 1
ATOM 1621 C C . SER A 1 212 ? -20.373 -38.133 34.586 1.00 16.94 212 SER A C 1
ATOM 1622 O O . SER A 1 212 ? -20.744 -37.031 35.002 1.00 15.21 212 SER A O 1
ATOM 1625 N N . PHE A 1 213 ? -20.952 -38.731 33.547 1.00 16.40 213 PHE A N 1
ATOM 1626 C CA . PHE A 1 213 ? -22.168 -38.161 32.980 1.00 15.06 213 PHE A CA 1
ATOM 1627 C C . PHE A 1 213 ? -23.384 -38.481 33.840 1.00 18.69 213 PHE A C 1
ATOM 1628 O O . PHE A 1 213 ? -24.131 -37.581 34.230 1.00 18.12 213 PHE A O 1
ATOM 1636 N N . SER A 1 214 ? -23.634 -39.773 34.090 1.00 17.59 214 SER A N 1
ATOM 1637 C CA . SER A 1 214 ? -24.876 -40.139 34.764 1.00 19.21 214 SER A CA 1
ATOM 1638 C C . SER A 1 214 ? -24.939 -39.564 36.173 1.00 18.76 214 SER A C 1
ATOM 1639 O O . SER A 1 214 ? -26.022 -39.205 36.646 1.00 20.20 214 SER A O 1
ATOM 1642 N N . SER A 1 215 ? -23.798 -39.434 36.847 1.00 17.23 215 SER A N 1
ATOM 1643 C CA . SER A 1 215 ? -23.799 -38.879 38.198 1.00 16.85 215 SER A CA 1
ATOM 1644 C C . SER A 1 215 ? -23.968 -37.361 38.218 1.00 21.03 215 SER A C 1
ATOM 1645 O O . SER A 1 215 ? -24.144 -36.786 39.301 1.00 21.11 215 SER A O 1
ATOM 1648 N N . THR A 1 216 ? -23.920 -36.698 37.056 1.00 16.06 216 THR A N 1
ATOM 1649 C CA . THR A 1 216 ? -24.134 -35.260 36.973 1.00 15.53 216 THR A CA 1
ATOM 1650 C C . THR A 1 216 ? -25.344 -34.909 36.112 1.00 19.66 216 THR A C 1
ATOM 1651 O O . THR A 1 216 ? -25.501 -33.739 35.731 1.00 18.94 216 THR A O 1
ATOM 1655 N N . PHE A 1 217 ? -26.201 -35.888 35.806 1.00 16.53 217 PHE A N 1
ATOM 1656 C CA . PHE A 1 217 ? -27.407 -35.696 35.001 1.00 18.79 217 PHE A CA 1
ATOM 1657 C C . PHE A 1 217 ? -28.622 -36.196 35.778 1.00 23.01 217 PHE A C 1
ATOM 1658 O O . PHE A 1 217 ? -28.752 -37.397 36.033 1.00 24.14 217 PHE A O 1
ATOM 1666 N N . ASP A 1 218 ? -29.517 -35.281 36.133 1.00 18.18 218 ASP A N 1
ATOM 1667 C CA . ASP A 1 218 ? -30.774 -35.609 36.811 1.00 20.06 218 ASP A CA 1
ATOM 1668 C C . ASP A 1 218 ? -31.862 -35.557 35.743 1.00 21.20 218 ASP A C 1
ATOM 1669 O O . ASP A 1 218 ? -32.472 -34.513 35.506 1.00 20.69 218 ASP A O 1
ATOM 1674 N N . GLU A 1 219 ? -32.112 -36.698 35.090 1.00 20.90 219 GLU A N 1
ATOM 1675 C CA . GLU A 1 219 ? -32.963 -36.673 33.903 1.00 19.66 219 GLU A CA 1
ATOM 1676 C C . GLU A 1 219 ? -34.367 -36.192 34.235 1.00 21.09 219 GLU A C 1
ATOM 1677 O O . GLU A 1 219 ? -34.978 -35.450 33.455 1.00 20.71 219 GLU A O 1
ATOM 1683 N N . ASP A 1 220 ? -34.895 -36.589 35.389 1.00 20.46 220 ASP A N 1
ATOM 1684 C CA . ASP A 1 220 ? -36.241 -36.147 35.728 1.00 20.50 220 ASP A CA 1
ATOM 1685 C C . ASP A 1 220 ? -36.290 -34.634 35.921 1.00 19.52 220 ASP A C 1
ATOM 1686 O O . ASP A 1 220 ? -37.204 -33.966 35.412 1.00 20.75 220 ASP A O 1
ATOM 1691 N N . TYR A 1 221 ? -35.302 -34.064 36.622 1.00 18.54 221 TYR A N 1
ATOM 1692 C CA . TYR A 1 221 ? -35.289 -32.620 36.831 1.00 22.17 221 TYR A CA 1
ATOM 1693 C C . TYR A 1 221 ? -35.159 -31.877 35.508 1.00 20.38 221 TYR A C 1
ATOM 1694 O O . TYR A 1 221 ? -35.875 -30.900 35.254 1.00 18.11 221 TYR A O 1
ATOM 1703 N N . VAL A 1 222 ? -34.226 -32.311 34.660 1.00 20.18 222 VAL A N 1
ATOM 1704 C CA . VAL A 1 222 ? -33.995 -31.615 33.392 1.00 18.66 222 VAL A CA 1
ATOM 1705 C C . VAL A 1 222 ? -35.225 -31.702 32.495 1.00 18.79 222 VAL A C 1
ATOM 1706 O O . VAL A 1 222 ? -35.618 -30.722 31.847 1.00 17.51 222 VAL A O 1
ATOM 1710 N N . THR A 1 223 ? -35.836 -32.883 32.421 1.00 18.21 223 THR A N 1
ATOM 1711 C CA . THR A 1 223 ? -37.048 -33.037 31.622 1.00 19.68 223 THR A CA 1
ATOM 1712 C C . THR A 1 223 ? -38.135 -32.091 32.122 1.00 18.59 223 THR A C 1
ATOM 1713 O O . THR A 1 223 ? -38.753 -31.360 31.339 1.00 19.42 223 THR A O 1
ATOM 1717 N N . LYS A 1 224 ? -38.361 -32.065 33.439 1.00 20.14 224 LYS A N 1
ATOM 1718 C CA . LYS A 1 224 ? -39.406 -31.186 33.968 1.00 18.60 224 LYS A CA 1
ATOM 1719 C C . LYS A 1 224 ? -39.066 -29.718 33.741 1.00 18.51 224 LYS A C 1
ATOM 1720 O O . LYS A 1 224 ? -39.951 -28.907 33.441 1.00 20.83 224 LYS A O 1
ATOM 1726 N N . ALA A 1 225 ? -37.790 -29.356 33.864 1.00 16.99 225 ALA A N 1
ATOM 1727 C CA . ALA A 1 225 ? -37.406 -27.960 33.690 1.00 18.17 225 ALA A CA 1
ATOM 1728 C C . ALA A 1 225 ? -37.522 -27.536 32.229 1.00 18.32 225 ALA A C 1
ATOM 1729 O O . ALA A 1 225 ? -37.959 -26.417 31.936 1.00 17.45 225 ALA A O 1
ATOM 1731 N N . PHE A 1 226 ? -37.153 -28.428 31.302 1.00 18.74 226 PHE A N 1
ATOM 1732 C CA . PHE A 1 226 ? -37.326 -28.150 29.874 1.00 18.40 226 PHE A CA 1
ATOM 1733 C C . PHE A 1 226 ? -38.800 -28.042 29.503 1.00 17.14 226 PHE A C 1
ATOM 1734 O O . PHE A 1 226 ? -39.189 -27.158 28.732 1.00 21.37 226 PHE A O 1
ATOM 1742 N N . SER A 1 227 ? -39.635 -28.932 30.048 1.00 18.98 227 SER A N 1
ATOM 1743 C CA . SER A 1 227 ? -41.053 -28.914 29.725 1.00 20.67 227 SER A CA 1
ATOM 1744 C C . SER A 1 227 ? -41.710 -27.630 30.213 1.00 20.05 227 SER A C 1
ATOM 1745 O O . SER A 1 227 ? -42.498 -27.008 29.491 1.00 22.97 227 SER A O 1
ATOM 1748 N N . ALA A 1 228 ? -41.390 -27.211 31.434 1.00 18.90 228 ALA A N 1
ATOM 1749 C CA . ALA A 1 228 ? -41.940 -25.969 31.961 1.00 19.34 228 ALA A CA 1
ATOM 1750 C C . ALA A 1 228 ? -41.431 -24.758 31.183 1.00 20.29 228 ALA A C 1
ATOM 1751 O O . ALA A 1 228 ? -42.206 -23.850 30.853 1.00 24.12 228 ALA A O 1
ATOM 1753 N N . ARG A 1 229 ? -40.138 -24.744 30.849 1.00 19.65 229 ARG A N 1
ATOM 1754 C CA . ARG A 1 229 ? -39.553 -23.551 30.253 1.00 16.42 229 ARG A CA 1
ATOM 1755 C C . ARG A 1 229 ? -39.980 -23.374 28.800 1.00 17.62 229 ARG A C 1
ATOM 1756 O O . ARG A 1 229 ? -40.167 -22.236 28.348 1.00 19.93 229 ARG A O 1
ATOM 1764 N N . PHE A 1 230 ? -40.149 -24.476 28.064 1.00 18.69 230 PHE A N 1
ATOM 1765 C CA . PHE A 1 230 ? -40.371 -24.420 26.622 1.00 15.86 230 PHE A CA 1
ATOM 1766 C C . PHE A 1 230 ? -41.752 -24.924 26.216 1.00 19.15 230 PHE A C 1
ATOM 1767 O O . PHE A 1 230 ? -41.990 -25.178 25.028 1.00 16.52 230 PHE A O 1
ATOM 1775 N N . ALA A 1 231 ? -42.682 -25.016 27.171 1.00 18.47 231 ALA A N 1
ATOM 1776 C CA . ALA A 1 231 ? -44.036 -25.462 26.859 1.00 20.04 231 ALA A CA 1
ATOM 1777 C C . ALA A 1 231 ? -44.700 -24.588 25.796 1.00 17.28 231 ALA A C 1
ATOM 1778 O O . ALA A 1 231 ? -45.457 -25.094 24.961 1.00 20.70 231 ALA A O 1
ATOM 1780 N N . ASP A 1 232 ? -44.447 -23.283 25.814 1.00 19.14 232 ASP A N 1
ATOM 1781 C CA . ASP A 1 232 ? -45.204 -22.372 24.963 1.00 19.16 232 ASP A CA 1
ATOM 1782 C C . ASP A 1 232 ? -44.533 -22.097 23.619 1.00 22.13 232 ASP A C 1
ATOM 1783 O O . ASP A 1 232 ? -44.966 -21.183 22.908 1.00 22.71 232 ASP A O 1
ATOM 1788 N N . LEU A 1 233 ? -43.495 -22.858 23.244 1.00 18.57 233 LEU A N 1
ATOM 1789 C CA . LEU A 1 233 ? -42.779 -22.527 22.014 1.00 19.99 233 LEU A CA 1
ATOM 1790 C C . LEU A 1 233 ? -43.717 -22.484 20.815 1.00 17.39 233 LEU A C 1
ATOM 1791 O O . LEU A 1 233 ? -43.665 -21.548 20.015 1.00 19.02 233 LEU A O 1
ATOM 1796 N N . ARG A 1 234 ? -44.606 -23.467 20.691 1.00 18.77 234 ARG A N 1
ATOM 1797 C CA . ARG A 1 234 ? -45.510 -23.483 19.551 1.00 19.31 234 ARG A CA 1
ATOM 1798 C C . ARG A 1 234 ? -46.699 -22.547 19.712 1.00 20.47 234 ARG A C 1
ATOM 1799 O O . ARG A 1 234 ? -47.297 -22.167 18.701 1.00 21.10 234 ARG A O 1
ATOM 1807 N N . SER A 1 235 ? -47.055 -22.160 20.942 1.00 17.28 235 SER A N 1
ATOM 1808 C CA . SER A 1 235 ? -48.322 -21.479 21.177 1.00 18.15 235 SER A CA 1
ATOM 1809 C C . SER A 1 235 ? -48.196 -19.998 21.507 1.00 24.91 235 SER A C 1
ATOM 1810 O O . SER A 1 235 ? -49.181 -19.267 21.341 1.00 18.70 235 SER A O 1
ATOM 1813 N N . LYS A 1 236 ? -47.029 -19.545 21.971 1.00 20.98 236 LYS A N 1
ATOM 1814 C CA . LYS A 1 236 ? -46.844 -18.142 22.334 1.00 26.70 236 LYS A CA 1
ATOM 1815 C C . LYS A 1 236 ? -46.892 -17.259 21.096 1.00 24.64 236 LYS A C 1
ATOM 1816 O O . LYS A 1 236 ? -46.324 -17.590 20.052 1.00 29.87 236 LYS A O 1
ATOM 1822 N N . HIS A 1 237 ? -47.565 -16.122 21.214 1.00 31.49 237 HIS A N 1
ATOM 1823 C CA . HIS A 1 237 ? -47.652 -15.195 20.087 1.00 30.57 237 HIS A CA 1
ATOM 1824 C C . HIS A 1 237 ? -46.438 -14.264 20.033 1.00 35.86 237 HIS A C 1
ATOM 1825 O O . HIS A 1 237 ? -46.043 -13.676 21.045 1.00 38.40 237 HIS A O 1
ATOM 1832 N N . PRO B 1 2 ? 10.112 -31.961 17.096 1.00 21.61 2 PRO B N 1
ATOM 1833 C CA . PRO B 1 2 ? 8.892 -32.538 16.525 1.00 14.23 2 PRO B CA 1
ATOM 1834 C C . PRO B 1 2 ? 9.143 -33.157 15.158 1.00 14.98 2 PRO B C 1
ATOM 1835 O O . PRO B 1 2 ? 10.255 -33.039 14.604 1.00 17.77 2 PRO B O 1
ATOM 1839 N N . GLU B 1 3 ? 8.112 -33.791 14.615 1.00 13.27 3 GLU B N 1
ATOM 1840 C CA . GLU B 1 3 ? 8.158 -34.328 13.260 1.00 13.96 3 GLU B CA 1
ATOM 1841 C C . GLU B 1 3 ? 8.061 -33.185 12.255 1.00 13.21 3 GLU B C 1
ATOM 1842 O O . GLU B 1 3 ? 7.871 -32.020 12.619 1.00 13.40 3 GLU B O 1
ATOM 1848 N N . ARG B 1 4 ? 8.181 -33.519 10.970 1.00 14.98 4 ARG B N 1
ATOM 1849 C CA . ARG B 1 4 ? 8.189 -32.483 9.948 1.00 13.91 4 ARG B CA 1
ATOM 1850 C C . ARG B 1 4 ? 6.839 -31.776 9.889 1.00 12.20 4 ARG B C 1
ATOM 1851 O O . ARG B 1 4 ? 5.781 -32.372 10.112 1.00 13.24 4 ARG B O 1
ATOM 1859 N N . ILE B 1 5 ? 6.881 -30.476 9.595 1.00 15.47 5 ILE B N 1
ATOM 1860 C CA . ILE B 1 5 ? 5.692 -29.635 9.560 1.00 9.89 5 ILE B CA 1
ATOM 1861 C C . ILE B 1 5 ? 5.609 -28.964 8.204 1.00 12.56 5 ILE B C 1
ATOM 1862 O O . ILE B 1 5 ? 6.553 -28.285 7.791 1.00 13.92 5 ILE B O 1
ATOM 1867 N N . THR B 1 6 ? 4.470 -29.129 7.528 1.00 12.32 6 THR B N 1
ATOM 1868 C CA . THR B 1 6 ? 4.149 -28.388 6.310 1.00 10.56 6 THR B CA 1
ATOM 1869 C C . THR B 1 6 ? 2.879 -27.584 6.559 1.00 11.04 6 THR B C 1
ATOM 1870 O O . THR B 1 6 ? 1.865 -28.137 7.000 1.0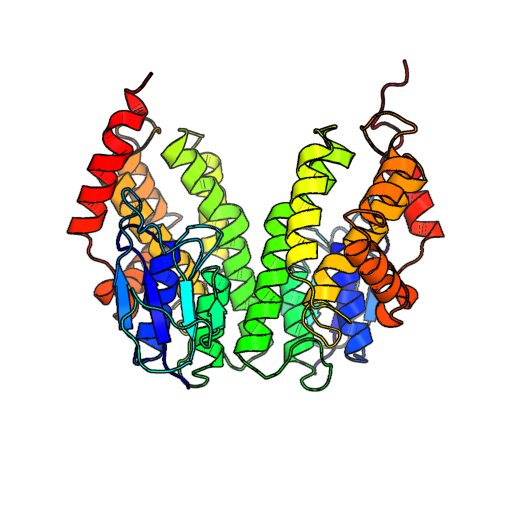0 10.96 6 THR B O 1
ATOM 1874 N N . LEU B 1 7 ? 2.953 -26.270 6.344 1.00 10.49 7 LEU B N 1
ATOM 1875 C CA . LEU B 1 7 ? 1.834 -25.369 6.601 1.00 9.05 7 LEU B CA 1
ATOM 1876 C C . LEU B 1 7 ? 1.250 -24.895 5.283 1.00 12.21 7 LEU B C 1
ATOM 1877 O O . LEU B 1 7 ? 1.946 -24.253 4.480 1.00 13.08 7 LEU B O 1
ATOM 1882 N N . TYR B 1 8 ? -0.033 -25.186 5.077 1.00 10.34 8 TYR B N 1
ATOM 1883 C CA . TYR B 1 8 ? -0.790 -24.664 3.948 1.00 10.07 8 TYR B CA 1
ATOM 1884 C C . TYR B 1 8 ? -1.433 -23.356 4.376 1.00 12.24 8 TYR B C 1
ATOM 1885 O O . TYR B 1 8 ? -2.208 -23.329 5.339 1.00 12.12 8 TYR B O 1
ATOM 1894 N N . THR B 1 9 ? -1.101 -22.267 3.676 1.00 11.61 9 THR B N 1
ATOM 1895 C CA . THR B 1 9 ? -1.337 -20.933 4.201 1.00 9.99 9 THR B CA 1
ATOM 1896 C C . THR B 1 9 ? -1.674 -19.991 3.048 1.00 12.07 9 THR B C 1
ATOM 1897 O O . THR B 1 9 ? -1.694 -20.391 1.881 1.00 12.72 9 THR B O 1
ATOM 1901 N N . ALA B 1 10 ? -1.966 -18.736 3.398 1.00 10.48 10 ALA B N 1
ATOM 1902 C CA . ALA B 1 10 ? -2.230 -17.673 2.430 1.00 11.78 10 ALA B CA 1
ATOM 1903 C C . ALA B 1 10 ? -1.942 -16.329 3.081 1.00 10.21 10 ALA B C 1
ATOM 1904 O O . ALA B 1 10 ? -2.355 -16.092 4.222 1.00 10.80 10 ALA B O 1
ATOM 1906 N N . LYS B 1 11 ? -1.223 -15.461 2.354 1.00 11.55 11 LYS B N 1
ATOM 1907 C CA . LYS B 1 11 ? -0.863 -14.158 2.918 1.00 11.59 11 LYS B CA 1
ATOM 1908 C C . LYS B 1 11 ? -2.091 -13.331 3.277 1.00 12.69 11 LYS B C 1
ATOM 1909 O O . LYS B 1 11 ? -2.051 -12.534 4.222 1.00 12.24 11 LYS B O 1
ATOM 1915 N N . ILE B 1 12 ? -3.177 -13.468 2.520 1.00 10.98 12 ILE B N 1
ATOM 1916 C CA . ILE B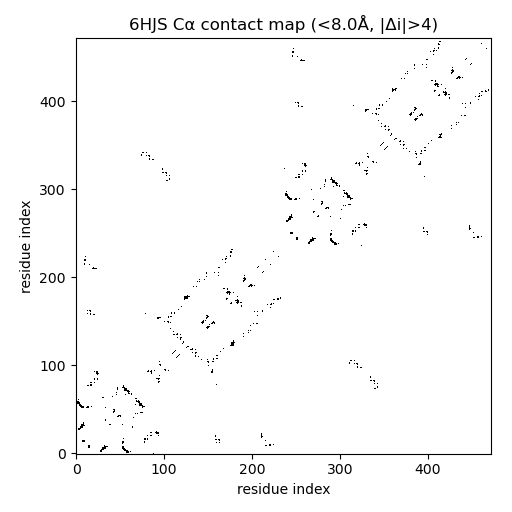 1 12 ? -4.348 -12.647 2.793 1.00 12.38 12 ILE B CA 1
ATOM 1917 C C . ILE B 1 12 ? -5.073 -13.043 4.074 1.00 10.13 12 ILE B C 1
ATOM 1918 O O . ILE B 1 12 ? -5.840 -12.244 4.616 1.00 11.21 12 ILE B O 1
ATOM 1923 N N . CYS B 1 13 ? -4.851 -14.260 4.583 1.00 10.68 13 CYS B N 1
ATOM 1924 C CA . CYS B 1 13 ? -5.781 -14.864 5.529 1.00 10.74 13 CYS B CA 1
ATOM 1925 C C . CYS B 1 13 ? -5.362 -14.646 6.979 1.00 10.70 13 CYS B C 1
ATOM 1926 O O . CYS B 1 13 ? -4.300 -15.147 7.382 1.00 11.71 13 CYS B O 1
ATOM 1929 N N . PRO B 1 14 ? -6.170 -13.963 7.806 1.00 11.81 14 PRO B N 1
ATOM 1930 C CA . PRO B 1 14 ? -5.782 -13.770 9.217 1.00 11.32 14 PRO B CA 1
ATOM 1931 C C . PRO B 1 14 ? -5.754 -15.064 10.008 1.00 10.03 14 PRO B C 1
ATOM 1932 O O . PRO B 1 14 ? -4.944 -15.198 10.933 1.00 9.77 14 PRO B O 1
ATOM 1936 N N . PHE B 1 15 ? -6.667 -15.999 9.715 1.00 10.38 15 PHE B N 1
ATOM 1937 C CA . PHE B 1 15 ? -6.621 -17.291 10.385 1.00 10.35 15 PHE B CA 1
ATOM 1938 C C . PHE B 1 15 ? -5.294 -17.988 10.136 1.00 10.65 15 PHE B C 1
ATOM 1939 O O . PHE B 1 15 ? -4.731 -18.602 11.052 1.00 11.07 15 PHE B O 1
ATOM 1947 N N . ALA B 1 16 ? -4.774 -17.908 8.903 1.00 10.58 16 ALA B N 1
ATOM 1948 C CA . ALA B 1 16 ? -3.500 -18.554 8.601 1.00 11.01 16 ALA B CA 1
ATOM 1949 C C . ALA B 1 16 ? -2.343 -17.800 9.242 1.00 9.49 16 ALA B C 1
ATOM 1950 O O . ALA B 1 16 ? -1.392 -18.423 9.737 1.00 8.96 16 ALA B O 1
ATOM 1952 N N . GLN B 1 17 ? -2.427 -16.462 9.290 1.00 8.79 17 GLN B N 1
ATOM 1953 C CA . GLN B 1 17 ? -1.356 -15.714 9.932 1.00 10.38 17 GLN B CA 1
ATOM 1954 C C . GLN B 1 17 ? -1.214 -16.111 11.392 1.00 9.65 17 GLN B C 1
ATOM 1955 O O . GLN B 1 17 ? -0.097 -16.093 11.925 1.00 10.96 17 GLN B O 1
ATOM 1961 N N . ARG B 1 18 ? -2.320 -16.485 12.049 1.00 8.55 18 ARG B N 1
ATOM 1962 C CA . ARG B 1 18 ? -2.236 -17.000 13.421 1.00 9.56 18 ARG B CA 1
ATOM 1963 C C . ARG B 1 18 ? -1.211 -18.115 13.519 1.00 10.08 18 ARG B C 1
ATOM 1964 O O . ARG B 1 18 ? -0.350 -18.117 14.405 1.00 12.30 18 ARG B O 1
ATOM 1972 N N . ALA B 1 19 ? -1.325 -19.094 12.634 1.00 8.07 19 ALA B N 1
ATOM 1973 C CA . ALA B 1 19 ? -0.407 -20.225 12.656 1.00 9.82 19 ALA B CA 1
ATOM 1974 C C . ALA B 1 19 ? 1.010 -19.786 12.336 1.00 9.21 19 ALA B C 1
ATOM 1975 O O . ALA B 1 19 ? 1.973 -20.280 12.938 1.00 10.26 19 ALA B O 1
ATOM 1977 N N . GLU B 1 20 ? 1.166 -18.848 11.396 1.00 10.07 20 GLU B N 1
ATOM 1978 C CA . GLU B 1 20 ? 2.507 -18.380 11.047 1.00 10.81 20 GLU B CA 1
ATOM 1979 C C . GLU B 1 20 ? 3.183 -17.679 12.223 1.00 10.45 20 GLU B C 1
ATOM 1980 O O . GLU B 1 20 ? 4.387 -17.875 12.472 1.00 10.19 20 GLU B O 1
ATOM 1986 N N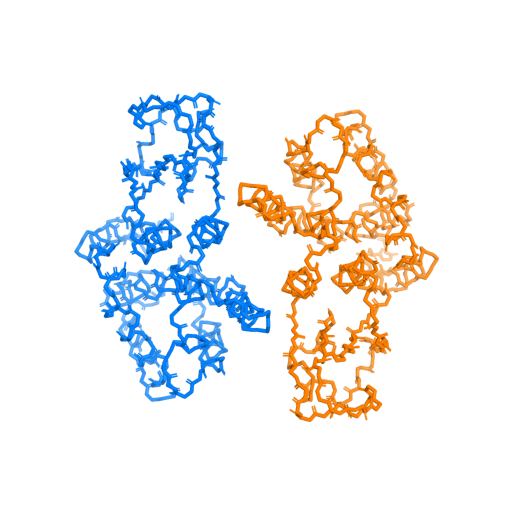 . ILE B 1 21 ? 2.426 -16.866 12.959 1.00 10.30 21 ILE B N 1
ATOM 1987 C CA . ILE B 1 21 ? 2.957 -16.198 14.142 1.00 10.15 21 ILE B CA 1
ATOM 1988 C C . ILE B 1 21 ? 3.393 -17.223 15.174 1.00 10.17 21 ILE B C 1
ATOM 1989 O O . ILE B 1 21 ? 4.485 -17.115 15.748 1.00 11.46 21 ILE B O 1
ATOM 1994 N N . ALA B 1 22 ? 2.560 -18.251 15.406 1.00 9.23 22 ALA B N 1
ATOM 1995 C CA . ALA B 1 22 ? 2.904 -19.291 16.371 1.00 10.09 22 ALA B CA 1
ATOM 1996 C C . ALA B 1 22 ? 4.194 -20.001 15.978 1.00 9.71 22 ALA B C 1
ATOM 1997 O O . ALA B 1 22 ? 5.090 -20.188 16.810 1.00 11.21 22 ALA B O 1
ATOM 1999 N N . LEU B 1 23 ? 4.312 -20.401 14.710 1.00 9.62 23 LEU B N 1
ATOM 2000 C CA . LEU B 1 23 ? 5.540 -21.059 14.273 1.00 10.03 23 LEU B CA 1
ATOM 2001 C C . LEU B 1 23 ? 6.752 -20.151 14.443 1.00 13.48 23 LEU B C 1
ATOM 2002 O O . LEU B 1 23 ? 7.831 -20.608 14.853 1.00 12.47 23 LEU B O 1
ATOM 2007 N N . ALA B 1 24 ? 6.596 -18.850 14.181 1.00 11.47 24 ALA B N 1
ATOM 2008 C CA . ALA B 1 24 ? 7.727 -17.935 14.356 1.00 11.27 24 ALA B CA 1
ATOM 2009 C C . ALA B 1 24 ? 8.114 -17.799 15.830 1.00 11.73 24 ALA B C 1
ATOM 2010 O O . ALA B 1 24 ? 9.309 -17.801 16.165 1.00 12.70 24 ALA B O 1
ATOM 2012 N N . GLU B 1 25 ? 7.122 -17.686 16.728 1.00 11.08 25 GLU B N 1
ATOM 2013 C CA . GLU B 1 25 ? 7.431 -17.613 18.159 1.00 11.43 25 GLU B CA 1
ATOM 2014 C C . GLU B 1 25 ? 8.168 -18.858 18.630 1.00 13.03 25 GLU B C 1
ATOM 2015 O O . GLU B 1 25 ? 9.057 -18.770 19.488 1.00 13.32 25 GLU B O 1
ATOM 2021 N N . ALA B 1 26 ? 7.807 -20.026 18.087 1.00 10.31 26 ALA B N 1
ATOM 2022 C CA . ALA B 1 26 ? 8.443 -21.282 18.478 1.00 12.47 26 ALA B CA 1
ATOM 2023 C C . ALA B 1 26 ? 9.781 -21.532 17.790 1.00 13.61 26 ALA B C 1
ATOM 2024 O O . ALA B 1 26 ? 10.446 -22.514 18.128 1.00 13.42 26 ALA B O 1
ATOM 2026 N N . LYS B 1 27 ? 10.174 -20.694 16.833 1.00 11.95 27 LYS B N 1
ATOM 2027 C CA . LYS B 1 27 ? 11.349 -20.938 15.991 1.00 14.74 27 LYS B CA 1
ATOM 2028 C C . LYS B 1 27 ? 11.290 -22.331 15.359 1.00 13.34 27 LYS B C 1
ATOM 2029 O O . LYS B 1 27 ? 12.295 -23.044 15.255 1.00 15.77 27 LYS B O 1
ATOM 2035 N N . ALA B 1 28 ? 10.090 -22.723 14.938 1.00 12.36 28 ALA B N 1
ATOM 2036 C CA . ALA B 1 28 ? 9.866 -24.039 14.355 1.00 13.14 28 ALA B CA 1
ATOM 2037 C C . ALA B 1 28 ? 10.385 -24.114 12.927 1.00 14.61 28 ALA B C 1
ATOM 2038 O O . ALA B 1 28 ? 10.235 -23.171 12.145 1.00 17.69 28 ALA B O 1
ATOM 2040 N N . GLU B 1 29 ? 10.976 -25.259 12.578 1.00 17.61 29 GLU B N 1
ATOM 2041 C CA . GLU B 1 29 ? 11.285 -25.549 11.185 1.00 19.42 29 GLU B CA 1
ATOM 2042 C C . GLU B 1 29 ? 10.007 -26.005 10.499 1.00 16.09 29 GLU B C 1
ATOM 2043 O O . GLU B 1 29 ? 9.339 -26.917 10.990 1.00 16.76 29 GLU B O 1
ATOM 2049 N N . PHE B 1 30 ? 9.667 -25.389 9.367 1.00 13.33 30 PHE B N 1
ATOM 2050 C CA . PHE B 1 30 ? 8.506 -25.850 8.616 1.00 12.85 30 PHE B CA 1
ATOM 2051 C C . PHE B 1 30 ? 8.624 -25.423 7.159 1.00 14.20 30 PHE B C 1
ATOM 2052 O O . PHE B 1 30 ? 9.357 -24.491 6.816 1.00 15.95 30 PHE B O 1
ATOM 2060 N N . THR B 1 31 ? 7.863 -26.111 6.307 1.00 12.52 31 THR B N 1
ATOM 2061 C CA . THR B 1 31 ? 7.761 -25.785 4.893 1.00 13.19 31 THR B CA 1
ATOM 2062 C C . THR B 1 31 ? 6.425 -25.117 4.631 1.00 12.33 31 THR B C 1
ATOM 2063 O O . THR B 1 31 ? 5.380 -25.756 4.821 1.00 13.03 31 THR B O 1
ATOM 2067 N N . PRO B 1 32 ? 6.391 -23.864 4.203 1.00 13.51 32 PRO B N 1
ATOM 2068 C CA . PRO B 1 32 ? 5.124 -23.245 3.814 1.00 12.70 32 PRO B CA 1
ATOM 2069 C C . PRO B 1 32 ? 4.749 -23.580 2.382 1.00 13.35 32 PRO B C 1
ATOM 2070 O O . PRO B 1 32 ? 5.600 -23.875 1.537 1.00 17.46 32 PRO B O 1
ATOM 2074 N N . PHE B 1 33 ? 3.445 -23.555 2.125 1.00 13.58 33 PHE B N 1
ATOM 2075 C CA . PHE B 1 33 ? 2.918 -23.674 0.764 1.00 13.30 33 PHE B CA 1
ATOM 2076 C C . PHE B 1 33 ? 1.748 -22.712 0.621 1.00 14.23 33 PHE B C 1
ATOM 2077 O O . PHE B 1 33 ? 0.778 -22.789 1.384 1.00 13.33 33 PHE B O 1
ATOM 2085 N N . GLN B 1 34 ? 1.818 -21.815 -0.361 1.00 13.53 34 GLN B N 1
ATOM 2086 C CA . GLN B 1 34 ? 0.757 -20.830 -0.539 1.00 13.46 34 GLN B CA 1
ATOM 2087 C C . GLN B 1 34 ? -0.395 -21.436 -1.331 1.00 17.42 34 GLN B C 1
ATOM 2088 O O . GLN B 1 34 ? -0.223 -21.859 -2.484 1.00 19.56 34 GLN B O 1
ATOM 2094 N N . ILE B 1 35 ? -1.568 -21.483 -0.713 1.00 13.88 35 ILE B N 1
ATOM 2095 C CA . ILE B 1 35 ? -2.763 -21.969 -1.386 1.00 17.58 35 ILE B CA 1
ATOM 2096 C C . ILE B 1 35 ? -3.378 -20.820 -2.172 1.00 16.32 35 ILE B C 1
ATOM 2097 O O . ILE B 1 35 ? -3.655 -19.745 -1.624 1.00 15.96 35 ILE B O 1
ATOM 2102 N N . ASP B 1 36 ? -3.575 -21.048 -3.464 1.00 16.89 36 ASP B N 1
ATOM 2103 C CA . ASP B 1 36 ? -4.236 -20.111 -4.363 1.00 18.96 36 ASP B CA 1
ATOM 2104 C C . ASP B 1 36 ? -5.725 -20.134 -4.061 1.00 20.53 36 ASP B C 1
ATOM 2105 O O . ASP B 1 36 ? -6.445 -21.025 -4.519 1.00 20.74 36 ASP B O 1
ATOM 2110 N N . LEU B 1 37 ? -6.193 -19.171 -3.268 1.00 18.37 37 LEU B N 1
ATOM 2111 C CA . LEU B 1 37 ? -7.583 -19.206 -2.841 1.00 18.42 37 LEU B CA 1
ATOM 2112 C C . LEU B 1 37 ? -8.532 -18.827 -3.964 1.00 23.70 37 LEU B C 1
ATOM 2113 O O . LEU B 1 37 ? -9.729 -19.116 -3.869 1.00 24.76 37 LEU B O 1
ATOM 2118 N N . SER B 1 38 ? -8.029 -18.210 -5.028 1.00 22.08 38 SER B N 1
ATOM 2119 C CA . SER B 1 38 ? -8.898 -17.937 -6.163 1.00 28.40 38 SER B CA 1
ATOM 2120 C C . SER B 1 38 ? -9.020 -19.134 -7.100 1.00 27.09 38 SER B C 1
ATOM 2121 O O . SER B 1 38 ? -9.960 -19.179 -7.905 1.00 29.91 38 SER B O 1
ATOM 2124 N N . ASN B 1 39 ? -8.120 -20.129 -6.984 1.00 26.66 39 ASN B N 1
ATOM 2125 C CA . ASN B 1 39 ? -8.103 -21.315 -7.845 1.00 25.34 39 ASN B CA 1
ATOM 2126 C C . ASN B 1 39 ? -7.417 -22.442 -7.061 1.00 20.67 39 ASN B C 1
ATOM 2127 O O . ASN B 1 39 ? -6.259 -22.801 -7.295 1.00 23.31 39 ASN B O 1
ATOM 2132 N N . LYS B 1 40 ? -8.153 -23.007 -6.115 1.00 23.37 40 LYS B N 1
ATOM 2133 C CA . LYS B 1 40 ? -7.559 -23.954 -5.184 1.00 18.57 40 LYS B CA 1
ATOM 2134 C C . LYS B 1 40 ? -7.165 -25.244 -5.905 1.00 20.36 40 LYS B C 1
ATOM 2135 O O . LYS B 1 40 ? -7.901 -25.721 -6.778 1.00 20.25 40 LYS B O 1
ATOM 2141 N N . PRO B 1 41 ? -6.013 -25.823 -5.565 1.00 19.99 41 PRO B N 1
ATOM 2142 C CA . PRO B 1 41 ? -5.583 -27.072 -6.206 1.00 20.92 41 PRO B CA 1
ATOM 2143 C C . PRO B 1 41 ? -6.601 -28.180 -5.985 1.00 19.65 41 PRO B C 1
ATOM 2144 O O . PRO B 1 41 ? -7.202 -28.290 -4.916 1.00 21.24 41 PRO B O 1
ATOM 2148 N N . GLU B 1 42 ? -6.789 -29.012 -7.019 1.00 19.12 42 GLU B N 1
ATOM 2149 C CA . GLU B 1 42 ? -7.764 -30.102 -6.951 1.00 20.63 42 GLU B CA 1
ATOM 2150 C C . GLU B 1 42 ? -7.466 -31.069 -5.811 1.00 19.54 42 GLU B C 1
ATOM 2151 O O . GLU B 1 42 ? -8.398 -31.655 -5.245 1.00 21.18 42 GLU B O 1
ATOM 2157 N N . TRP B 1 43 ? -6.188 -31.252 -5.467 1.00 17.36 43 TRP B N 1
ATOM 2158 C CA . TRP B 1 43 ? -5.783 -32.216 -4.449 1.00 16.52 43 TRP B CA 1
ATOM 2159 C C . TRP B 1 43 ? -5.985 -31.703 -3.027 1.00 15.33 43 TRP B C 1
ATOM 2160 O O . TRP B 1 43 ? -5.939 -32.508 -2.092 1.00 15.32 43 TRP B O 1
ATOM 2171 N N . TYR B 1 44 ? -6.208 -30.399 -2.837 1.00 15.09 44 TYR B N 1
ATOM 2172 C CA . TYR B 1 44 ? -6.175 -29.833 -1.486 1.00 13.64 44 TYR B CA 1
ATOM 2173 C C . TYR B 1 44 ? -7.300 -30.381 -0.608 1.00 16.19 44 TYR B C 1
ATOM 2174 O O . TYR B 1 44 ? -7.047 -30.852 0.508 1.00 13.83 44 TYR B O 1
ATOM 2183 N N . ALA B 1 45 ? -8.552 -30.366 -1.106 1.00 14.52 45 ALA B N 1
ATOM 2184 C CA . ALA B 1 45 ? -9.663 -30.855 -0.285 1.00 14.50 45 ALA B CA 1
ATOM 2185 C C . ALA B 1 45 ? -9.625 -32.365 -0.068 1.00 15.31 45 ALA B C 1
ATOM 2186 O O . ALA B 1 45 ? -9.764 -32.800 1.088 1.00 18.80 45 ALA B O 1
ATOM 2188 N N . PRO B 1 46 ? -9.442 -33.215 -1.090 1.00 17.37 46 PRO B N 1
ATOM 2189 C CA . PRO B 1 46 ? -9.441 -34.669 -0.828 1.00 18.34 46 PRO B CA 1
ATOM 2190 C C . PRO B 1 46 ? -8.195 -35.193 -0.125 1.00 19.32 46 PRO B C 1
ATOM 2191 O O . PRO B 1 46 ? -8.278 -36.254 0.512 1.00 20.37 46 PRO B O 1
ATOM 2195 N N . LYS B 1 47 ? -7.052 -34.501 -0.195 1.00 16.73 47 LYS B N 1
ATOM 2196 C CA . LYS B 1 47 ? -5.839 -35.015 0.419 1.00 16.29 47 LYS B CA 1
ATOM 2197 C C . LYS B 1 47 ? -5.377 -34.266 1.660 1.00 16.88 47 LYS B C 1
ATOM 2198 O O . LYS B 1 47 ? -4.600 -34.833 2.434 1.00 18.80 47 LYS B O 1
ATOM 2204 N N . VAL B 1 48 ? -5.812 -33.027 1.875 1.00 13.95 48 VAL B N 1
ATOM 2205 C CA . VAL B 1 48 ? -5.289 -32.257 3.008 1.00 13.50 48 VAL B CA 1
ATOM 2206 C C . VAL B 1 48 ? -6.400 -31.806 3.945 1.00 15.08 48 VAL B C 1
ATOM 2207 O O . VAL B 1 48 ? -6.367 -32.096 5.148 1.00 13.59 48 VAL B O 1
ATOM 2211 N N . ASN B 1 49 ? -7.371 -31.068 3.420 1.00 14.24 49 ASN B N 1
ATOM 2212 C CA . ASN B 1 49 ? -8.408 -30.501 4.278 1.00 11.42 49 ASN B CA 1
ATOM 2213 C C . ASN B 1 49 ? -9.776 -30.521 3.596 1.00 15.73 49 ASN B C 1
ATOM 2214 O O . ASN B 1 49 ? -10.044 -29.678 2.730 1.00 14.47 49 ASN B O 1
ATOM 2219 N N . PRO B 1 50 ? -10.686 -31.403 4.032 1.00 14.74 50 PRO B N 1
ATOM 2220 C CA . PRO B 1 50 ? -11.999 -31.508 3.372 1.00 18.21 50 PRO B CA 1
ATOM 2221 C C . PRO B 1 50 ? -12.802 -30.220 3.381 1.00 16.12 50 PRO B C 1
ATOM 2222 O O . PRO B 1 50 ? -13.645 -30.019 2.497 1.00 16.71 50 PRO B O 1
ATOM 2226 N N . ALA B 1 51 ? -12.558 -29.333 4.349 1.00 16.52 51 ALA B N 1
ATOM 2227 C CA . ALA B 1 51 ? -13.227 -28.037 4.389 1.00 15.50 51 ALA B CA 1
ATOM 2228 C C . ALA B 1 51 ? -12.687 -27.060 3.354 1.00 15.11 51 ALA B C 1
ATOM 2229 O O . ALA B 1 51 ? -13.291 -25.995 3.157 1.00 17.12 51 ALA B O 1
ATOM 2231 N N . SER B 1 52 ? -11.540 -27.375 2.735 1.00 15.26 52 SER B N 1
ATOM 2232 C CA . SER B 1 52 ? -10.933 -26.552 1.692 1.00 14.54 52 SER B CA 1
ATOM 2233 C C . SER B 1 52 ? -10.692 -25.121 2.177 1.00 13.46 52 SER B C 1
ATOM 2234 O O . SER B 1 52 ? -11.053 -24.138 1.521 1.00 16.47 52 SER B O 1
ATOM 2237 N N . LYS B 1 53 ? -10.074 -25.010 3.346 1.00 13.32 53 LYS B N 1
ATOM 2238 C CA . LYS B 1 53 ? -9.706 -23.717 3.913 1.00 11.12 53 LYS B CA 1
ATOM 2239 C C . LYS B 1 53 ? -8.264 -23.773 4.381 1.00 12.51 53 LYS B C 1
ATOM 2240 O O . LYS B 1 53 ? -7.710 -24.849 4.625 1.00 13.61 53 LYS B O 1
ATOM 2246 N N . VAL B 1 54 ? -7.661 -22.593 4.492 1.00 13.40 54 VAL B N 1
ATOM 2247 C CA . VAL B 1 54 ? -6.371 -22.454 5.175 1.00 12.61 54 VAL B CA 1
ATOM 2248 C C . VAL B 1 54 ? -6.634 -21.789 6.526 1.00 11.47 54 VAL B C 1
ATOM 2249 O O . VAL B 1 54 ? -7.592 -21.017 6.676 1.00 11.27 54 VAL B O 1
ATOM 2253 N N . PRO B 1 55 ? -5.775 -22.070 7.523 1.00 9.26 55 PRO B N 1
ATOM 2254 C CA . PRO B 1 55 ? -4.571 -22.901 7.473 1.00 9.51 55 PRO B CA 1
ATOM 2255 C C . PRO B 1 55 ? -4.840 -24.386 7.673 1.00 10.01 55 PRO B C 1
ATOM 2256 O O . PRO B 1 55 ? -5.842 -24.778 8.283 1.00 11.85 55 PRO B O 1
ATOM 2260 N N . ALA B 1 56 ? -3.911 -25.197 7.190 1.00 9.57 56 ALA B N 1
ATOM 2261 C CA . ALA B 1 56 ? -3.881 -26.608 7.543 1.00 8.94 56 ALA B CA 1
ATOM 2262 C C . ALA B 1 56 ? -2.426 -27.019 7.666 1.00 9.95 56 ALA B C 1
ATOM 2263 O O . ALA B 1 56 ? -1.541 -26.410 7.048 1.00 12.08 56 ALA B O 1
ATOM 2265 N N . ILE B 1 57 ? -2.182 -28.030 8.505 1.00 10.27 57 ILE B N 1
ATOM 2266 C CA . ILE B 1 57 ? -0.849 -28.605 8.680 1.00 10.71 57 ILE B CA 1
ATOM 2267 C C . ILE B 1 57 ? -0.869 -30.077 8.287 1.00 10.92 57 ILE B C 1
ATOM 2268 O O . ILE B 1 57 ? -1.808 -30.818 8.607 1.00 12.32 57 ILE B O 1
ATOM 2273 N N . ALA B 1 58 ? 0.174 -30.495 7.572 1.00 9.14 58 ALA B N 1
ATOM 2274 C CA . ALA B 1 58 ? 0.492 -31.909 7.417 1.00 8.70 58 ALA B CA 1
ATOM 2275 C C . ALA B 1 58 ? 1.688 -32.192 8.313 1.00 10.53 58 ALA B C 1
ATOM 2276 O O . ALA B 1 58 ? 2.739 -31.569 8.156 1.00 11.72 58 ALA B O 1
ATOM 2278 N N . TYR B 1 59 ? 1.531 -33.139 9.237 1.00 10.50 59 TYR B N 1
ATOM 2279 C CA . TYR B 1 59 ? 2.500 -33.365 10.303 1.00 11.24 59 TYR B CA 1
ATOM 2280 C C . TYR B 1 59 ? 3.109 -34.755 10.153 1.00 12.86 59 TYR B C 1
ATOM 2281 O O . TYR B 1 59 ? 2.386 -35.758 10.168 1.00 12.83 59 TYR B O 1
ATOM 2290 N N . GLY B 1 60 ? 4.433 -34.814 10.043 1.00 10.39 60 GLY B N 1
ATOM 2291 C CA . GLY B 1 60 ? 5.107 -36.099 9.956 1.00 10.58 60 GLY B CA 1
ATOM 2292 C C . GLY B 1 60 ? 5.002 -36.718 8.573 1.00 11.64 60 GLY B C 1
ATOM 2293 O O . GLY B 1 60 ? 4.744 -36.050 7.564 1.00 13.75 60 GLY B O 1
ATOM 2294 N N . GLY B 1 61 ? 5.216 -38.033 8.535 1.00 12.00 61 GLY B N 1
ATOM 2295 C CA . GLY B 1 61 ? 5.313 -38.736 7.278 1.00 12.81 61 GLY B CA 1
ATOM 2296 C C . GLY B 1 61 ? 6.633 -38.473 6.600 1.00 15.00 61 GLY B C 1
ATOM 2297 O O . GLY B 1 61 ? 7.485 -37.758 7.118 1.00 13.23 61 GLY B O 1
ATOM 2298 N N . PRO B 1 62 ? 6.832 -39.066 5.429 1.00 15.82 62 PRO B N 1
ATOM 2299 C CA . PRO B 1 62 ? 8.088 -38.882 4.698 1.00 14.69 62 PRO B CA 1
ATOM 2300 C C . PRO B 1 62 ? 8.160 -37.504 4.051 1.00 16.30 62 PRO B C 1
ATOM 2301 O O . PRO B 1 62 ? 7.166 -36.789 3.925 1.00 16.36 62 PRO B O 1
ATOM 2305 N N . GLU B 1 63 ? 9.370 -37.150 3.615 1.00 15.45 63 GLU B N 1
ATOM 2306 C CA . GLU B 1 63 ? 9.565 -35.865 2.958 1.00 14.92 63 GLU B CA 1
ATOM 2307 C C . GLU B 1 63 ? 8.932 -35.903 1.574 1.00 17.25 63 GLU B C 1
ATOM 2308 O O . GLU B 1 63 ? 9.315 -36.722 0.737 1.00 17.53 63 GLU B O 1
ATOM 2314 N N . VAL B 1 64 ? 7.959 -35.026 1.344 1.00 14.35 64 VAL B N 1
ATOM 2315 C CA . VAL B 1 64 ? 7.224 -34.947 0.082 1.00 15.26 64 VAL B CA 1
ATOM 2316 C C . VAL B 1 64 ? 7.145 -33.491 -0.351 1.00 16.00 64 VAL B C 1
ATOM 2317 O O . VAL B 1 64 ? 7.211 -32.585 0.497 1.00 15.19 64 VAL B O 1
ATOM 2321 N N . PRO B 1 65 ? 7.008 -33.218 -1.647 1.00 14.63 65 PRO B N 1
ATOM 2322 C CA . PRO B 1 65 ? 6.580 -31.898 -2.076 1.00 15.53 65 PRO B CA 1
ATOM 2323 C C . PRO B 1 65 ? 5.217 -31.591 -1.489 1.00 14.56 65 PRO B C 1
ATOM 2324 O O . PRO B 1 65 ? 4.337 -32.463 -1.487 1.00 15.53 65 PRO B O 1
ATOM 2328 N N . PRO B 1 66 ? 5.006 -30.375 -0.982 1.00 16.02 66 PRO B N 1
ATOM 2329 C CA . PRO B 1 66 ? 3.692 -30.048 -0.404 1.00 17.12 66 PRO B CA 1
ATOM 2330 C C . PRO B 1 66 ? 2.529 -30.226 -1.364 1.00 15.72 66 PRO B C 1
ATOM 2331 O O . PRO B 1 66 ? 1.399 -30.459 -0.910 1.00 17.83 66 PRO B O 1
ATOM 2335 N N . ASP B 1 67 ? 2.759 -30.155 -2.679 1.00 17.51 67 ASP B N 1
ATOM 2336 C CA . ASP B 1 67 ? 1.653 -30.417 -3.594 1.00 17.64 67 ASP B CA 1
ATOM 2337 C C . ASP B 1 67 ? 1.438 -31.903 -3.867 1.00 17.32 67 ASP B C 1
ATOM 2338 O O . ASP B 1 67 ? 0.561 -32.243 -4.670 1.00 19.48 67 ASP B O 1
ATOM 2343 N N . GLN B 1 68 ? 2.184 -32.784 -3.194 1.00 14.12 68 GLN B N 1
ATOM 2344 C CA . GLN B 1 68 ? 1.963 -34.233 -3.240 1.00 15.71 68 GLN B CA 1
ATOM 2345 C C . GLN B 1 68 ? 1.943 -34.802 -1.827 1.00 15.72 68 GLN B C 1
ATOM 2346 O O . GLN B 1 68 ? 2.808 -35.602 -1.453 1.00 16.41 68 GLN B O 1
ATOM 2352 N N . PRO B 1 69 ? 0.972 -34.395 -1.010 1.00 16.57 69 PRO B N 1
ATOM 2353 C CA . PRO B 1 69 ? 0.957 -34.838 0.388 1.00 17.34 69 PRO B CA 1
ATOM 2354 C C . PRO B 1 69 ? 0.859 -36.352 0.487 1.00 15.06 69 PRO B C 1
ATOM 2355 O O . PRO B 1 69 ? 0.241 -37.019 -0.352 1.00 18.16 69 PRO B O 1
ATOM 2359 N N . SER B 1 70 ? 1.507 -36.880 1.497 1.00 15.25 70 SER B N 1
ATOM 2360 C CA . SER B 1 70 ? 1.514 -38.302 1.792 1.00 15.02 70 SER B CA 1
ATOM 2361 C C . SER B 1 70 ? 0.287 -38.668 2.616 1.00 14.89 70 SER B C 1
ATOM 2362 O O . SER B 1 70 ? -0.092 -37.924 3.524 1.00 13.54 70 SER B O 1
ATOM 2365 N N . PRO B 1 71 ? -0.365 -39.803 2.364 1.00 14.74 71 PRO B N 1
ATOM 2366 C CA . PRO B 1 71 ? -1.436 -40.226 3.274 1.00 16.12 71 PRO B CA 1
ATOM 2367 C C . PRO B 1 71 ? -0.943 -40.522 4.674 1.00 13.82 71 PRO B C 1
ATOM 2368 O O . PRO B 1 71 ? -1.761 -40.564 5.601 1.00 17.95 71 PRO B O 1
ATOM 2372 N N . GLU B 1 72 ? 0.368 -40.708 4.870 1.00 13.20 72 GLU B N 1
ATOM 2373 C CA . GLU B 1 72 ? 0.890 -41.049 6.189 1.00 14.65 72 GLU B CA 1
ATOM 2374 C C . GLU B 1 72 ? 1.022 -39.855 7.131 1.00 14.71 72 GLU B C 1
ATOM 2375 O O . GLU B 1 72 ? 1.033 -40.051 8.350 1.00 15.60 72 GLU B O 1
ATOM 2381 N N . SER B 1 73 ? 1.138 -38.637 6.618 1.00 13.54 73 SER B N 1
ATOM 2382 C CA . SER B 1 73 ? 1.170 -37.491 7.519 1.00 11.97 73 SER B CA 1
ATOM 2383 C C . SER B 1 73 ? -0.201 -37.271 8.164 1.00 13.70 73 SER B C 1
ATOM 2384 O O . SER B 1 73 ? -1.248 -37.568 7.584 1.00 13.31 73 SER B O 1
ATOM 2387 N N . VAL B 1 74 ? -0.185 -36.760 9.395 1.00 10.85 74 VAL B N 1
ATOM 2388 C CA . VAL B 1 74 ? -1.425 -36.401 10.077 1.00 12.09 74 VAL B CA 1
ATOM 2389 C C . VAL B 1 74 ? -1.882 -35.042 9.570 1.00 12.15 74 VAL B C 1
ATOM 2390 O O . VAL B 1 74 ? -1.099 -34.091 9.542 1.00 13.11 74 VAL B O 1
ATOM 2394 N N . LYS B 1 75 ? -3.141 -34.947 9.150 1.00 12.75 75 LYS B N 1
ATOM 2395 C CA . LYS B 1 75 ? -3.682 -33.687 8.638 1.00 11.04 75 LYS B CA 1
ATOM 2396 C C . LYS B 1 75 ? -4.455 -32.978 9.740 1.00 12.78 75 LYS B C 1
ATOM 2397 O O . LYS B 1 75 ? -5.373 -33.555 10.338 1.00 12.77 75 LYS B O 1
ATOM 2403 N N . LEU B 1 76 ? -4.117 -31.715 9.972 1.00 9.62 76 LEU B N 1
ATOM 2404 C CA . LEU B 1 76 ? -4.750 -30.921 11.017 1.00 12.52 76 LEU B CA 1
ATOM 2405 C C . LEU B 1 76 ? -5.230 -29.606 10.429 1.00 12.05 76 LEU B C 1
ATOM 2406 O O . LEU B 1 76 ? -4.650 -29.093 9.471 1.00 13.87 76 LEU B O 1
ATOM 2411 N N . ALA B 1 77 ? -6.297 -29.065 11.005 1.00 10.87 77 ALA B N 1
ATOM 2412 C CA . ALA B 1 77 ? -6.830 -27.776 10.571 1.00 9.41 77 ALA B CA 1
ATOM 2413 C C . ALA B 1 77 ? -7.463 -27.096 11.774 1.00 9.77 77 ALA B C 1
ATOM 2414 O O . ALA B 1 77 ? -7.436 -27.625 12.894 1.00 11.14 77 ALA B O 1
ATOM 2416 N N . GLU B 1 78 ? -8.020 -25.900 11.519 1.00 10.07 78 GLU B N 1
ATOM 2417 C CA . GLU B 1 78 ? -8.573 -24.931 12.473 1.00 8.12 78 GLU B CA 1
ATOM 2418 C C . GLU B 1 78 ? -7.470 -24.141 13.176 1.00 9.30 78 GLU B C 1
ATOM 2419 O O . GLU B 1 78 ? -6.700 -24.683 13.978 1.00 9.19 78 GLU B O 1
ATOM 2425 N N . SER B 1 79 ? -7.393 -22.844 12.854 1.00 10.99 79 SER B N 1
ATOM 2426 C CA . SER B 1 79 ? -6.278 -22.005 13.279 1.00 9.06 79 SER B CA 1
ATOM 2427 C C . SER B 1 79 ? -5.998 -22.075 14.788 1.00 9.93 79 SER B C 1
ATOM 2428 O O . SER B 1 79 ? -4.837 -22.191 15.202 1.00 9.36 79 SER B O 1
ATOM 2431 N N . LEU B 1 80 ? -7.035 -22.000 15.630 1.00 9.82 80 LEU B N 1
ATOM 2432 C CA . LEU B 1 80 ? -6.781 -21.989 17.073 1.00 9.00 80 LEU B CA 1
ATOM 2433 C C . LEU B 1 80 ? -6.307 -23.348 17.564 1.00 10.22 80 LEU B C 1
ATOM 2434 O O . LEU B 1 80 ? -5.530 -23.418 18.524 1.00 9.10 80 LEU B O 1
ATOM 2439 N N . VAL B 1 81 ? -6.760 -24.420 16.910 1.00 9.55 81 VAL B N 1
ATOM 2440 C CA . VAL B 1 81 ? -6.217 -25.755 17.167 1.00 9.42 81 VAL B CA 1
ATOM 2441 C C . VAL B 1 81 ? -4.741 -25.806 16.798 1.00 8.83 81 VAL B C 1
ATOM 2442 O O . VAL B 1 81 ? -3.912 -26.318 17.552 1.00 10.01 81 VAL B O 1
ATOM 2446 N N . LEU B 1 82 ? -4.393 -25.268 15.632 1.00 8.69 82 LEU B N 1
ATOM 2447 C CA . LEU B 1 82 ? -2.998 -25.306 15.192 1.00 9.25 82 LEU B CA 1
ATOM 2448 C C . LEU B 1 82 ? -2.094 -24.490 16.114 1.00 8.37 82 LEU B C 1
ATOM 2449 O O . LEU B 1 82 ? -0.950 -24.886 16.375 1.00 10.23 82 LEU B O 1
ATOM 2454 N N . VAL B 1 83 ? -2.580 -23.357 16.624 1.00 9.01 83 VAL B N 1
ATOM 2455 C CA . VAL B 1 83 ? -1.744 -22.541 17.504 1.00 8.12 83 VAL B CA 1
ATOM 2456 C C . VAL B 1 83 ? -1.434 -23.298 18.792 1.00 9.67 83 VAL B C 1
ATOM 2457 O O . VAL B 1 83 ? -0.281 -23.334 19.237 1.00 8.74 83 VAL B O 1
ATOM 2461 N N . GLU B 1 84 ? -2.445 -23.946 19.393 1.00 8.92 84 GLU B N 1
ATOM 2462 C CA . GLU B 1 84 ? -2.183 -24.761 20.579 1.00 7.99 84 GLU B CA 1
ATOM 2463 C C . GLU B 1 84 ? -1.362 -26.003 20.253 1.00 9.36 84 GLU B C 1
ATOM 2464 O O . GLU B 1 84 ? -0.631 -26.487 21.122 1.00 11.25 84 GLU B O 1
ATOM 2470 N N . PHE B 1 85 ? -1.458 -26.520 19.018 1.00 9.58 85 PHE B N 1
ATOM 2471 C CA . PHE B 1 85 ? -0.619 -27.645 18.606 1.00 9.88 85 PHE B CA 1
ATOM 2472 C C . PHE B 1 85 ? 0.853 -27.244 18.615 1.00 11.40 85 PHE B C 1
ATOM 2473 O O . PHE B 1 85 ? 1.699 -27.944 19.177 1.00 10.85 85 PHE B O 1
ATOM 2481 N N . VAL B 1 86 ? 1.176 -26.104 18.004 1.00 10.27 86 VAL B N 1
ATOM 2482 C CA . VAL B 1 86 ? 2.538 -25.592 18.072 1.00 10.14 86 VAL B CA 1
ATOM 2483 C C . VAL B 1 86 ? 2.959 -25.363 19.523 1.00 11.12 86 VAL B C 1
ATOM 2484 O O . VAL B 1 86 ? 4.086 -25.700 19.915 1.00 10.33 86 VAL B O 1
ATOM 2488 N N . ALA B 1 87 ? 2.055 -24.826 20.351 1.00 10.58 87 ALA B N 1
ATOM 2489 C CA . ALA B 1 87 ? 2.373 -24.633 21.767 1.00 10.15 87 ALA B CA 1
ATOM 2490 C C . ALA B 1 87 ? 2.739 -25.948 22.424 1.00 9.42 87 ALA B C 1
ATOM 2491 O O . ALA B 1 87 ? 3.695 -26.018 23.211 1.00 11.99 87 ALA B O 1
ATOM 2493 N N . ASP B 1 88 ? 1.977 -27.001 22.111 1.00 10.19 88 ASP B N 1
ATOM 2494 C CA . ASP B 1 88 ? 2.187 -28.296 22.741 1.00 10.68 88 ASP B CA 1
ATOM 2495 C C . ASP B 1 88 ? 3.475 -28.947 22.249 1.00 11.85 88 ASP B C 1
ATOM 2496 O O . ASP B 1 88 ? 4.136 -29.663 23.014 1.00 12.87 88 ASP B O 1
ATOM 2501 N N . LEU B 1 89 ? 3.845 -28.702 20.987 1.00 11.24 89 LEU B N 1
ATOM 2502 C CA . LEU B 1 89 ? 5.085 -29.242 20.427 1.00 11.25 89 LEU B CA 1
ATOM 2503 C C . LEU B 1 89 ? 6.330 -28.540 20.956 1.00 13.90 89 LEU B C 1
ATOM 2504 O O . LEU B 1 89 ? 7.419 -29.138 20.952 1.00 15.90 89 LEU B O 1
ATOM 2509 N N . PHE B 1 90 ? 6.205 -27.270 21.368 1.00 11.88 90 PHE B N 1
ATOM 2510 C CA . PHE B 1 90 ? 7.344 -26.409 21.708 1.00 11.78 90 PHE B CA 1
ATOM 2511 C C . PHE B 1 90 ? 7.116 -25.822 23.098 1.00 13.71 90 PHE B C 1
ATOM 2512 O O . PHE B 1 90 ? 6.626 -24.689 23.247 1.00 13.81 90 PHE B O 1
ATOM 2520 N N . PRO B 1 91 ? 7.450 -26.584 24.148 1.00 13.10 91 PRO B N 1
ATOM 2521 C CA . PRO B 1 91 ? 7.128 -26.159 25.520 1.00 15.59 91 PRO B CA 1
ATOM 2522 C C . PRO B 1 91 ? 7.912 -24.955 26.011 1.00 15.95 91 PRO B C 1
ATOM 2523 O O . PRO B 1 91 ? 7.540 -24.396 27.055 1.00 19.29 91 PRO B O 1
ATOM 2527 N N . ASN B 1 92 ? 8.959 -24.527 25.307 1.00 17.57 92 ASN B N 1
ATOM 2528 C CA . ASN B 1 92 ? 9.704 -23.331 25.673 1.00 18.60 92 ASN B CA 1
ATOM 2529 C C . ASN B 1 92 ? 9.427 -22.175 24.728 1.00 18.50 92 ASN B C 1
ATOM 2530 O O . ASN B 1 92 ? 10.186 -21.198 24.690 1.00 20.13 92 ASN B O 1
ATOM 2535 N N . SER B 1 93 ? 8.356 -22.272 23.954 1.00 14.87 93 SER B N 1
ATOM 2536 C CA . SER B 1 93 ? 8.049 -21.224 22.998 1.00 14.53 93 SER B CA 1
ATOM 2537 C C . SER B 1 93 ? 7.386 -20.012 23.635 1.00 16.16 93 SER B C 1
ATOM 2538 O O . SER B 1 93 ? 7.430 -18.925 23.050 1.00 17.10 93 SER B O 1
ATOM 2541 N N . GLY B 1 94 ? 6.742 -20.177 24.790 1.00 14.01 94 GLY B N 1
ATOM 2542 C CA . GLY B 1 94 ? 5.977 -19.101 25.375 1.00 14.67 94 GLY B CA 1
ATOM 2543 C C . GLY B 1 94 ? 4.570 -18.946 24.831 1.00 12.64 94 GLY B C 1
ATOM 2544 O O . GLY B 1 94 ? 3.833 -18.061 25.299 1.00 13.53 94 GLY B O 1
ATOM 2545 N N . ILE B 1 95 ? 4.179 -19.753 23.841 1.00 12.89 95 ILE B N 1
ATOM 2546 C CA . ILE B 1 95 ? 2.838 -19.601 23.273 1.00 10.72 95 ILE B CA 1
ATOM 2547 C C . ILE B 1 95 ? 1.778 -19.828 24.346 1.00 12.52 95 ILE B C 1
ATOM 2548 O O . ILE B 1 95 ? 0.770 -19.109 24.405 1.00 12.26 95 ILE B O 1
ATOM 2553 N N . LEU B 1 96 ? 1.983 -20.825 25.212 1.00 11.16 96 LEU B N 1
ATOM 2554 C CA . LEU B 1 96 ? 1.159 -20.985 26.404 1.00 10.83 96 LEU B CA 1
ATOM 2555 C C . LEU B 1 96 ? 2.048 -21.077 27.632 1.00 12.34 96 LEU B C 1
ATOM 2556 O O . LEU B 1 96 ? 3.081 -21.757 27.614 1.00 12.82 96 LEU B O 1
ATOM 2561 N N . SER B 1 97 ? 1.645 -20.369 28.685 1.00 12.07 97 SER B N 1
ATOM 2562 C CA . SER B 1 97 ? 2.177 -20.589 30.025 1.00 11.38 97 SER B CA 1
ATOM 2563 C C . SER B 1 97 ? 1.989 -22.045 30.443 1.00 18.11 97 SER B C 1
ATOM 2564 O O . SER B 1 97 ? 1.103 -22.747 29.952 1.00 14.23 97 SER B O 1
ATOM 2567 N N . SER B 1 98 ? 2.841 -22.507 31.369 1.00 17.58 98 SER B N 1
ATOM 2568 C CA . SER B 1 98 ? 2.586 -23.803 31.995 1.00 15.88 98 SER B CA 1
ATOM 2569 C C . SER B 1 98 ? 1.601 -23.707 33.150 1.00 14.58 98 SER B C 1
ATOM 2570 O O . SER B 1 98 ? 1.131 -24.742 33.641 1.00 16.35 98 SER B O 1
ATOM 2573 N N . ASP B 1 99 ? 1.271 -22.511 33.578 1.00 14.58 99 ASP B N 1
ATOM 2574 C CA . ASP B 1 99 ? 0.450 -22.324 34.764 1.00 14.89 99 ASP B CA 1
ATOM 2575 C C . ASP B 1 99 ? -1.031 -22.489 34.432 1.00 16.18 99 ASP B C 1
ATOM 2576 O O . ASP B 1 99 ? -1.537 -21.786 33.556 1.00 13.80 99 ASP B O 1
ATOM 2581 N N . PRO B 1 100 ? -1.765 -23.356 35.146 1.00 15.66 100 PRO B N 1
ATOM 2582 C CA . PRO B 1 100 ? -3.191 -23.566 34.814 1.00 14.96 100 PRO B CA 1
ATOM 2583 C C . PRO B 1 100 ? -4.057 -22.312 34.781 1.00 14.47 100 PRO B C 1
ATOM 2584 O O . PRO B 1 100 ? -4.801 -22.122 33.813 1.00 13.61 100 PRO B O 1
ATOM 2588 N N . VAL B 1 101 ? -3.995 -21.455 35.806 1.00 15.50 101 VAL B N 1
ATOM 2589 C CA . VAL B 1 101 ? -4.794 -20.228 35.794 1.00 16.25 101 VAL B CA 1
ATOM 2590 C C . VAL B 1 101 ? -4.453 -19.370 34.580 1.00 13.11 101 VAL B C 1
ATOM 2591 O O . VAL B 1 101 ? -5.342 -18.840 33.902 1.00 15.14 101 VAL B O 1
ATOM 2595 N N . THR B 1 102 ? -3.159 -19.201 34.304 1.00 11.79 102 THR B N 1
ATOM 2596 C CA . THR B 1 102 ? -2.741 -18.316 33.220 1.00 13.24 102 THR B CA 1
ATOM 2597 C C . THR B 1 102 ? -3.196 -18.848 31.867 1.00 15.01 102 THR B C 1
ATOM 2598 O O . THR B 1 102 ? -3.580 -18.069 30.983 1.00 14.33 102 THR B O 1
ATOM 2602 N N . ARG B 1 103 ? -3.161 -20.173 31.696 1.00 13.48 103 ARG B N 1
ATOM 2603 C CA . ARG B 1 103 ? -3.652 -20.779 30.465 1.00 12.78 103 ARG B CA 1
ATOM 2604 C C . ARG B 1 103 ? -5.150 -20.551 30.315 1.00 12.07 103 ARG B C 1
ATOM 2605 O O . ARG B 1 103 ? -5.638 -20.286 29.210 1.00 12.35 103 ARG B O 1
ATOM 2613 N N . ALA B 1 104 ? -5.893 -20.633 31.426 1.00 12.78 104 ALA B N 1
ATOM 2614 C CA . ALA B 1 104 ? -7.331 -20.398 31.376 1.00 11.49 104 ALA B CA 1
ATOM 2615 C C . ALA B 1 104 ? -7.623 -18.957 30.979 1.00 12.09 104 ALA B C 1
ATOM 2616 O O . ALA B 1 104 ? -8.488 -18.702 30.132 1.00 12.00 104 ALA B O 1
ATOM 2618 N N . GLN B 1 105 ? -6.894 -18.008 31.570 1.00 12.27 105 GLN B N 1
ATOM 2619 C CA . GLN B 1 105 ? -7.097 -16.606 31.223 1.00 12.63 105 GLN B CA 1
ATOM 2620 C C . GLN B 1 105 ? -6.730 -16.343 29.768 1.00 13.84 105 GLN B C 1
ATOM 2621 O O . GLN B 1 105 ? -7.366 -15.512 29.110 1.00 11.86 105 GLN B O 1
ATOM 2627 N N . THR B 1 106 ? -5.731 -17.063 29.247 1.00 11.58 106 THR B N 1
ATOM 2628 C CA . THR B 1 106 ? -5.383 -16.960 27.826 1.00 12.62 106 THR B CA 1
ATOM 2629 C C . THR B 1 106 ? -6.553 -17.375 26.948 1.00 11.70 106 THR B C 1
ATOM 2630 O O . THR B 1 106 ? -6.971 -16.643 26.042 1.00 10.88 106 THR B O 1
ATOM 2634 N N . ARG B 1 107 ? -7.102 -18.559 27.206 1.00 11.57 107 ARG B N 1
ATOM 2635 C CA . ARG B 1 107 ? -8.230 -19.028 26.419 1.00 11.10 107 ARG B CA 1
ATOM 2636 C C . ARG B 1 107 ? -9.466 -18.155 26.621 1.00 10.83 107 ARG B C 1
ATOM 2637 O O . ARG B 1 107 ? -10.253 -17.980 25.686 1.00 10.31 107 ARG B O 1
ATOM 2645 N N . PHE B 1 108 ? -9.639 -17.575 27.820 1.00 11.30 108 PHE B N 1
ATOM 2646 C CA . PHE B 1 108 ? -10.797 -16.722 28.064 1.00 12.24 108 PHE B CA 1
ATOM 2647 C C . PHE B 1 108 ? -10.735 -15.465 27.201 1.00 11.43 108 PHE B C 1
ATOM 2648 O O . PHE B 1 108 ? -11.753 -15.044 26.628 1.00 11.06 108 PHE B O 1
ATOM 2656 N N . PHE B 1 109 ? -9.536 -14.881 27.066 1.00 10.62 109 PHE B N 1
ATOM 2657 C CA . PHE B 1 109 ? -9.347 -13.737 26.171 1.00 11.91 109 PHE B CA 1
ATOM 2658 C C . PHE B 1 109 ? -9.698 -14.105 24.734 1.00 11.90 109 PHE B C 1
ATOM 2659 O O . PHE B 1 109 ? -10.404 -13.367 24.038 1.00 10.71 109 PHE B O 1
ATOM 2667 N N . ILE B 1 110 ? -9.230 -15.265 24.284 1.00 10.05 110 ILE B N 1
ATOM 2668 C CA . ILE B 1 110 ? -9.508 -15.712 22.922 1.00 10.50 110 ILE B CA 1
ATOM 2669 C C . ILE B 1 110 ? -11.010 -15.895 22.702 1.00 11.96 110 ILE B C 1
ATOM 2670 O O . ILE B 1 110 ? -11.532 -15.590 21.620 1.00 11.10 110 ILE B O 1
ATOM 2675 N N . GLU B 1 111 ? -11.735 -16.365 23.730 1.00 10.30 111 GLU B N 1
ATOM 2676 C CA . GLU B 1 111 ? -13.183 -16.514 23.586 1.00 11.85 111 GLU B CA 1
ATOM 2677 C C . GLU B 1 111 ? -13.877 -15.168 23.395 1.00 13.52 111 GLU B C 1
ATOM 2678 O O . GLU B 1 111 ? -14.855 -15.077 22.647 1.00 12.25 111 GLU B O 1
ATOM 2684 N N . GLY B 1 112 ? -13.399 -14.119 24.064 1.00 11.60 112 GLY B N 1
ATOM 2685 C CA . GLY B 1 112 ? -13.939 -12.787 23.810 1.00 12.81 112 GLY B CA 1
ATOM 2686 C C . GLY B 1 112 ? -13.620 -12.300 22.407 1.00 12.69 112 GLY B C 1
ATOM 2687 O O . GLY B 1 112 ? -14.465 -11.699 21.742 1.00 12.50 112 GLY B O 1
ATOM 2688 N N . VAL B 1 113 ? -12.403 -12.575 21.928 1.00 10.66 113 VAL B N 1
ATOM 2689 C CA . VAL B 1 113 ? -12.042 -12.210 20.557 1.00 10.86 113 VAL B CA 1
ATOM 2690 C C . VAL B 1 113 ? -12.917 -12.955 19.549 1.00 12.74 113 VAL B C 1
ATOM 2691 O O . VAL B 1 113 ? -13.472 -12.358 18.617 1.00 12.97 113 VAL B O 1
ATOM 2695 N N . SER B 1 114 ? -13.059 -14.272 19.720 1.00 11.93 114 SER B N 1
ATOM 2696 C CA . SER B 1 114 ? -13.760 -15.053 18.706 1.00 12.18 114 SER B CA 1
ATOM 2697 C C . SER B 1 114 ? -15.272 -14.839 18.743 1.00 11.75 114 SER B C 1
ATOM 2698 O O . SER B 1 114 ? -15.920 -14.873 17.688 1.00 13.11 114 SER B O 1
ATOM 2701 N N . SER B 1 115 ? -15.861 -14.654 19.933 1.00 10.44 115 SER B N 1
ATOM 2702 C CA . SER B 1 115 ? -17.318 -14.568 20.047 1.00 10.82 115 SER B CA 1
ATOM 2703 C C . SER B 1 115 ? -17.866 -13.149 19.906 1.00 14.67 115 SER B C 1
ATOM 2704 O O . SER B 1 115 ? -19.012 -12.979 19.467 1.00 14.01 115 SER B O 1
ATOM 2707 N N . LYS B 1 116 ? -17.091 -12.123 20.254 1.00 12.23 116 LYS B N 1
ATOM 2708 C CA . LYS B 1 116 ? -17.577 -10.746 20.208 1.00 10.17 116 LYS B CA 1
ATOM 2709 C C . LYS B 1 116 ? -16.876 -9.917 19.140 1.00 11.83 116 LYS B C 1
ATOM 2710 O O . LYS B 1 116 ? -17.533 -9.346 18.270 1.00 12.71 116 LYS B O 1
ATOM 2716 N N . LEU B 1 117 ? -15.542 -9.828 19.191 1.00 11.50 117 LEU B N 1
ATOM 2717 C CA . LEU B 1 117 ? -14.838 -8.851 18.360 1.00 11.96 117 LEU B CA 1
ATOM 2718 C C . LEU B 1 117 ? -14.850 -9.249 16.888 1.00 12.97 117 LEU B C 1
ATOM 2719 O O . LEU B 1 117 ? -15.155 -8.429 16.014 1.00 12.26 117 LEU B O 1
ATOM 2724 N N . ILE B 1 118 ? -14.495 -10.490 16.575 1.00 12.84 118 ILE B N 1
ATOM 2725 C CA . ILE B 1 118 ? -14.424 -10.883 15.167 1.00 11.57 118 ILE B CA 1
ATOM 2726 C C . ILE B 1 118 ? -15.794 -10.813 14.498 1.00 13.10 118 ILE B C 1
ATOM 2727 O O . ILE B 1 118 ? -15.896 -10.213 13.416 1.00 12.96 118 ILE B O 1
ATOM 2732 N N . PRO B 1 119 ? -16.884 -11.345 15.086 1.00 12.66 119 PRO B N 1
ATOM 2733 C CA . PRO B 1 119 ? -18.201 -11.155 14.446 1.00 11.62 119 PRO B CA 1
ATOM 2734 C C . PRO B 1 119 ? -18.589 -9.692 14.296 1.00 10.33 119 PRO B C 1
ATOM 2735 O O . PRO B 1 119 ? -19.168 -9.322 13.272 1.00 12.02 119 PRO B O 1
ATOM 2739 N N . ALA B 1 120 ? -18.283 -8.844 15.281 1.00 12.19 120 ALA B N 1
ATOM 2740 C CA . ALA B 1 120 ? -18.676 -7.439 15.172 1.00 11.32 120 ALA B CA 1
ATOM 2741 C C . ALA B 1 120 ? -17.906 -6.738 14.063 1.00 11.49 120 ALA B C 1
ATOM 2742 O O . ALA B 1 120 ? -18.459 -5.889 13.354 1.00 11.97 120 ALA B O 1
ATOM 2744 N N . TRP B 1 121 ? -16.617 -7.062 13.916 1.00 11.12 121 TRP B N 1
ATOM 2745 C CA . TRP B 1 121 ? -15.850 -6.504 12.812 1.00 11.03 121 TRP B CA 1
ATOM 2746 C C . TRP B 1 121 ? -16.434 -6.934 11.468 1.00 11.30 121 TRP B C 1
ATOM 2747 O O . TRP B 1 121 ? -16.673 -6.093 10.599 1.00 11.66 121 TRP B O 1
ATOM 2758 N N . TYR B 1 122 ? -16.654 -8.241 11.264 1.00 11.85 122 TYR B N 1
ATOM 2759 C CA . TYR B 1 122 ? -17.137 -8.633 9.939 1.00 11.60 122 TYR B CA 1
ATOM 2760 C C . TYR B 1 122 ? -18.531 -8.069 9.666 1.00 12.36 122 TYR B C 1
ATOM 2761 O O . TYR B 1 122 ? -18.850 -7.743 8.514 1.00 11.18 122 TYR B O 1
ATOM 2770 N N . ALA B 1 123 ? -19.355 -7.907 10.702 1.00 12.05 123 ALA B N 1
ATOM 2771 C CA . ALA B 1 123 ? -20.669 -7.302 10.490 1.00 13.96 123 ALA B CA 1
ATOM 2772 C C . ALA B 1 123 ? -20.535 -5.857 10.026 1.00 13.01 123 ALA B C 1
ATOM 2773 O O . ALA B 1 123 ? -21.263 -5.410 9.133 1.00 13.58 123 ALA B O 1
ATOM 2775 N N . TYR B 1 124 ? -19.603 -5.108 10.617 1.00 13.55 124 TYR B N 1
ATOM 2776 C CA . TYR B 1 124 ? -19.397 -3.720 10.203 1.00 13.69 124 TYR B CA 1
ATOM 2777 C C . TYR B 1 124 ? -18.826 -3.637 8.784 1.00 13.89 124 TYR B C 1
ATOM 2778 O O . TYR B 1 124 ? -19.296 -2.848 7.948 1.00 14.86 124 TYR B O 1
ATOM 2787 N N . PHE B 1 125 ? -17.824 -4.470 8.496 1.00 11.59 125 PHE B N 1
ATOM 2788 C CA . PHE B 1 125 ? -17.092 -4.449 7.233 1.00 12.89 125 PHE B CA 1
ATOM 2789 C C . PHE B 1 125 ? -17.944 -4.952 6.073 1.00 15.62 125 PHE B C 1
ATOM 2790 O O . PHE B 1 125 ? -18.053 -4.292 5.024 1.00 14.97 125 PHE B O 1
ATOM 2798 N N . LEU B 1 126 ? -18.541 -6.131 6.237 1.00 14.78 126 LEU B N 1
A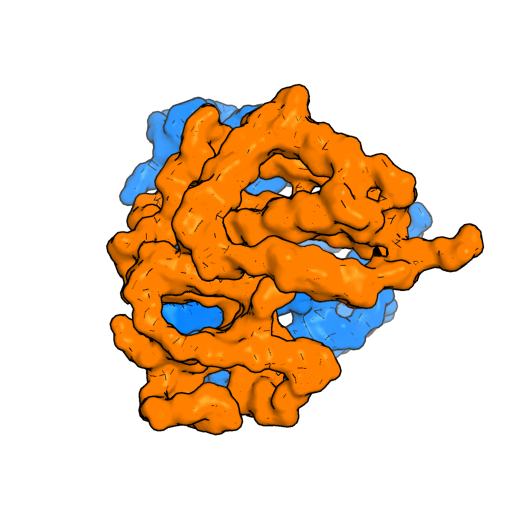TOM 2799 C CA . LEU B 1 126 ? -19.247 -6.827 5.169 1.00 15.90 126 LEU B CA 1
ATOM 2800 C C . LEU B 1 126 ? -20.740 -6.576 5.152 1.00 17.37 126 LEU B C 1
ATOM 2801 O O . LEU B 1 126 ? -21.336 -6.608 4.076 1.00 17.62 126 LEU B O 1
ATOM 2806 N N . ARG B 1 127 ? -21.367 -6.372 6.314 1.00 16.64 127 ARG B N 1
ATOM 2807 C CA . ARG B 1 127 ? -22.820 -6.266 6.391 1.00 20.64 127 ARG B CA 1
ATOM 2808 C C . ARG B 1 127 ? -23.306 -4.838 6.566 1.00 20.53 127 ARG B C 1
ATOM 2809 O O . ARG B 1 127 ? -24.518 -4.607 6.532 1.00 27.14 127 ARG B O 1
ATOM 2817 N N . GLY B 1 128 ? -22.401 -3.881 6.740 1.00 17.83 128 GLY B N 1
ATOM 2818 C CA . GLY B 1 128 ? -22.824 -2.526 7.035 1.00 21.40 128 GLY B CA 1
ATOM 2819 C C . GLY B 1 128 ? -23.629 -2.406 8.306 1.00 22.00 128 GLY B C 1
ATOM 2820 O O . GLY B 1 128 ? -24.492 -1.525 8.407 1.00 22.75 128 GLY B O 1
ATOM 2821 N N . ALA B 1 129 ? -23.378 -3.280 9.280 1.00 17.92 129 ALA B N 1
ATOM 2822 C CA . ALA B 1 129 ? -24.001 -3.178 10.591 1.00 15.50 129 ALA B CA 1
ATOM 2823 C C . ALA B 1 129 ? -23.501 -1.934 11.315 1.00 18.55 129 ALA B C 1
ATOM 2824 O O . ALA B 1 129 ? -22.510 -1.308 10.926 1.00 19.48 129 ALA B O 1
ATOM 2826 N N . SER B 1 130 ? -24.186 -1.589 12.404 1.00 19.61 130 SER B N 1
ATOM 2827 C CA . SER B 1 130 ? -23.785 -0.421 13.173 1.00 22.00 130 SER B CA 1
ATOM 2828 C C . SER B 1 130 ? -22.385 -0.606 13.749 1.00 17.77 130 SER B C 1
ATOM 2829 O O . SER B 1 130 ? -21.975 -1.708 14.131 1.00 19.01 130 SER B O 1
ATOM 2832 N N . VAL B 1 131 ? -21.653 0.503 13.821 1.00 16.86 131 VAL B N 1
ATOM 2833 C CA . VAL B 1 131 ? -20.355 0.474 14.463 1.00 16.33 131 VAL B CA 1
ATOM 2834 C C . VAL B 1 131 ? -20.501 0.234 15.964 1.00 19.06 131 VAL B C 1
ATOM 2835 O O . VAL B 1 131 ? -19.532 -0.180 16.614 1.00 15.63 131 VAL B O 1
ATOM 2839 N N . ASP B 1 132 ? -21.713 0.421 16.514 1.00 17.28 132 ASP B N 1
ATOM 2840 C CA . ASP B 1 132 ? -21.956 0.266 17.953 1.00 19.82 132 ASP B CA 1
ATOM 2841 C C . ASP B 1 132 ? -21.441 -1.061 18.491 1.00 17.16 132 ASP B C 1
ATOM 2842 O O . ASP B 1 132 ? -20.798 -1.106 19.548 1.00 16.90 132 ASP B O 1
ATOM 2847 N N . ASP B 1 133 ? -21.762 -2.170 17.806 1.00 15.69 133 ASP B N 1
ATOM 2848 C CA . ASP B 1 133 ? -21.348 -3.478 18.302 1.00 17.96 133 ASP B CA 1
ATOM 2849 C C . ASP B 1 133 ? -19.841 -3.658 18.213 1.00 13.79 133 ASP B C 1
ATOM 2850 O O . ASP B 1 133 ? -19.263 -4.407 18.996 1.00 15.07 133 ASP B O 1
ATOM 2855 N N . LEU B 1 134 ? -19.205 -3.024 17.231 1.00 15.55 134 LEU B N 1
ATOM 2856 C CA . LEU B 1 134 ? -17.753 -3.106 17.144 1.00 12.31 134 LEU B CA 1
ATOM 2857 C C . LEU B 1 134 ? -17.102 -2.402 18.332 1.00 12.83 134 LEU B C 1
ATOM 2858 O O . LEU B 1 134 ? -16.191 -2.943 18.965 1.00 11.60 134 LEU B O 1
ATOM 2863 N N . TYR B 1 135 ? -17.582 -1.199 18.678 1.00 12.20 135 TYR B N 1
ATOM 2864 C CA . TYR B 1 135 ? -17.068 -0.535 19.876 1.00 13.20 135 TYR B CA 1
ATOM 2865 C C . TYR B 1 135 ? -17.370 -1.341 21.139 1.00 13.67 135 TYR B C 1
ATOM 2866 O O . TYR B 1 135 ? -16.516 -1.474 22.027 1.00 11.89 135 TYR B O 1
ATOM 2875 N N . THR B 1 136 ? -18.579 -1.891 21.249 1.00 13.84 136 THR B N 1
ATOM 2876 C CA . THR B 1 136 ? -18.897 -2.695 22.425 1.00 14.13 136 THR B CA 1
ATOM 2877 C C . THR B 1 136 ? -17.955 -3.887 22.557 1.00 13.24 136 THR B C 1
ATOM 2878 O O . THR B 1 136 ? -17.442 -4.177 23.644 1.00 12.26 136 THR B O 1
ATOM 2882 N N . ALA B 1 137 ? -17.688 -4.571 21.452 1.00 12.29 137 ALA B N 1
ATOM 2883 C CA . ALA B 1 137 ? -16.810 -5.734 21.521 1.00 13.26 137 ALA B CA 1
ATOM 2884 C C . ALA B 1 137 ? -15.374 -5.318 21.823 1.00 12.67 137 ALA B C 1
ATOM 2885 O O . ALA B 1 137 ? -14.671 -5.987 22.593 1.00 13.12 137 ALA B O 1
ATOM 2887 N N . ALA B 1 138 ? -14.923 -4.219 21.217 1.00 13.07 138 ALA B N 1
ATOM 2888 C CA . ALA B 1 138 ? -13.580 -3.720 21.478 1.00 10.18 138 ALA B CA 1
ATOM 2889 C C . ALA B 1 138 ? -13.425 -3.302 22.938 1.00 13.94 138 ALA B C 1
ATOM 2890 O O . ALA B 1 138 ? -12.364 -3.499 23.541 1.00 13.78 138 ALA B O 1
ATOM 2892 N N . GLU B 1 139 ? -14.466 -2.686 23.517 1.00 12.66 139 GLU B N 1
ATOM 2893 C CA . GLU B 1 139 ? -14.398 -2.271 24.916 1.00 12.76 139 GLU B CA 1
ATOM 2894 C C . GLU B 1 139 ? -14.296 -3.481 25.839 1.00 12.98 139 GLU B C 1
ATOM 2895 O O . GLU B 1 139 ? -13.543 -3.460 26.820 1.00 14.70 139 GLU B O 1
ATOM 2901 N N . TYR B 1 140 ? -15.010 -4.567 25.513 1.00 12.27 140 TYR B N 1
ATOM 2902 C CA . TYR B 1 140 ? -14.897 -5.785 26.309 1.00 12.65 140 TYR B CA 1
ATOM 2903 C C . TYR B 1 140 ? -13.481 -6.357 26.253 1.00 12.34 140 TYR B C 1
ATOM 2904 O O . TYR B 1 140 ? -12.889 -6.680 27.288 1.00 12.56 140 TYR B O 1
ATOM 2913 N N . VAL B 1 141 ? -12.929 -6.515 25.047 1.00 12.14 141 VAL B N 1
ATOM 2914 C CA . VAL B 1 141 ? -11.573 -7.048 24.928 1.00 10.36 141 VAL B CA 1
ATOM 2915 C C . VAL B 1 141 ? -10.586 -6.149 25.673 1.00 11.19 141 VAL B C 1
ATOM 2916 O O . VAL B 1 141 ? -9.745 -6.626 26.452 1.00 11.50 141 VAL B O 1
ATOM 2920 N N . GLN B 1 142 ? -10.702 -4.828 25.478 1.00 12.51 142 GLN B N 1
ATOM 2921 C CA . GLN B 1 142 ? -9.810 -3.896 26.168 1.00 14.02 142 GLN B CA 1
ATOM 2922 C C . GLN B 1 142 ? -9.898 -4.069 27.683 1.00 10.70 142 GLN B C 1
ATOM 2923 O O . GLN B 1 142 ? -8.881 -3.988 28.387 1.00 13.24 142 GLN B O 1
ATOM 2929 N N . SER B 1 143 ? -11.098 -4.351 28.195 1.00 11.85 143 SER B N 1
ATOM 2930 C CA . SER B 1 143 ? -11.291 -4.480 29.638 1.00 12.35 143 SER B CA 1
ATOM 2931 C C . SER B 1 143 ? -10.543 -5.680 30.219 1.00 15.29 143 SER B C 1
ATOM 2932 O O . SER B 1 143 ? -10.314 -5.731 31.438 1.00 14.81 143 SER B O 1
ATOM 2935 N N . LEU B 1 144 ? -10.150 -6.644 29.377 1.00 11.88 144 LEU B N 1
ATOM 2936 C CA . LEU B 1 144 ? -9.404 -7.811 29.827 1.00 13.03 144 LEU B CA 1
ATOM 2937 C C . LEU B 1 144 ? -7.900 -7.569 29.888 1.00 11.87 144 LEU B C 1
ATOM 2938 O O . LEU B 1 144 ? -7.179 -8.389 30.458 1.00 12.33 144 LEU B O 1
ATOM 2943 N N . LEU B 1 145 ? -7.410 -6.461 29.331 1.00 12.54 145 LEU B N 1
ATOM 2944 C CA . LEU B 1 145 ? -5.977 -6.227 29.273 1.00 12.43 145 LEU B CA 1
ATOM 2945 C C . LEU B 1 145 ? -5.433 -5.815 30.642 1.00 13.72 145 LEU B C 1
ATOM 2946 O O . LEU B 1 145 ? -6.090 -5.068 31.377 1.00 14.06 145 LEU B O 1
ATOM 2951 N N . PRO B 1 146 ? -4.240 -6.279 31.007 1.00 14.31 146 PRO B N 1
ATOM 2952 C CA . PRO B 1 146 ? -3.556 -5.713 32.172 1.00 13.74 146 PRO B CA 1
ATOM 2953 C C . PRO B 1 146 ? -3.093 -4.298 31.877 1.00 14.86 146 PRO B C 1
ATOM 2954 O O . PRO B 1 146 ? -3.108 -3.816 30.742 1.00 14.27 146 PRO B O 1
ATOM 2958 N N . ALA B 1 147 ? -2.685 -3.612 32.942 1.00 14.28 147 ALA B N 1
ATOM 2959 C CA . ALA B 1 147 ? -2.293 -2.215 32.798 1.00 16.95 147 ALA B CA 1
ATOM 2960 C C . ALA B 1 147 ? -1.180 -2.046 31.770 1.00 16.13 147 ALA B C 1
ATOM 2961 O O . ALA B 1 147 ? -1.175 -1.072 31.006 1.00 17.70 147 ALA B O 1
ATOM 2963 N N . GLU B 1 148 ? -0.236 -2.989 31.723 1.00 15.03 148 GLU B N 1
ATOM 2964 C CA . GLU B 1 148 ? 0.859 -2.936 30.766 1.00 15.00 148 GLU B CA 1
ATOM 2965 C C . GLU B 1 148 ? 1.059 -4.312 30.153 1.00 12.90 148 GLU B C 1
ATOM 2966 O O . GLU B 1 148 ? 0.740 -5.327 30.767 1.00 17.60 148 GLU B O 1
ATOM 2972 N N . GLY B 1 149 ? 1.614 -4.327 28.948 1.00 14.70 149 GLY B N 1
ATOM 2973 C CA . GLY B 1 149 ? 2.021 -5.577 28.328 1.00 15.35 149 GLY B CA 1
ATOM 2974 C C . GLY B 1 149 ? 0.970 -6.214 27.438 1.00 14.46 149 GLY B C 1
ATOM 2975 O O . GLY B 1 149 ? -0.002 -5.590 26.999 1.00 14.82 149 GLY B O 1
ATOM 2976 N N . PHE B 1 150 ? 1.181 -7.506 27.175 1.00 12.39 150 PHE B N 1
ATOM 2977 C CA . PHE B 1 150 ? 0.286 -8.254 26.307 1.00 11.33 150 PHE B CA 1
ATOM 2978 C C . PHE B 1 150 ? -0.891 -8.821 27.109 1.00 13.32 150 PHE B C 1
ATOM 2979 O O . PHE B 1 150 ? -1.059 -8.530 28.297 1.00 15.78 150 PHE B O 1
ATOM 2987 N N . ALA B 1 151 ? -1.728 -9.646 26.459 1.00 12.71 151 ALA B N 1
ATOM 2988 C CA . ALA B 1 151 ? -3.057 -9.934 27.001 1.00 12.55 151 ALA B CA 1
ATOM 2989 C C . ALA B 1 151 ? -2.987 -10.617 28.364 1.00 14.84 151 ALA B C 1
ATOM 2990 O O . ALA B 1 151 ? -3.803 -10.340 29.244 1.00 15.01 151 ALA B O 1
ATOM 2992 N N . VAL B 1 152 ? -2.036 -11.519 28.563 1.00 12.47 152 VAL B N 1
ATOM 2993 C CA . VAL B 1 152 ? -1.912 -12.107 29.895 1.00 16.34 152 VAL B CA 1
ATOM 2994 C C . VAL B 1 152 ? -0.504 -11.845 30.413 1.00 21.47 152 VAL B C 1
ATOM 2995 O O . VAL B 1 152 ? 0.028 -12.606 31.223 1.00 28.98 152 VAL B O 1
ATOM 2999 N N . GLY B 1 153 ? 0.084 -10.734 29.983 1.00 23.38 153 GLY B N 1
ATOM 3000 C CA . GLY B 1 153 ? 1.435 -10.409 30.382 1.00 26.01 153 GLY B CA 1
ATOM 3001 C C . GLY B 1 153 ? 2.405 -10.683 29.257 1.00 16.73 153 GLY B C 1
ATOM 3002 O O . GLY B 1 153 ? 2.607 -9.809 28.411 1.00 25.77 153 GLY B O 1
ATOM 3003 N N . LYS B 1 154 ? 3.026 -11.865 29.255 1.00 21.78 154 LYS B N 1
ATOM 3004 C CA . LYS B 1 154 ? 3.977 -12.230 28.210 1.00 16.80 154 LYS B CA 1
ATOM 3005 C C . LYS B 1 154 ? 3.238 -12.662 26.950 1.00 14.73 154 LYS B C 1
ATOM 3006 O O . LYS B 1 154 ? 2.174 -13.282 27.033 1.00 19.32 154 LYS B O 1
ATOM 3012 N N . PHE B 1 155 ? 3.807 -12.314 25.785 1.00 14.52 155 PHE B N 1
ATOM 3013 C CA . PHE B 1 155 ? 3.189 -12.607 24.490 1.00 12.46 155 PHE B CA 1
ATOM 3014 C C . PHE B 1 155 ? 2.782 -14.074 24.416 1.00 15.89 155 PHE B C 1
ATOM 3015 O O . PHE B 1 155 ? 3.574 -14.960 24.763 1.00 19.65 155 PHE B O 1
ATOM 3023 N N . SER B 1 156 ? 1.541 -14.335 23.980 1.00 9.95 156 SER B N 1
ATOM 3024 C CA . SER B 1 156 ? 0.956 -15.667 24.106 1.00 11.79 156 SER B CA 1
ATOM 3025 C C . SER B 1 156 ? -0.032 -15.918 22.977 1.00 12.70 156 SER B C 1
ATOM 3026 O O . SER B 1 156 ? -0.300 -15.047 22.138 1.00 10.99 156 SER B O 1
ATOM 3029 N N . ALA B 1 157 ? -0.624 -17.119 23.004 1.00 10.35 157 ALA B N 1
ATOM 3030 C CA . ALA B 1 157 ? -1.665 -17.473 22.047 1.00 10.62 157 ALA B CA 1
ATOM 3031 C C . ALA B 1 157 ? -2.808 -16.449 22.017 1.00 9.86 157 ALA B C 1
ATOM 3032 O O . ALA B 1 157 ? -3.454 -16.280 20.977 1.00 10.49 157 ALA B O 1
ATOM 3034 N N . ALA B 1 158 ? -3.078 -15.770 23.136 1.00 9.39 158 ALA B N 1
ATOM 3035 C CA . ALA B 1 158 ? -4.123 -14.747 23.148 1.00 10.21 158 ALA B CA 1
ATOM 3036 C C . ALA B 1 158 ? -3.809 -13.608 22.179 1.00 10.25 158 ALA B C 1
ATOM 3037 O O . ALA B 1 158 ? -4.685 -13.147 21.424 1.00 11.80 158 ALA B O 1
ATOM 3039 N N . ASP B 1 159 ? -2.564 -13.150 22.177 1.00 10.01 159 ASP B N 1
ATOM 3040 C CA . ASP B 1 159 ? -2.156 -12.097 21.253 1.00 8.94 159 ASP B CA 1
ATOM 3041 C C . ASP B 1 159 ? -2.115 -12.605 19.815 1.00 10.16 159 ASP B C 1
ATOM 3042 O O . ASP B 1 159 ? -2.464 -11.879 18.876 1.00 9.77 159 ASP B O 1
ATOM 3047 N N . ILE B 1 160 ? -1.659 -13.845 19.633 1.00 10.17 160 ILE B N 1
ATOM 3048 C CA . ILE B 1 160 ? -1.630 -14.474 18.314 1.00 10.76 160 ILE B CA 1
ATOM 3049 C C . ILE B 1 160 ? -3.032 -14.523 17.716 1.00 9.71 160 ILE B C 1
ATOM 3050 O O . ILE B 1 160 ? -3.238 -14.276 16.514 1.00 8.62 160 ILE B O 1
ATOM 3055 N N . ALA B 1 161 ? -4.022 -14.847 18.547 1.00 10.03 161 ALA B N 1
ATOM 3056 C CA . ALA B 1 161 ? -5.389 -14.974 18.045 1.00 8.02 161 ALA B CA 1
ATOM 3057 C C . ALA B 1 161 ? -5.910 -13.655 17.487 1.00 8.33 161 ALA B C 1
ATOM 3058 O O . ALA B 1 161 ? -6.617 -13.646 16.473 1.00 9.65 161 ALA B O 1
ATOM 3060 N N . ILE B 1 162 ? -5.598 -12.541 18.153 1.00 10.18 162 ILE B N 1
ATOM 3061 C CA . ILE B 1 162 ? -6.215 -11.259 17.800 1.00 10.30 162 ILE B CA 1
ATOM 3062 C C . ILE B 1 162 ? -5.397 -10.436 16.795 1.00 7.94 162 ILE B C 1
ATOM 3063 O O . ILE B 1 162 ? -5.987 -9.734 15.962 1.00 10.04 162 ILE B O 1
ATOM 3068 N N . ALA B 1 163 ? -4.061 -10.516 16.822 1.00 9.17 163 ALA B N 1
ATOM 3069 C CA . ALA B 1 163 ? -3.249 -9.573 16.042 1.00 8.54 163 ALA B CA 1
ATOM 3070 C C . ALA B 1 163 ? -3.559 -9.582 14.545 1.00 9.61 163 ALA B C 1
ATOM 3071 O O . ALA B 1 163 ? -3.656 -8.490 13.956 1.00 10.01 163 ALA B O 1
ATOM 3073 N N . PRO B 1 164 ? -3.709 -10.734 13.871 1.00 9.66 164 PRO B N 1
ATOM 3074 C CA . PRO B 1 164 ? -4.014 -10.701 12.427 1.00 10.48 164 PRO B CA 1
ATOM 3075 C C . PRO B 1 164 ? -5.317 -9.978 12.101 1.00 9.05 164 PRO B C 1
ATOM 3076 O O . PRO B 1 164 ? -5.450 -9.394 11.007 1.00 9.98 164 PRO B O 1
ATOM 3080 N N . PHE B 1 165 ? -6.275 -9.984 13.031 1.00 9.45 165 PHE B N 1
ATOM 3081 C CA . PHE B 1 165 ? -7.574 -9.371 12.795 1.00 9.99 165 PHE B CA 1
ATOM 3082 C C . PHE B 1 165 ? -7.546 -7.878 13.082 1.00 10.21 165 PHE B C 1
ATOM 3083 O O . PHE B 1 165 ? -8.181 -7.098 12.353 1.00 10.16 165 PHE B O 1
ATOM 3091 N N . LEU B 1 166 ? -6.824 -7.448 14.122 1.00 10.40 166 LEU B N 1
ATOM 3092 C CA . LEU B 1 166 ? -6.641 -6.006 14.312 1.00 8.71 166 LEU B CA 1
ATOM 3093 C C . LEU B 1 166 ? -5.858 -5.403 13.154 1.00 12.27 166 LEU B C 1
ATOM 3094 O O . LEU B 1 166 ? -6.135 -4.276 12.728 1.00 10.84 166 LEU B O 1
ATOM 3099 N N . ALA B 1 167 ? -4.877 -6.140 12.628 1.00 10.88 167 ALA B N 1
ATOM 3100 C CA . ALA B 1 167 ? -4.091 -5.627 11.508 1.00 10.85 167 ALA B CA 1
ATOM 3101 C C . ALA B 1 167 ? -4.941 -5.464 10.262 1.00 9.87 167 ALA B C 1
ATOM 3102 O O . ALA B 1 167 ? -4.814 -4.466 9.544 1.00 11.16 167 ALA B O 1
ATOM 3104 N N . ARG B 1 168 ? -5.830 -6.420 9.988 1.00 9.05 168 ARG B N 1
ATOM 3105 C CA . ARG B 1 168 ? -6.651 -6.295 8.793 1.00 11.00 168 ARG B CA 1
ATOM 3106 C C . ARG B 1 168 ? -7.836 -5.351 8.990 1.00 11.79 168 ARG B C 1
ATOM 3107 O O . ARG B 1 168 ? -8.288 -4.739 8.011 1.00 11.71 168 ARG B O 1
ATOM 3115 N N . ALA B 1 169 ? -8.348 -5.214 10.221 1.00 11.03 169 ALA B N 1
ATOM 3116 C CA . ALA B 1 169 ? -9.319 -4.158 10.488 1.00 10.06 169 ALA B CA 1
ATOM 3117 C C . ALA B 1 169 ? -8.694 -2.793 10.244 1.00 10.32 169 ALA B C 1
ATOM 3118 O O . ALA B 1 169 ? -9.302 -1.945 9.591 1.00 10.87 169 ALA B O 1
ATOM 3120 N N . ARG B 1 170 ? -7.444 -2.590 10.695 1.00 10.13 170 ARG B N 1
ATOM 3121 C CA . ARG B 1 170 ? -6.781 -1.308 10.435 1.00 11.75 170 ARG B CA 1
ATOM 3122 C C . ARG B 1 170 ? -6.623 -1.052 8.931 1.00 11.63 170 ARG B C 1
ATOM 3123 O O . ARG B 1 170 ? -6.987 0.020 8.429 1.00 11.38 170 ARG B O 1
ATOM 3131 N N . VAL B 1 171 ? -6.077 -2.023 8.192 1.00 10.67 171 VAL B N 1
ATOM 3132 C CA . VAL B 1 171 ? -5.876 -1.840 6.756 1.00 10.23 171 VAL B CA 1
ATOM 3133 C C . VAL B 1 171 ? -7.188 -1.468 6.087 1.00 12.63 171 VAL B C 1
ATOM 3134 O O . VAL B 1 171 ? -7.252 -0.532 5.287 1.00 10.95 171 VAL B O 1
ATOM 3138 N N . SER B 1 172 ? -8.257 -2.198 6.426 1.00 11.21 172 SER B N 1
ATOM 3139 C CA . SER B 1 172 ? -9.571 -1.926 5.848 1.00 11.90 172 SER B CA 1
ATOM 3140 C C . SER B 1 172 ? -10.035 -0.518 6.170 1.00 10.77 172 SER B C 1
ATOM 3141 O O . SER B 1 172 ? -10.397 0.255 5.271 1.00 11.94 172 SER B O 1
ATOM 3144 N N . LEU B 1 173 ? -10.015 -0.167 7.452 1.00 9.93 173 LEU B N 1
ATOM 3145 C CA . LEU B 1 173 ? -10.519 1.128 7.896 1.00 10.69 173 LEU B CA 1
ATOM 3146 C C . LEU B 1 173 ? -9.721 2.285 7.307 1.00 13.30 173 LEU B C 1
ATOM 3147 O O . LEU B 1 173 ? -10.300 3.227 6.750 1.00 11.22 173 LEU B O 1
ATOM 3152 N N . VAL B 1 174 ? -8.388 2.257 7.432 1.00 12.34 174 VAL B N 1
ATOM 3153 C CA . VAL B 1 174 ? -7.637 3.443 7.022 1.00 15.09 174 VAL B CA 1
ATOM 3154 C C . VAL B 1 174 ? -7.652 3.624 5.513 1.00 13.88 174 VAL B C 1
ATOM 3155 O O . VAL B 1 174 ? -7.438 4.744 5.035 1.00 15.97 174 VAL B O 1
ATOM 3159 N N . ASN B 1 175 ? -7.932 2.567 4.743 1.00 12.93 175 ASN B N 1
ATOM 3160 C CA . ASN B 1 175 ? -8.068 2.678 3.299 1.00 11.04 175 ASN B CA 1
ATOM 3161 C C . ASN B 1 175 ? -9.517 2.755 2.849 1.00 12.25 175 ASN B C 1
ATOM 3162 O O . ASN B 1 175 ? -9.774 2.724 1.643 1.00 13.60 175 ASN B O 1
ATOM 3167 N N . GLU B 1 176 ? -10.458 2.885 3.788 1.00 12.20 176 GLU B N 1
ATOM 3168 C CA . GLU B 1 176 ? -11.884 3.046 3.499 1.00 8.23 176 GLU B CA 1
ATOM 3169 C C . GLU B 1 176 ? -12.463 1.873 2.709 1.00 12.60 176 GLU B C 1
ATOM 3170 O O . GLU B 1 176 ? -13.412 2.035 1.949 1.00 16.39 176 GLU B O 1
ATOM 3176 N N . ILE B 1 177 ? -11.926 0.668 2.906 1.00 11.93 177 ILE B N 1
ATOM 3177 C CA . ILE B 1 177 ? -12.503 -0.540 2.325 1.00 13.17 177 ILE B CA 1
ATOM 3178 C C . ILE B 1 177 ? -13.605 -1.073 3.241 1.00 10.44 177 ILE B C 1
ATOM 3179 O O . ILE B 1 177 ? -13.393 -1.254 4.449 1.00 12.58 177 ILE B O 1
ATOM 3184 N N . GLY B 1 178 ? -14.788 -1.319 2.685 1.00 12.92 178 GLY B N 1
ATOM 3185 C CA . GLY B 1 178 ? -15.891 -1.826 3.485 1.00 11.13 178 GLY B CA 1
ATOM 3186 C C . GLY B 1 178 ? -17.236 -1.349 2.968 1.00 12.25 178 GLY B C 1
ATOM 3187 O O . GLY B 1 178 ? -17.329 -0.590 2.006 1.00 13.90 178 GLY B O 1
ATOM 3188 N N . LYS B 1 179 ? -18.292 -1.826 3.641 1.00 15.54 179 LYS B N 1
ATOM 3189 C CA . LYS B 1 179 ? -19.663 -1.438 3.297 1.00 13.39 179 LYS B CA 1
ATOM 3190 C C . LYS B 1 179 ? -20.165 -0.242 4.091 1.00 17.64 179 LYS B C 1
ATOM 3191 O O . LYS B 1 179 ? -21.167 0.377 3.697 1.00 16.56 179 LYS B O 1
ATOM 3197 N N . TYR B 1 180 ? -19.494 0.099 5.190 1.00 16.00 180 TYR B N 1
ATOM 3198 C CA . TYR B 1 180 ? -19.799 1.314 5.933 1.00 16.20 180 TYR B CA 1
ATOM 3199 C C . TYR B 1 180 ? -19.587 2.542 5.041 1.00 15.74 180 TYR B C 1
ATOM 3200 O O . TYR B 1 180 ? -18.942 2.455 4.000 1.00 16.09 180 TYR B O 1
ATOM 3209 N N . PRO B 1 181 ? -20.139 3.701 5.412 1.00 15.51 181 PRO B N 1
ATOM 3210 C CA . PRO B 1 181 ? -20.007 4.886 4.553 1.00 18.52 181 PRO B CA 1
ATOM 3211 C C . PRO B 1 181 ? -18.556 5.278 4.317 1.00 16.36 181 PRO B C 1
ATOM 3212 O O . PRO B 1 181 ? -17.758 5.354 5.254 1.00 17.14 181 PRO B O 1
ATOM 3216 N N . GLU B 1 182 ? -18.225 5.527 3.047 1.00 16.48 182 GLU B N 1
ATOM 3217 C CA . GLU B 1 182 ? -16.877 5.929 2.670 1.00 17.21 182 GLU B CA 1
ATOM 3218 C C . GLU B 1 182 ? -16.471 7.187 3.433 1.00 19.22 182 GLU B C 1
ATOM 3219 O O . GLU B 1 182 ? -17.250 8.138 3.564 1.00 20.78 182 GLU B O 1
ATOM 3225 N N . GLY B 1 183 ? -15.247 7.179 3.956 1.00 15.52 183 GLY B N 1
ATOM 3226 C CA . GLY B 1 183 ? -14.747 8.251 4.777 1.00 14.95 183 GLY B CA 1
ATOM 3227 C C . GLY B 1 183 ? -14.916 8.041 6.266 1.00 16.51 183 GLY B C 1
ATOM 3228 O O . GLY B 1 183 ? -14.335 8.800 7.051 1.00 18.79 183 GLY B O 1
ATOM 3229 N N . ASP B 1 184 ? -15.714 7.051 6.686 1.00 15.97 184 ASP B N 1
ATOM 3230 C CA . ASP B 1 184 ? -15.851 6.738 8.106 1.00 14.66 184 ASP B CA 1
ATOM 3231 C C . ASP B 1 184 ? -14.675 5.925 8.639 1.00 16.53 184 ASP B C 1
ATOM 3232 O O . ASP B 1 184 ? -14.432 5.938 9.851 1.00 14.63 184 ASP B O 1
ATOM 3237 N N . GLY B 1 185 ? -13.965 5.213 7.763 1.00 14.49 185 GLY B N 1
ATOM 3238 C CA . GLY B 1 185 ? -13.036 4.187 8.229 1.00 14.82 185 GLY B CA 1
ATOM 3239 C C . GLY B 1 185 ? -11.866 4.755 9.011 1.00 13.75 185 GLY B C 1
ATOM 3240 O O . GLY B 1 185 ? -11.517 4.254 10.082 1.00 13.50 185 GLY B O 1
ATOM 3241 N N . LYS B 1 186 ? -11.219 5.787 8.474 1.00 14.07 186 LYS B N 1
ATOM 3242 C CA . LYS B 1 186 ? -10.064 6.348 9.170 1.00 12.57 186 LYS B CA 1
ATOM 3243 C C . LYS B 1 186 ? -10.460 6.869 10.543 1.00 17.38 186 LYS B C 1
ATOM 3244 O O . LYS B 1 186 ? -9.707 6.737 11.519 1.00 16.11 186 LYS B O 1
ATOM 3250 N N . LYS B 1 187 ? -11.651 7.456 10.640 1.00 14.35 187 LYS B N 1
ATOM 3251 C CA . LYS B 1 187 ? -12.138 7.941 11.918 1.00 14.10 187 LYS B CA 1
ATOM 3252 C C . LYS B 1 187 ? -12.423 6.807 12.894 1.00 13.94 187 LYS B C 1
ATOM 3253 O O . LYS B 1 187 ? -12.219 6.974 14.101 1.00 14.31 187 LYS B O 1
ATOM 3259 N N . VAL B 1 188 ? -12.906 5.659 12.399 1.00 13.22 188 VAL B N 1
ATOM 3260 C CA . VAL B 1 188 ? -13.198 4.542 13.287 1.00 12.04 188 VAL B CA 1
ATOM 3261 C C . VAL B 1 188 ? -11.905 3.933 13.828 1.00 10.33 188 VAL B C 1
ATOM 3262 O O . VAL B 1 188 ? -11.817 3.586 15.016 1.00 11.39 188 VAL B O 1
ATOM 3266 N N . TRP B 1 189 ? -10.888 3.773 12.971 1.00 11.51 189 TRP B N 1
ATOM 3267 C CA . TRP B 1 189 ? -9.622 3.240 13.479 1.00 10.17 189 TRP B CA 1
ATOM 3268 C C . TRP B 1 189 ? -9.006 4.199 14.495 1.00 11.59 189 TRP B C 1
ATOM 3269 O O . TRP B 1 189 ? -8.506 3.773 15.543 1.00 12.55 189 TRP B O 1
ATOM 3280 N N . ALA B 1 190 ? -9.073 5.506 14.228 1.00 12.10 190 ALA B N 1
ATOM 3281 C CA . ALA B 1 190 ? -8.591 6.459 15.222 1.00 10.72 190 ALA B CA 1
ATOM 3282 C C . ALA B 1 190 ? -9.363 6.320 16.524 1.00 12.71 190 ALA B C 1
ATOM 3283 O O . ALA B 1 190 ? -8.784 6.347 17.618 1.00 12.25 190 ALA B O 1
ATOM 3285 N N . ALA B 1 191 ? -10.682 6.183 16.426 1.00 12.90 191 ALA B N 1
ATOM 3286 C CA . ALA B 1 191 ? -11.504 6.040 17.619 1.00 13.40 191 ALA B CA 1
ATOM 3287 C C . ALA B 1 191 ? -11.166 4.769 18.39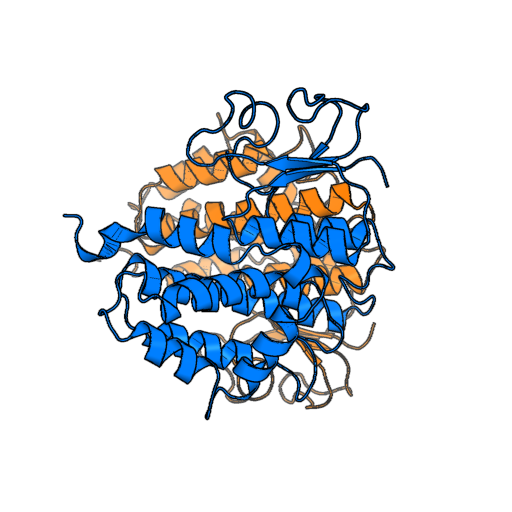8 1.00 13.51 191 ALA B C 1
ATOM 3288 O O . ALA B 1 191 ? -11.173 4.785 19.634 1.00 13.38 191 ALA B O 1
ATOM 3290 N N . LEU B 1 192 ? -10.865 3.660 17.699 1.00 12.52 192 LEU B N 1
ATOM 3291 C CA . LEU B 1 192 ? -10.553 2.386 18.346 1.00 11.66 192 LEU B CA 1
ATOM 3292 C C . LEU B 1 192 ? -9.185 2.375 19.004 1.00 10.01 192 LEU B C 1
ATOM 3293 O O . LEU B 1 192 ? -8.856 1.392 19.682 1.00 10.99 192 LEU B O 1
ATOM 3298 N N . THR B 1 193 ? -8.401 3.436 18.838 1.00 11.05 193 THR B N 1
ATOM 3299 C CA . THR B 1 193 ? -7.022 3.447 19.319 1.00 10.38 193 THR B CA 1
ATOM 3300 C C . THR B 1 193 ? -6.695 4.714 20.105 1.00 13.60 193 THR B C 1
ATOM 3301 O O . THR B 1 193 ? -5.518 5.002 20.313 1.00 13.46 193 THR B O 1
ATOM 3305 N N . SER B 1 194 ? -7.704 5.476 20.541 1.00 11.79 194 SER B N 1
ATOM 3306 C CA . SER B 1 194 ? -7.461 6.694 21.309 1.00 12.69 194 SER B CA 1
ATOM 3307 C C . SER B 1 194 ? -8.636 6.963 22.237 1.00 14.36 194 SER B C 1
ATOM 3308 O O . SER B 1 194 ? -9.679 6.305 22.169 1.00 12.26 194 SER B O 1
ATOM 3311 N N . GLY B 1 195 ? -8.469 7.972 23.091 1.00 11.90 195 GLY B N 1
ATOM 3312 C CA . GLY B 1 195 ? -9.549 8.339 23.985 1.00 13.00 195 GLY B CA 1
ATOM 3313 C C . GLY B 1 195 ? -9.906 7.190 24.897 1.00 14.51 195 GLY B C 1
ATOM 3314 O O . GLY B 1 195 ? -9.050 6.626 25.586 1.00 14.28 195 GLY B O 1
ATOM 3315 N N . LYS B 1 196 ? -11.193 6.838 24.922 1.00 14.50 196 LYS B N 1
ATOM 3316 C CA . LYS B 1 196 ? -11.607 5.714 25.750 1.00 14.64 196 LYS B CA 1
ATOM 3317 C C . LYS B 1 196 ? -10.933 4.413 25.325 1.00 14.84 196 LYS B C 1
ATOM 3318 O O . LYS B 1 196 ? -10.868 3.474 26.126 1.00 13.02 196 LYS B O 1
ATOM 3324 N N . PHE B 1 197 ? -10.395 4.357 24.106 1.00 14.08 197 PHE B N 1
ATOM 3325 C CA . PHE B 1 197 ? -9.704 3.169 23.616 1.00 13.41 197 PHE B CA 1
ATOM 3326 C C . PHE B 1 197 ? -8.186 3.363 23.584 1.00 12.67 197 PHE B C 1
ATOM 3327 O O . PHE B 1 197 ? -7.486 2.695 22.813 1.00 10.85 197 PHE B O 1
ATOM 3335 N N . ALA B 1 198 ? -7.659 4.279 24.403 1.00 12.58 198 ALA B N 1
ATOM 3336 C CA . ALA B 1 198 ? -6.213 4.473 24.438 1.00 12.00 198 ALA B CA 1
ATOM 3337 C C . ALA B 1 198 ? -5.471 3.183 24.798 1.00 12.20 198 ALA B C 1
ATOM 3338 O O . ALA B 1 198 ? -4.418 2.891 24.216 1.00 11.65 198 ALA B O 1
ATOM 3340 N N . ARG B 1 199 ? -5.986 2.412 25.765 1.00 12.11 199 ARG B N 1
ATOM 3341 C CA . ARG B 1 199 ? -5.310 1.168 26.139 1.00 11.01 199 ARG B CA 1
ATOM 3342 C C . ARG B 1 199 ? -5.233 0.209 24.948 1.00 11.86 199 ARG B C 1
ATOM 3343 O O . ARG B 1 199 ? -4.182 -0.389 24.685 1.00 10.62 199 ARG B O 1
ATOM 3351 N N . LEU B 1 200 ? -6.333 0.070 24.207 1.00 10.92 200 LEU B N 1
ATOM 3352 C CA . LEU B 1 200 ? -6.346 -0.787 23.021 1.00 11.79 200 LEU B CA 1
ATOM 3353 C C . LEU B 1 200 ? -5.403 -0.261 21.944 1.00 13.26 200 LEU B C 1
ATOM 3354 O O . LEU B 1 200 ? -4.784 -1.044 21.213 1.00 10.22 200 LEU B O 1
ATOM 3359 N N . GLY B 1 201 ? -5.268 1.063 21.837 1.00 10.76 201 GLY B N 1
ATOM 3360 C CA . GLY B 1 201 ? -4.338 1.614 20.870 1.00 12.40 201 GLY B CA 1
ATOM 3361 C C . GLY B 1 201 ? -2.901 1.263 21.203 1.00 11.44 201 GLY B C 1
ATOM 3362 O O . GLY B 1 201 ? -2.098 0.977 20.307 1.00 11.05 201 GLY B O 1
ATOM 3363 N N . LYS B 1 202 ? -2.561 1.293 22.493 1.00 10.82 202 LYS B N 1
ATOM 3364 C CA . LYS B 1 202 ? -1.216 0.922 22.918 1.00 10.92 202 LYS B CA 1
ATOM 3365 C C . LYS B 1 202 ? -0.989 -0.569 22.714 1.00 11.48 202 LYS B C 1
ATOM 3366 O O . LYS B 1 202 ? 0.083 -0.983 22.259 1.00 10.38 202 LYS B O 1
ATOM 3372 N N . TYR B 1 203 ? -2.016 -1.375 22.993 1.00 10.18 203 TYR B N 1
ATOM 3373 C CA . TYR B 1 203 ? -1.947 -2.807 22.708 1.00 10.95 203 TYR B CA 1
ATOM 3374 C C . TYR B 1 203 ? -1.706 -3.073 21.223 1.00 12.53 203 TYR B C 1
ATOM 3375 O O . TYR B 1 203 ? -0.868 -3.918 20.861 1.00 9.53 203 TYR B O 1
ATOM 3384 N N . ALA B 1 204 ? -2.430 -2.367 20.338 1.00 9.01 204 ALA B N 1
ATOM 3385 C CA . ALA B 1 204 ? -2.246 -2.611 18.914 1.00 9.84 204 ALA B CA 1
ATOM 3386 C C . ALA B 1 204 ? -0.822 -2.274 18.494 1.00 11.84 204 ALA B C 1
ATOM 3387 O O . ALA B 1 204 ? -0.192 -3.025 17.748 1.00 11.39 204 ALA B O 1
ATOM 3389 N N . GLU B 1 205 ? -0.295 -1.149 18.993 1.00 9.80 205 GLU B N 1
ATOM 3390 C CA . GLU B 1 205 ? 1.076 -0.766 18.691 1.00 10.86 205 GLU B CA 1
ATOM 3391 C C . GLU B 1 205 ? 2.056 -1.854 19.114 1.00 11.44 205 GLU B C 1
ATOM 3392 O O . GLU B 1 205 ? 2.983 -2.191 18.364 1.00 12.57 205 GLU B O 1
ATOM 3398 N N . ASP B 1 206 ? 1.867 -2.402 20.320 1.00 11.00 206 ASP B N 1
ATOM 3399 C CA . ASP B 1 206 ? 2.767 -3.433 20.823 1.00 11.78 206 ASP B CA 1
ATOM 3400 C C . ASP B 1 206 ? 2.655 -4.698 19.985 1.00 11.29 206 ASP B C 1
ATOM 3401 O O . ASP B 1 206 ? 3.673 -5.342 19.679 1.00 12.01 206 ASP B O 1
ATOM 3406 N N . LEU B 1 207 ? 1.426 -5.055 19.586 1.00 11.30 207 LEU B N 1
ATOM 3407 C CA . LEU B 1 207 ? 1.225 -6.244 18.760 1.00 10.38 207 LEU B CA 1
ATOM 3408 C C . LEU B 1 207 ? 1.915 -6.100 17.409 1.00 10.94 207 LEU B C 1
ATOM 3409 O O . LEU B 1 207 ? 2.616 -7.009 16.953 1.00 12.09 207 LEU B O 1
ATOM 3414 N N . PHE B 1 208 ? 1.710 -4.965 16.737 1.00 10.32 208 PHE B N 1
ATOM 3415 C CA . PHE B 1 208 ? 2.234 -4.831 15.386 1.00 10.87 208 PHE B CA 1
ATOM 3416 C C . PHE B 1 208 ? 3.750 -4.707 15.378 1.00 11.30 208 PHE B C 1
ATOM 3417 O O . PHE B 1 208 ? 4.374 -4.941 14.336 1.00 12.96 208 PHE B O 1
ATOM 3425 N N . ALA B 1 209 ? 4.350 -4.353 16.516 1.00 9.97 209 ALA B N 1
ATOM 3426 C CA . ALA B 1 209 ? 5.804 -4.289 16.638 1.00 12.76 209 ALA B CA 1
ATOM 3427 C C . ALA B 1 209 ? 6.445 -5.618 17.010 1.00 14.31 209 ALA B C 1
ATOM 3428 O O . ALA B 1 209 ? 7.684 -5.715 17.001 1.00 16.46 209 ALA B O 1
ATOM 3430 N N . ARG B 1 210 ? 5.650 -6.639 17.317 1.00 12.59 210 ARG B N 1
ATOM 3431 C CA . ARG B 1 210 ? 6.202 -7.944 17.648 1.00 13.51 210 ARG B CA 1
ATOM 3432 C C . ARG B 1 210 ? 6.828 -8.544 16.399 1.00 12.40 210 ARG B C 1
ATOM 3433 O O . ARG B 1 210 ? 6.223 -8.526 15.327 1.00 11.55 210 ARG B O 1
ATOM 3441 N N . GLU B 1 211 ? 8.053 -9.070 16.529 1.00 11.91 211 GLU B N 1
ATOM 3442 C CA . GLU B 1 211 ? 8.781 -9.542 15.355 1.00 12.16 211 GLU B CA 1
ATOM 3443 C C . GLU B 1 211 ? 8.029 -10.650 14.626 1.00 12.71 211 GLU B C 1
ATOM 3444 O O . GLU B 1 211 ? 8.018 -10.691 13.388 1.00 13.31 211 GLU B O 1
ATOM 3450 N N . SER B 1 212 ? 7.414 -11.564 15.375 1.00 10.84 212 SER B N 1
ATOM 3451 C CA . SER B 1 212 ? 6.673 -12.658 14.753 1.00 10.92 212 SER B CA 1
ATOM 3452 C C . SER B 1 212 ? 5.461 -12.142 13.987 1.00 10.64 212 SER B C 1
ATOM 3453 O O . SER B 1 212 ? 5.018 -12.792 13.033 1.00 12.54 212 SER B O 1
ATOM 3456 N N . PHE B 1 213 ? 4.902 -11.000 14.399 1.00 10.90 213 PHE B N 1
ATOM 3457 C CA . PHE B 1 213 ? 3.826 -10.404 13.618 1.00 8.77 213 PHE B CA 1
ATOM 3458 C C . PHE B 1 213 ? 4.370 -9.699 12.382 1.00 12.96 213 PHE B C 1
ATOM 3459 O O . PHE B 1 213 ? 3.896 -9.939 11.265 1.00 11.87 213 PHE B O 1
ATOM 3467 N N . SER B 1 214 ? 5.354 -8.807 12.564 1.00 12.59 214 SER B N 1
ATOM 3468 C CA . SER B 1 214 ? 5.771 -7.985 11.437 1.00 11.64 214 SER B CA 1
ATOM 3469 C C . SER B 1 214 ? 6.393 -8.834 10.346 1.00 13.14 214 SER B C 1
ATOM 3470 O O . SER B 1 214 ? 6.215 -8.548 9.159 1.00 14.62 214 SER B O 1
ATOM 3473 N N . SER B 1 215 ? 7.108 -9.899 10.726 1.00 12.97 215 SER B N 1
ATOM 3474 C CA . SER B 1 215 ? 7.735 -10.772 9.745 1.00 14.41 215 SER B CA 1
ATOM 3475 C C . SER B 1 215 ? 6.731 -11.640 9.001 1.00 14.82 215 SER B C 1
ATOM 3476 O O . SER B 1 215 ? 7.102 -12.247 7.987 1.00 15.74 215 SER B O 1
ATOM 3479 N N . THR B 1 216 ? 5.478 -11.714 9.465 1.00 10.90 216 THR B N 1
ATOM 3480 C CA . THR B 1 216 ? 4.459 -12.513 8.797 1.00 13.42 216 THR B CA 1
ATOM 3481 C C . THR B 1 216 ? 3.326 -11.664 8.232 1.00 13.76 216 THR B C 1
ATOM 3482 O O . THR B 1 216 ? 2.293 -12.216 7.843 1.00 12.18 216 THR B O 1
ATOM 3486 N N . PHE B 1 217 ? 3.503 -10.342 8.149 1.00 11.67 217 PHE B N 1
ATOM 3487 C CA . PHE B 1 217 ? 2.476 -9.435 7.637 1.00 12.31 217 PHE B CA 1
ATOM 3488 C C . PHE B 1 217 ? 3.068 -8.595 6.517 1.00 13.38 217 PHE B C 1
ATOM 3489 O O . PHE B 1 217 ? 4.091 -7.932 6.706 1.00 15.95 217 PHE B O 1
ATOM 3497 N N . ASP B 1 218 ? 2.426 -8.621 5.364 1.00 12.50 218 ASP B N 1
ATOM 3498 C CA . ASP B 1 218 ? 2.839 -7.847 4.191 1.00 13.59 218 ASP B CA 1
ATOM 3499 C C . ASP B 1 218 ? 1.735 -6.823 3.938 1.00 13.90 218 ASP B C 1
ATOM 3500 O O . ASP B 1 218 ? 0.754 -7.115 3.252 1.00 14.81 218 ASP B O 1
ATOM 3505 N N . GLU B 1 219 ? 1.894 -5.616 4.504 1.00 13.42 219 GLU B N 1
ATOM 3506 C CA . GLU B 1 219 ? 0.801 -4.646 4.467 1.00 13.41 219 GLU B CA 1
ATOM 3507 C C . GLU B 1 219 ? 0.489 -4.208 3.040 1.00 12.30 219 GLU B C 1
ATOM 3508 O O . GLU B 1 219 ? -0.680 -4.053 2.679 1.00 14.00 219 GLU B O 1
ATOM 3514 N N . ASP B 1 220 ? 1.514 -4.018 2.203 1.00 14.52 220 ASP B N 1
ATOM 3515 C CA . ASP B 1 220 ? 1.243 -3.664 0.812 1.00 14.66 220 ASP B CA 1
ATOM 3516 C C . ASP B 1 220 ? 0.422 -4.748 0.119 1.00 14.28 220 ASP B C 1
ATOM 3517 O O . ASP B 1 220 ? -0.560 -4.452 -0.564 1.00 15.15 220 ASP B O 1
ATOM 3522 N N . TYR B 1 221 ? 0.830 -6.013 0.258 1.00 13.06 221 TYR B N 1
ATOM 3523 C CA . TYR B 1 221 ? 0.069 -7.107 -0.348 1.00 13.04 221 TYR B CA 1
ATOM 3524 C C . TYR B 1 221 ? -1.365 -7.127 0.166 1.00 12.14 221 TYR B C 1
ATOM 3525 O O . TYR B 1 221 ? -2.316 -7.241 -0.615 1.00 12.94 221 TYR B O 1
ATOM 3534 N N . VAL B 1 222 ? -1.535 -7.047 1.492 1.00 12.31 222 VAL B N 1
ATOM 3535 C CA . VAL B 1 222 ? -2.872 -7.188 2.074 1.00 12.91 222 VAL B CA 1
ATOM 3536 C C . VAL B 1 222 ? -3.764 -6.028 1.641 1.00 15.16 222 VAL B C 1
ATOM 3537 O O . VAL B 1 222 ? -4.943 -6.220 1.309 1.00 13.38 222 VAL B O 1
ATOM 3541 N N . THR B 1 223 ? -3.210 -4.809 1.629 1.00 14.55 223 THR B N 1
ATOM 3542 C CA . THR B 1 223 ? -3.974 -3.647 1.186 1.00 12.59 223 THR B CA 1
ATOM 3543 C C . THR B 1 223 ? -4.419 -3.794 -0.261 1.00 13.52 223 THR B C 1
ATOM 3544 O O . THR B 1 223 ? -5.588 -3.555 -0.586 1.00 14.07 223 THR B O 1
ATOM 3548 N N . LYS B 1 224 ? -3.508 -4.217 -1.142 1.00 13.84 224 LYS B N 1
ATOM 3549 C CA . LYS B 1 224 ? -3.869 -4.388 -2.546 1.00 15.51 224 LYS B CA 1
ATOM 3550 C C . LYS B 1 224 ? -4.883 -5.512 -2.713 1.00 16.57 224 LYS B C 1
ATOM 3551 O O . LYS B 1 224 ? -5.837 -5.389 -3.494 1.00 14.87 224 LYS B O 1
ATOM 3557 N N . ALA B 1 225 ? -4.683 -6.617 -1.985 1.00 15.91 225 ALA B N 1
ATOM 3558 C CA . ALA B 1 225 ? -5.580 -7.765 -2.099 1.00 15.67 225 ALA B CA 1
ATOM 3559 C C . ALA B 1 225 ? -6.983 -7.418 -1.615 1.00 15.67 225 ALA B C 1
ATOM 3560 O O . ALA B 1 225 ? -7.976 -7.779 -2.260 1.00 18.64 225 ALA B O 1
ATOM 3562 N N . PHE B 1 226 ? -7.086 -6.727 -0.477 1.00 15.67 226 PHE B N 1
ATOM 3563 C CA . PHE B 1 226 ? -8.395 -6.324 0.033 1.00 15.30 226 PHE B CA 1
ATOM 3564 C C . PHE B 1 226 ? -9.067 -5.327 -0.903 1.00 17.41 226 PHE B C 1
ATOM 3565 O O . PHE B 1 226 ? -10.283 -5.387 -1.111 1.00 18.12 226 PHE B O 1
ATOM 3573 N N . SER B 1 227 ? -8.294 -4.385 -1.461 1.00 16.02 227 SER B N 1
ATOM 3574 C CA . SER B 1 227 ? -8.883 -3.391 -2.350 1.00 17.65 227 SER B CA 1
ATOM 3575 C C . SER B 1 227 ? -9.490 -4.038 -3.587 1.00 17.74 227 SER B C 1
ATOM 3576 O O . SER B 1 227 ? -10.578 -3.653 -4.026 1.00 18.84 227 SER B O 1
ATOM 3579 N N . ALA B 1 228 ? -8.803 -5.028 -4.160 1.00 15.57 228 ALA B N 1
ATOM 3580 C CA . ALA B 1 228 ? -9.349 -5.730 -5.319 1.00 18.93 228 ALA B CA 1
ATOM 3581 C C . ALA B 1 228 ? -10.554 -6.577 -4.929 1.00 19.21 228 ALA B C 1
ATOM 3582 O O . ALA B 1 228 ? -11.599 -6.536 -5.593 1.00 21.76 228 ALA B O 1
ATOM 3584 N N . ARG B 1 229 ? -10.434 -7.349 -3.847 1.00 18.12 229 ARG B N 1
ATOM 3585 C CA . ARG B 1 229 ? -11.487 -8.297 -3.498 1.00 18.35 229 ARG B CA 1
ATOM 3586 C C . ARG B 1 229 ? -12.785 -7.579 -3.143 1.00 19.30 229 ARG B C 1
ATOM 3587 O O . ARG B 1 229 ? -13.870 -8.002 -3.558 1.00 19.23 229 ARG B O 1
ATOM 3595 N N . PHE B 1 230 ? -12.691 -6.470 -2.413 1.00 16.04 230 PHE B N 1
ATOM 3596 C CA . PHE B 1 230 ? -13.861 -5.839 -1.819 1.00 16.98 230 PHE B CA 1
ATOM 3597 C C . PHE B 1 230 ? -14.220 -4.512 -2.479 1.00 16.97 230 PHE B C 1
ATOM 3598 O O . PHE B 1 230 ? -14.901 -3.678 -1.866 1.00 16.71 230 PHE B O 1
ATOM 3606 N N . ALA B 1 231 ? -13.825 -4.330 -3.738 1.00 18.86 231 ALA B N 1
ATOM 3607 C CA . ALA B 1 231 ? -14.110 -3.093 -4.449 1.00 20.24 231 ALA B CA 1
ATOM 3608 C C . ALA B 1 231 ? -15.599 -2.863 -4.654 1.00 21.27 231 ALA B C 1
ATOM 3609 O O . ALA B 1 231 ? -16.001 -1.719 -4.889 1.00 21.25 231 ALA B O 1
ATOM 3611 N N . ASP B 1 232 ? -16.428 -3.907 -4.582 1.00 18.47 232 ASP B N 1
ATOM 3612 C CA . ASP B 1 232 ? -17.851 -3.769 -4.877 1.00 20.05 232 ASP B CA 1
ATOM 3613 C C . ASP B 1 232 ? -18.738 -3.818 -3.632 1.00 20.16 232 ASP B C 1
ATOM 3614 O O . ASP B 1 232 ? -19.947 -4.049 -3.755 1.00 17.07 232 ASP B O 1
ATOM 3619 N N . LEU B 1 233 ? -18.185 -3.606 -2.433 1.00 14.77 233 LEU B N 1
ATOM 3620 C CA . LEU B 1 233 ? -19.049 -3.605 -1.255 1.00 15.03 233 LEU B CA 1
ATOM 3621 C C . LEU B 1 233 ? -20.003 -2.418 -1.246 1.00 15.25 233 LEU B C 1
ATOM 3622 O O . LEU B 1 233 ? -21.063 -2.492 -0.615 1.00 18.00 233 LEU B O 1
ATOM 3627 N N . ARG B 1 234 ? -19.661 -1.340 -1.948 1.00 16.77 234 ARG B N 1
ATOM 3628 C CA . ARG B 1 234 ? -20.503 -0.159 -2.036 1.00 15.52 234 ARG B CA 1
ATOM 3629 C C . ARG B 1 234 ? -21.103 -0.032 -3.428 1.00 16.68 234 ARG B C 1
ATOM 3630 O O . ARG B 1 234 ? -20.468 -0.373 -4.431 1.00 17.20 234 ARG B O 1
ATOM 3638 N N . SER B 1 235 ? -22.333 0.493 -3.479 1.00 16.65 235 SER B N 1
ATOM 3639 C CA . SER B 1 235 ? -22.965 0.787 -4.761 1.00 20.73 235 SER B CA 1
ATOM 3640 C C . SER B 1 235 ? -22.142 1.787 -5.572 1.00 23.20 235 SER B C 1
ATOM 3641 O O . SER B 1 235 ? -21.525 2.707 -5.027 1.00 22.70 235 SER B O 1
ATOM 3644 N N . LYS B 1 236 ? -22.146 1.603 -6.900 1.00 24.96 236 LYS B N 1
ATOM 3645 C CA . LYS B 1 236 ? -21.551 2.561 -7.832 1.00 26.16 236 LYS B CA 1
ATOM 3646 C C . LYS B 1 236 ? -22.390 3.822 -8.004 1.00 31.75 236 LYS B C 1
ATOM 3647 O O . LYS B 1 236 ? -21.943 4.756 -8.680 1.00 31.30 236 LYS B O 1
ATOM 3653 N N . HIS B 1 237 ? -23.586 3.873 -7.423 1.00 24.98 237 HIS B N 1
ATOM 3654 C CA . HIS B 1 237 ? -24.465 5.023 -7.581 1.00 27.82 237 HIS B CA 1
ATOM 3655 C C . HIS B 1 237 ? -24.596 5.821 -6.285 1.00 33.96 237 HIS B C 1
ATOM 3656 O O . HIS B 1 237 ? -25.318 5.424 -5.374 1.00 37.48 237 HIS B O 1
#

Solvent-accessible surface area: 21734 Å² total; per-residue (Å²): 112,106,113,6,18,0,1,1,6,82,28,15,12,76,0,4,7,0,30,0,0,1,34,32,14,180,15,162,68,64,73,54,100,5,77,66,112,112,87,36,143,33,2,33,92,111,5,8,118,63,28,138,12,5,0,0,9,17,6,26,69,147,54,66,24,67,117,22,14,125,134,10,50,58,10,12,72,6,58,9,0,3,16,0,0,8,30,23,38,110,151,24,18,2,18,39,110,64,33,24,32,29,0,70,0,21,53,3,18,62,3,0,41,59,90,14,20,63,10,17,64,21,6,2,58,154,32,40,73,33,94,98,4,58,93,4,2,76,65,1,24,80,52,20,49,94,151,32,31,3,40,30,158,12,3,2,0,0,0,0,0,2,0,12,13,4,7,9,84,2,0,0,34,74,38,16,1,92,0,86,135,29,49,0,131,142,10,30,53,40,11,34,59,64,138,7,56,50,7,4,108,0,3,114,38,1,49,80,80,127,6,8,54,73,31,31,57,87,86,104,0,32,128,23,16,52,85,155,26,78,65,32,92,81,151,221,101,111,109,7,19,0,2,0,7,92,44,14,12,80,0,2,5,0,28,0,0,1,39,35,12,183,14,158,68,66,72,54,96,6,73,76,112,112,88,34,146,36,0,34,100,114,8,8,123,64,23,138,12,5,0,0,9,22,8,31,66,143,52,72,24,69,116,12,12,131,133,9,49,57,10,12,74,6,60,8,0,3,17,0,0,9,32,25,39,112,150,21,42,2,19,40,108,63,31,24,34,28,0,72,1,21,51,3,18,61,3,0,41,58,93,12,19,66,10,13,58,21,8,2,54,154,39,36,66,36,93,92,5,56,91,5,1,79,67,1,25,80,53,19,48,94,150,31,30,5,41,32,175,11,4,2,0,0,0,0,0,0,0,11,10,4,7,7,72,0,0,0,42,65,16,15,1,87,3,89,117,22,54,0,103,142,10,29,53,37,8,36,60,64,134,5,57,51,4,12,114,0,3,114,39,1,46,82,79,131,7,7,54,76,36,34,57,74,122,93,1,28,151,21,16,49,73,157,34,67,108,28,65,90,150,211

InterPro domains:
  IPR004045 Glutathione S-transferase, N-terminal [PF13417] (7-92)
  IPR004045 Glutathione S-transferase, N-terminal [PS50404] (3-94)
  IPR036249 Thioredoxin-like superfamily [SSF52833] (5-117)
  IPR036282 Glutathione S-transferase, C-terminal domain superfamily [SSF47616] (88-220)
  IPR040079 Glutathione transferase family [SFLDS00019] (5-182)
  IPR050983 Glutathione S-transferase Omega/HSP26 [PTHR43968] (2-232)

B-factor: mean 17.59, std 6.39, range [7.39, 50.8]

Foldseek 3Di:
DAAKEWEAAQQDLLQLLLLLLCVLLVHDYHYDYADLVDGDPCPLVQANVVSDDTKMFGHDDDDPPVDDDSPTDIGDDSLVSSVVSCVVRVPSQQADPDVVLNVLLVVLLCLCVVQQVVLLCCCFQPVDDCVSNVVSLLVSLVQCDPDDANSHGHHSSLSNCLSVLLLLLLCLVVQQGQHDRPCSVVVNDVCCDDSNVSVVVNNVVSCPDPSNVVSHDSVVNSVVSCVVRVCSNPDD/DAAKEWEAAQQDLLQLLLLLLCVLLVHDYHYDYAPPVDGDPCCCVQANVVSDDTKMFGHDDDDDPVDDDNPTDIGDDSLVSSVVSCVVRVPSQQADPDVVLNVLLVVLLCLCVVQQVVLLCCVFQVVDDCVSNVVSLLVSLVQCDPDDANSHDNHSSLSSCLSVLLLLLLCLCVQHGLHDRPCRVVVNVVCCDDSNVSVVVNNVVSCPDPSNVVSHDSVVNSVVSCVVRVVSYDPD

Radius of gyration: 23.02 Å; Cα contacts (8 Å, |Δi|>4): 775; chains: 2; bounding box: 60×56×61 Å